Protein AF-A0A2V9BMD9-F1 (afdb_monomer)

Solvent-accessible surface area (backbone atoms only — not comparable to full-atom values): 26635 Å² total; per-residue (Å²): 134,87,80,87,86,88,85,90,86,91,88,85,82,89,88,90,83,92,83,92,83,92,85,92,88,91,88,79,91,89,87,87,85,85,83,89,83,88,84,89,82,92,77,93,73,84,85,72,82,78,73,80,74,73,80,68,42,47,44,43,76,80,37,67,40,61,65,44,78,46,46,39,62,43,63,53,74,39,46,52,41,70,48,57,44,80,69,73,48,36,41,31,20,55,74,82,44,76,43,85,89,36,47,52,63,51,48,68,53,66,66,35,42,67,88,47,39,70,41,32,37,34,38,40,36,33,34,97,53,38,66,40,69,50,60,72,16,42,31,43,36,41,76,63,84,47,70,51,40,69,71,58,83,72,58,75,66,47,43,39,74,36,82,44,78,50,71,54,46,69,47,53,59,40,80,64,54,42,39,48,77,79,37,75,53,72,54,53,53,45,48,72,41,36,78,68,33,36,37,36,40,39,27,76,50,62,46,73,37,60,28,25,39,33,43,30,29,62,84,68,54,72,28,72,51,76,44,48,42,41,26,40,66,74,53,53,40,68,68,58,82,69,59,72,69,46,35,28,76,41,82,42,77,50,76,56,47,68,45,71,60,43,80,64,62,42,34,46,79,72,44,75,49,70,50,50,53,45,46,74,39,50,79,26,40,36,37,41,36,28,74,52,59,50,73,28,56,27,26,38,29,44,32,28,6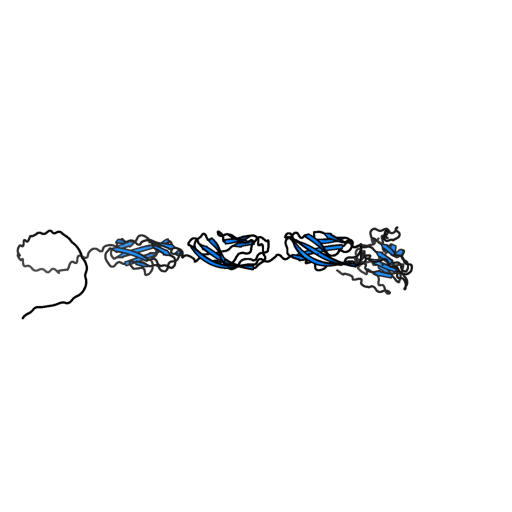7,80,71,52,67,29,74,48,74,40,48,39,41,24,40,69,44,63,73,89,76,45,32,92,90,32,52,65,37,22,29,26,84,84,38,34,78,84,46,88,16,33,90,93,38,18,16,36,43,70,46,57,53,36,74,70,55,49,51,3,17,27,36,39,29,40,58,43,75,48,68,68,86,83,56,91,91,63,77,49,55,64,27,59,28,73,45,37,27,39,101,91,20,41,22,37,40,34,25,33,40,78,52,36,16,28,40,44,43,83,64,34,68,71,28,32,42,36,36,74,73,44,54,40,64,47,80,43,49,58,32,78,46,38,48,72,74,35,59,55,56,87,72,92,78,67,89,81,87,76,86,83,83,83,80,131

Secondary structure (DSSP, 8-state):
-----------------------------------------------------PPPPPPEEEE----EEEETTS--EEE-EEESSSPPEEEEEETTEE-TT--SSEEEPSSP-GGGTTEEEEEEEEETTEEEEPPPEEEEEEPPPPPPEE-------EETTS-EEEE--EESS-SSPEEEEEEE-PPTTEEE-TTT-EEEE---S--EEEEEEEEE-TTS-EEEEEEEEEEEPPPEEE-------EETTS-EEEE--EEES-SSPEEEEEEE-PPTTEEE-TTSEEEE---S-EEEEEEEEEE-TT--EEEEEEEEEEEPP------TT--EEEE-TT--TTS--BTTB-BS-HHHHHHH--TT-EEEEPSEEE-----TTS-SEEEEE----BTTB-EEEEESSTTTEEEE-TT-TT-EEEEESSSSEEEES-EEES-SSEEE---SSS----------

Sequence (460 aa):
MCGNQIDLGNRSKGLFHAIWGMLRGSSLLLIVALFSAAVSGCAGLVAGTSTLNSAPVAPTITTQPVNQTVTAGQTATFTVVANGTTPMTYQWKKNGMAISGATSSSYTTPATTSSDNGSQFTVVVSNVAGNVTSSAATLTVNSSPQPLHITTNSLPGGQLLTPYSANLQATGGSLPYNWSVIGGQLPNGLGLSPANGTITGTPTSARTLTFTIQVKDSSGDTASASLSISITAATLAISTTGLPGGTVTVPYSAQLNATGGIAPYTWALATGALPAGLTLSSSGAISGTPTTAGTSSFTVQVTDASLLTAQQNLSISTAAGTACAPTGSGVCYYVSPTGSDSNSGTSTAPFLTIQHAANVVNPGDMVIVRDGTYNNAAVSGVGSKLIVMSRGGTAANHVVFIAEHKWGAKIDGLNNTSATGWAFAANYIDVRDFECEGFSDSCMDNYSGGSSSGGSSSGG

Foldseek 3Di:
DDDDDDDDDDDDDDDDDDDDDDDDDDDDDDDDDDDDDDDDDDDDDDPPPPDPPDDWFWKDWPDFWAADEEAQQDKDKTATDIDTDDDKWKWKDKVNHTDPPQTDRMDIDHRHDQVLAQIWMKMWIGDPVGIDIGDTHGYHYHYDFDAKAWPDPAWEAEEAQDKDKDATDIDTDADDKFKDWPFWDDAPQWDADGRTRMIIGHHHDFAKTKTKMWIAHPVGHIDIDIYIYGYHYKDKEWPPQEDEAAEAQDKDKDFTDMDIAADDKFKDWPDWDAAPQWDAHRRRMITGGHHDFAKTKTKMWIAHPVRDIYIDIYIYGYHYFDDFDFPDPAEEFEEECPADLPFPRDPVHHHNAPQSVLVPGEFRYEYEYEFDEDADPDDPPDAQEGHENLYFHDPRGTYEYEYSAAQRYEYALVLPARHEQYEYPDDRYYYDRHHYDNYDPYNYDDDPHDDDDDDDDDDD

Structure (mmCIF, N/CA/C/O backbone):
data_AF-A0A2V9BMD9-F1
#
_entry.id   AF-A0A2V9BMD9-F1
#
loop_
_atom_site.group_PDB
_atom_site.id
_atom_site.type_symbol
_atom_site.label_atom_id
_atom_site.label_alt_id
_atom_site.label_comp_id
_atom_site.label_asym_id
_atom_site.label_entity_id
_atom_site.label_seq_id
_atom_site.pdbx_PDB_ins_code
_atom_site.Cartn_x
_atom_site.Cartn_y
_atom_site.Cartn_z
_atom_site.occupancy
_atom_site.B_iso_or_equiv
_atom_site.auth_seq_id
_atom_site.auth_comp_id
_atom_site.auth_asym_id
_atom_site.auth_atom_id
_atom_site.pdbx_PDB_model_num
ATOM 1 N N . MET A 1 1 ? -88.803 -29.242 82.642 1.00 35.91 1 MET A N 1
ATOM 2 C CA . MET A 1 1 ? -88.981 -30.713 82.561 1.00 35.91 1 MET A CA 1
ATOM 3 C C . MET A 1 1 ? -87.674 -31.337 82.070 1.00 35.91 1 MET A C 1
ATOM 5 O O . MET A 1 1 ? -86.771 -30.583 81.727 1.00 35.91 1 MET A O 1
ATOM 9 N N . CYS A 1 2 ? -87.541 -32.664 82.114 1.00 28.12 2 CYS A N 1
ATOM 10 C CA . CYS A 1 2 ? -86.356 -33.425 81.674 1.00 28.12 2 CYS A CA 1
ATOM 11 C C . CYS A 1 2 ? -86.070 -33.255 80.159 1.00 28.12 2 CYS A C 1
ATOM 13 O O . CYS A 1 2 ? -86.975 -32.859 79.432 1.00 28.12 2 CYS A O 1
ATOM 15 N N . GLY A 1 3 ? -84.887 -33.572 79.611 1.00 30.89 3 GLY A N 1
ATOM 16 C CA . GLY A 1 3 ? -83.604 -33.947 80.236 1.00 30.89 3 GLY A CA 1
ATOM 17 C C . GLY A 1 3 ? -82.734 -34.879 79.357 1.00 30.89 3 GLY A C 1
ATOM 18 O O . GLY A 1 3 ? -83.286 -35.751 78.706 1.00 30.89 3 GLY A O 1
ATOM 19 N N . ASN A 1 4 ? -81.402 -34.720 79.434 1.00 31.20 4 ASN A N 1
ATOM 20 C CA . ASN A 1 4 ? -80.302 -35.668 79.117 1.00 31.20 4 ASN A CA 1
ATOM 21 C C . ASN A 1 4 ? -80.130 -36.370 77.732 1.00 31.20 4 ASN A C 1
ATOM 23 O O . ASN A 1 4 ? -81.074 -36.859 77.132 1.00 31.20 4 ASN A O 1
ATOM 27 N N . GLN A 1 5 ? -78.834 -36.587 77.405 1.00 32.75 5 GLN A N 1
ATOM 28 C CA . GLN A 1 5 ? -78.206 -37.575 76.478 1.00 32.75 5 GLN A CA 1
ATOM 29 C C . GLN A 1 5 ? -78.201 -37.236 74.955 1.00 32.75 5 GLN A C 1
ATOM 31 O O . GLN A 1 5 ? -79.202 -36.736 74.461 1.00 32.75 5 GLN A O 1
ATOM 36 N N . ILE A 1 6 ? -77.097 -37.289 74.165 1.00 32.12 6 ILE A N 1
ATOM 37 C CA . ILE A 1 6 ? -75.931 -38.221 73.940 1.00 32.12 6 ILE A CA 1
ATOM 38 C C . ILE A 1 6 ? -76.175 -39.122 72.687 1.00 32.12 6 ILE A C 1
ATOM 40 O O . ILE A 1 6 ? -77.294 -39.590 72.522 1.00 32.12 6 ILE A O 1
ATOM 44 N N . ASP A 1 7 ? -75.243 -39.371 71.737 1.00 33.75 7 ASP A N 1
ATOM 45 C CA . ASP A 1 7 ? -73.799 -39.030 71.656 1.00 33.75 7 ASP A CA 1
ATOM 46 C C . ASP A 1 7 ? -73.190 -38.793 70.235 1.00 33.75 7 ASP A C 1
ATOM 4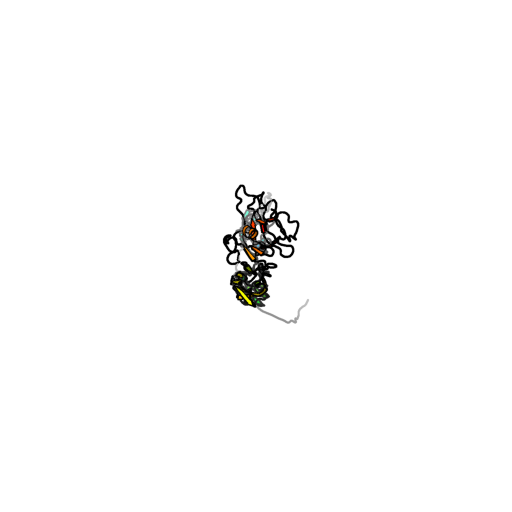8 O O . ASP A 1 7 ? -73.841 -38.913 69.200 1.00 33.75 7 ASP A O 1
ATOM 52 N N . LEU A 1 8 ? -71.883 -38.486 70.264 1.00 33.50 8 LEU A N 1
ATOM 53 C CA . LEU A 1 8 ? -70.823 -38.284 69.259 1.00 33.50 8 LEU A CA 1
ATOM 54 C C . LEU A 1 8 ? -70.537 -39.382 68.198 1.00 33.50 8 LEU A C 1
ATOM 56 O O . LEU A 1 8 ? -70.835 -40.560 68.363 1.00 33.50 8 LEU A O 1
ATOM 60 N N . GLY A 1 9 ? -69.738 -38.990 67.185 1.00 28.66 9 GLY A N 1
ATOM 61 C CA . GLY A 1 9 ? -68.957 -39.881 66.300 1.00 28.66 9 GLY A CA 1
ATOM 62 C C . GLY A 1 9 ? -68.361 -39.146 65.078 1.00 28.66 9 GLY A C 1
ATOM 63 O O . GLY A 1 9 ? -68.993 -39.138 64.033 1.00 28.66 9 GLY A O 1
ATOM 64 N N . ASN A 1 10 ? -67.263 -38.373 65.108 1.00 34.03 10 ASN A N 1
ATOM 65 C CA . ASN A 1 10 ? -65.897 -38.513 65.666 1.00 34.03 10 ASN A CA 1
ATOM 66 C C . ASN A 1 10 ? -64.911 -39.384 64.842 1.00 34.03 10 ASN A C 1
ATOM 68 O O . ASN A 1 10 ? -64.991 -40.611 64.888 1.00 34.03 10 ASN A O 1
ATOM 72 N N . ARG A 1 11 ? -63.932 -38.720 64.190 1.00 34.22 11 ARG A N 1
ATOM 73 C CA . ARG A 1 11 ? -62.490 -39.064 63.985 1.00 34.22 11 ARG A CA 1
ATOM 74 C C . ARG A 1 11 ? -61.885 -38.054 62.986 1.00 34.22 11 ARG A C 1
ATOM 76 O O . ARG A 1 11 ? -62.575 -37.692 62.045 1.00 34.22 11 ARG A O 1
ATOM 83 N N . SER A 1 12 ? -60.621 -37.612 63.018 1.00 29.84 12 SER A N 1
ATOM 84 C CA . SER A 1 12 ? -59.517 -37.538 64.014 1.00 29.84 12 SER A CA 1
ATOM 85 C C . SER A 1 12 ? -58.420 -36.630 63.384 1.00 29.84 12 SER A C 1
ATOM 87 O O . SER A 1 12 ? -58.455 -36.456 62.169 1.00 29.84 12 SER A O 1
ATOM 89 N N . LYS A 1 13 ? -57.406 -36.028 64.028 1.00 31.95 13 LYS A N 1
ATOM 90 C CA . LYS A 1 13 ? -56.722 -36.176 65.342 1.00 31.95 13 LYS A CA 1
ATOM 91 C C . LYS A 1 13 ? -56.754 -34.784 66.062 1.00 31.95 13 LYS A C 1
ATOM 93 O O . LYS A 1 13 ? -57.683 -34.043 65.773 1.00 31.95 13 LYS A O 1
ATOM 98 N N . GLY A 1 14 ? -55.937 -34.315 67.023 1.00 32.84 14 GLY A N 1
ATOM 99 C CA . GLY A 1 14 ? -54.637 -34.698 67.618 1.00 32.84 14 GLY A CA 1
ATOM 100 C C . GLY A 1 14 ? -53.437 -34.111 66.847 1.00 32.84 14 GLY A C 1
ATOM 101 O O . GLY A 1 14 ? -53.431 -34.225 65.627 1.00 32.84 14 GLY A O 1
ATOM 102 N N . LEU A 1 15 ? -52.397 -33.499 67.440 1.00 30.53 15 LEU A N 1
ATOM 103 C CA . LEU A 1 15 ? -51.916 -33.345 68.843 1.00 30.53 15 LEU A CA 1
ATOM 104 C C . LEU A 1 15 ? -51.131 -31.982 68.943 1.00 30.53 15 LEU A C 1
ATOM 106 O O . LEU A 1 15 ? -51.108 -31.271 67.945 1.00 30.53 15 LEU A O 1
ATOM 110 N N . PHE A 1 16 ? -50.484 -31.478 70.015 1.00 27.53 16 PHE A N 1
ATOM 111 C CA . PHE A 1 16 ? -49.955 -32.041 71.277 1.00 27.53 16 PHE A CA 1
ATOM 112 C C . PHE A 1 16 ? -50.137 -31.071 72.495 1.00 27.53 16 PHE A C 1
ATOM 114 O O . PHE A 1 16 ? -51.270 -30.748 72.833 1.00 27.53 16 PHE A O 1
ATOM 121 N N . HIS A 1 17 ? -49.052 -30.637 73.162 1.00 30.30 17 HIS A N 1
ATOM 122 C CA . HIS A 1 17 ? -48.954 -29.901 74.451 1.00 30.30 17 HIS A CA 1
ATOM 123 C C . HIS A 1 17 ? -47.701 -28.973 74.437 1.00 30.30 17 HIS A C 1
ATOM 125 O O . HIS A 1 17 ? -46.859 -29.179 73.566 1.00 30.30 17 HIS A O 1
ATOM 131 N N . ALA A 1 18 ? -47.449 -27.936 75.264 1.00 30.17 18 ALA A N 1
ATOM 132 C CA . ALA A 1 18 ? -47.978 -27.397 76.544 1.00 30.17 18 ALA A CA 1
ATOM 133 C C . ALA A 1 18 ? -47.357 -27.919 77.881 1.00 30.17 18 ALA A C 1
ATOM 135 O O . ALA A 1 18 ? -47.424 -29.111 78.149 1.00 30.17 18 ALA A O 1
ATOM 136 N N . ILE A 1 19 ? -46.810 -27.007 78.723 1.00 31.16 19 ILE A N 1
ATOM 137 C CA . ILE A 1 19 ? -46.420 -27.106 80.173 1.00 31.16 19 ILE A CA 1
ATOM 138 C C . ILE A 1 19 ? -45.900 -25.698 80.617 1.00 31.16 19 ILE A C 1
ATOM 140 O O . ILE A 1 19 ? -45.164 -25.094 79.846 1.00 31.16 19 ILE A O 1
ATOM 144 N N . TRP A 1 20 ? -46.454 -24.976 81.619 1.00 28.81 20 TRP A N 1
ATOM 145 C CA . TRP A 1 20 ? -46.353 -25.044 83.113 1.00 28.81 20 TRP A CA 1
ATOM 146 C C . TRP A 1 20 ? -45.016 -24.530 83.724 1.00 28.81 20 TRP A C 1
ATOM 148 O O . TRP A 1 20 ? -43.968 -24.907 83.223 1.00 28.81 20 TRP A O 1
ATOM 158 N N . GLY A 1 21 ? -44.947 -23.727 84.814 1.00 31.62 21 GLY A N 1
ATOM 159 C CA . GLY A 1 21 ? -45.959 -23.033 85.659 1.00 31.62 21 GLY A CA 1
ATOM 160 C C . GLY A 1 21 ? -45.370 -22.440 86.985 1.00 31.62 21 GLY A C 1
ATOM 161 O O . GLY A 1 21 ? -44.156 -22.461 87.143 1.00 31.62 21 GLY A O 1
ATOM 162 N N . MET A 1 22 ? -46.224 -22.008 87.951 1.00 30.75 22 MET A N 1
ATOM 163 C CA . MET A 1 22 ? -45.929 -21.612 89.378 1.00 30.75 22 MET A CA 1
ATOM 164 C C . MET A 1 22 ? -45.268 -20.221 89.669 1.00 30.75 22 MET A C 1
ATOM 166 O O . MET A 1 22 ? -44.556 -19.718 88.816 1.00 30.75 22 MET A O 1
ATOM 170 N N . LEU A 1 23 ? -45.449 -19.500 90.812 1.00 29.50 23 LEU A N 1
ATOM 171 C CA . LEU A 1 23 ? -46.200 -19.689 92.091 1.00 29.50 23 LEU A CA 1
ATOM 172 C C . LEU A 1 23 ? -46.584 -18.334 92.805 1.00 29.50 23 LEU A C 1
ATOM 174 O O . LEU A 1 23 ? -45.725 -17.495 93.034 1.00 29.50 23 LEU A O 1
ATOM 178 N N . ARG A 1 24 ? -47.874 -18.195 93.182 1.00 36.19 24 ARG A N 1
ATOM 179 C CA . ARG A 1 24 ? -48.570 -17.636 94.398 1.00 36.19 24 ARG A CA 1
ATOM 180 C C . ARG A 1 24 ? -48.009 -16.538 95.354 1.00 36.19 24 ARG A C 1
ATOM 182 O O . ARG A 1 24 ? -46.878 -16.610 95.810 1.00 36.19 24 ARG A O 1
ATOM 189 N N . GLY A 1 25 ? -48.947 -15.733 95.902 1.00 29.03 25 GLY A N 1
ATOM 190 C CA . GLY A 1 25 ? -48.888 -15.052 97.224 1.00 29.03 25 GLY A CA 1
ATOM 191 C C . GLY A 1 25 ? -50.110 -14.136 97.509 1.00 29.03 25 GLY A C 1
ATOM 192 O O . GLY A 1 25 ? -50.532 -13.432 96.597 1.00 29.03 25 GLY A O 1
ATOM 193 N N . SER A 1 26 ? -50.691 -14.129 98.729 1.00 34.25 26 SER A N 1
ATOM 194 C CA . SER A 1 26 ? -51.937 -13.377 99.062 1.00 34.25 26 SER A CA 1
ATOM 195 C C . SER A 1 26 ? -52.045 -12.942 100.540 1.00 34.25 26 SER A C 1
ATOM 197 O O . SER A 1 26 ? -51.723 -13.759 101.400 1.00 34.25 26 SER A O 1
ATOM 199 N N . SER A 1 27 ? -52.565 -11.728 100.830 1.00 32.81 27 SER A N 1
ATOM 200 C CA . SER A 1 27 ? -53.207 -11.223 102.091 1.00 32.81 27 SER A CA 1
ATOM 201 C C . SER A 1 27 ? -53.191 -9.673 102.138 1.00 32.81 27 SER A C 1
ATOM 203 O O . SER A 1 27 ? -52.394 -9.088 101.413 1.00 32.81 27 SER A O 1
ATOM 205 N N . LEU A 1 28 ? -53.913 -8.928 102.996 1.00 30.12 28 LEU A N 1
ATOM 206 C CA . LEU A 1 28 ? -55.294 -9.001 103.531 1.00 30.12 28 LEU A CA 1
ATOM 207 C C . LEU A 1 28 ? -55.589 -7.664 104.284 1.00 30.12 28 LEU A C 1
ATOM 209 O O . LEU A 1 28 ? -54.673 -7.124 104.887 1.00 30.12 28 LEU A O 1
ATOM 213 N N . LEU A 1 29 ? -56.851 -7.199 104.310 1.00 28.22 29 LEU A N 1
ATOM 214 C CA . LEU A 1 29 ? -57.468 -6.264 105.291 1.00 28.22 29 LEU A CA 1
ATOM 215 C C . LEU A 1 29 ? -56.826 -4.878 105.592 1.00 28.22 29 LEU A C 1
ATOM 217 O O . LEU A 1 29 ? -55.759 -4.793 106.183 1.00 28.22 29 LEU A O 1
ATOM 221 N N . LEU A 1 30 ? -57.613 -3.799 105.434 1.00 26.59 30 LEU A N 1
ATOM 222 C CA . LEU A 1 30 ? -58.232 -3.092 106.578 1.00 26.59 30 LEU A CA 1
ATOM 223 C C . LEU A 1 30 ? -59.375 -2.164 106.108 1.00 26.59 30 LEU A C 1
ATOM 225 O O . LEU A 1 30 ? -59.291 -1.564 105.041 1.00 26.59 30 LEU A O 1
ATOM 229 N N . ILE A 1 31 ? -60.427 -2.022 106.921 1.00 36.31 31 ILE A N 1
ATOM 230 C CA . ILE A 1 31 ? -61.473 -0.994 106.784 1.00 36.31 31 ILE A CA 1
ATOM 231 C C . ILE A 1 31 ? -61.597 -0.276 108.129 1.00 36.31 31 ILE A C 1
ATOM 233 O O . ILE A 1 31 ? -61.726 -0.937 109.157 1.00 36.31 31 ILE A O 1
ATOM 237 N N . VAL A 1 32 ? -61.645 1.057 108.114 1.00 30.86 32 VAL A N 1
ATOM 238 C CA . VAL A 1 32 ? -62.232 1.857 109.199 1.00 30.86 32 VAL A CA 1
ATOM 239 C C . VAL A 1 32 ? -63.110 2.929 108.562 1.00 30.86 32 VAL A C 1
ATOM 241 O O . VAL A 1 32 ? -62.627 3.751 107.788 1.00 30.86 32 VAL A O 1
ATOM 244 N N . ALA A 1 33 ? -64.401 2.907 108.881 1.00 33.56 33 ALA A N 1
ATOM 245 C CA . ALA A 1 3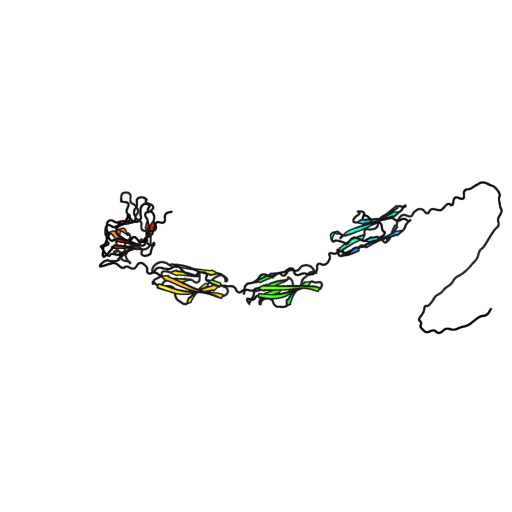3 ? -65.337 3.979 108.564 1.00 33.56 33 ALA A CA 1
ATOM 246 C C . ALA A 1 33 ? -65.622 4.790 109.833 1.00 33.56 33 ALA A C 1
ATOM 248 O O . ALA A 1 33 ? -65.627 4.230 110.929 1.00 33.56 33 ALA A O 1
ATOM 249 N N . LEU A 1 34 ? -65.920 6.081 109.688 1.00 31.45 34 LEU A N 1
ATOM 250 C CA . LEU A 1 34 ? -66.565 6.874 110.736 1.00 31.45 34 LEU A CA 1
ATOM 251 C C . LEU A 1 34 ? -67.524 7.902 110.121 1.00 31.45 34 LEU A C 1
ATOM 253 O O . LEU A 1 34 ? -67.520 8.124 108.912 1.00 31.45 34 LEU A O 1
ATOM 257 N N . PHE A 1 35 ? -68.433 8.409 110.951 1.00 28.36 35 PHE A N 1
ATOM 258 C CA . PHE A 1 35 ? -69.779 8.789 110.517 1.00 28.36 35 PHE A CA 1
ATOM 259 C C . PHE A 1 35 ? -69.986 10.288 110.263 1.00 28.36 35 PHE A C 1
ATOM 261 O O . PHE A 1 35 ? -69.250 11.143 110.751 1.00 28.36 35 PHE A O 1
ATOM 268 N N . SER A 1 36 ? -71.048 10.583 109.515 1.00 36.19 36 SER A N 1
ATOM 269 C CA . SER A 1 36 ? -71.500 11.923 109.140 1.00 36.19 36 SER A CA 1
ATOM 270 C C . SER A 1 36 ? -71.927 12.797 110.326 1.00 36.19 36 SER A C 1
ATOM 272 O O . SER A 1 36 ? -72.604 12.326 111.239 1.00 36.19 36 SER A O 1
ATOM 274 N N . ALA A 1 37 ? -71.703 14.106 110.207 1.00 29.95 37 ALA A N 1
ATOM 275 C CA . ALA A 1 37 ? -72.521 15.141 110.840 1.00 29.95 37 ALA A CA 1
ATOM 276 C C . ALA A 1 37 ? -72.660 16.324 109.866 1.00 29.95 37 ALA A C 1
ATOM 278 O O . ALA A 1 37 ? -71.698 16.680 109.187 1.00 29.95 37 ALA A O 1
ATOM 279 N N . ALA A 1 38 ? -73.857 16.902 109.754 1.00 34.84 38 ALA A N 1
ATOM 280 C CA . ALA A 1 38 ? -74.148 17.966 108.792 1.00 34.84 38 ALA A CA 1
ATOM 281 C C . ALA A 1 38 ? -74.078 19.359 109.433 1.00 34.84 38 ALA A C 1
ATOM 283 O O . ALA A 1 38 ? -74.480 19.538 110.581 1.00 34.84 38 ALA A O 1
ATOM 284 N N . VAL A 1 39 ? -73.670 20.360 108.649 1.00 32.62 39 VAL A N 1
ATOM 285 C CA . VAL A 1 39 ? -73.919 21.779 108.937 1.00 32.62 39 VAL A CA 1
ATOM 286 C C . VAL A 1 39 ? -74.676 22.369 107.751 1.00 32.62 39 VAL A C 1
ATOM 288 O O . VAL A 1 39 ? -74.258 22.221 106.606 1.00 32.62 39 VAL A O 1
ATOM 291 N N . SER A 1 40 ? -75.814 23.004 108.030 1.00 41.53 40 SER A N 1
ATOM 292 C CA . SER A 1 40 ? -76.643 23.684 107.032 1.00 41.53 40 SER A CA 1
ATOM 293 C C . SER A 1 40 ? -76.192 25.137 106.864 1.00 41.53 40 SER A C 1
ATOM 295 O O . SER A 1 40 ? -75.947 25.817 107.860 1.00 41.53 40 SER A O 1
ATOM 297 N N . GLY A 1 41 ? -76.107 25.626 105.625 1.00 33.59 41 GLY A N 1
ATOM 298 C CA . GLY A 1 41 ? -75.777 27.024 105.333 1.00 33.59 41 GLY A CA 1
ATOM 299 C C . GLY A 1 41 ? -75.561 27.277 103.841 1.00 33.59 41 GLY A C 1
ATOM 300 O O . GLY A 1 41 ? -74.669 26.695 103.231 1.00 33.59 41 GLY A O 1
ATOM 301 N N . CYS A 1 42 ? -76.383 28.138 103.239 1.00 33.28 42 CYS A N 1
ATOM 302 C CA . CYS A 1 42 ? -76.347 28.408 101.802 1.00 33.28 42 CYS A CA 1
ATOM 303 C C . CYS A 1 42 ? -75.288 29.452 101.414 1.00 33.28 42 CYS A C 1
ATOM 305 O O . CYS A 1 42 ? -75.359 30.592 101.865 1.00 33.28 42 CYS A O 1
ATOM 307 N N . ALA A 1 43 ? -74.429 29.114 100.454 1.00 36.59 43 ALA A N 1
ATOM 308 C CA . ALA A 1 43 ? -73.910 30.041 99.445 1.00 36.59 43 ALA A CA 1
ATOM 309 C C . ALA A 1 43 ? -73.497 29.234 98.202 1.00 36.59 43 ALA A C 1
ATOM 311 O O . ALA A 1 43 ? -73.020 28.106 98.323 1.00 36.59 43 ALA A O 1
ATOM 312 N N . GLY A 1 44 ? -73.725 29.771 97.003 1.00 49.56 44 GLY A N 1
ATOM 313 C CA . GLY A 1 44 ? -73.472 29.038 95.762 1.00 49.56 44 GLY A CA 1
ATOM 314 C C . GLY A 1 44 ? -71.989 28.976 95.397 1.00 49.56 44 GLY A C 1
ATOM 315 O O . GLY A 1 44 ? -71.305 29.997 95.416 1.00 49.56 44 GLY A O 1
ATOM 316 N N . LEU A 1 45 ? -71.523 27.802 94.966 1.00 38.97 45 LEU A N 1
ATOM 317 C CA . LEU A 1 45 ? -70.288 27.665 94.197 1.00 38.97 45 LEU A CA 1
ATOM 318 C C . LEU A 1 45 ? -70.603 26.931 92.892 1.00 38.97 45 LEU A C 1
ATOM 320 O O . LEU A 1 45 ? -71.211 25.860 92.908 1.00 38.97 45 LEU A O 1
ATOM 324 N N . VAL A 1 46 ? -70.195 27.499 91.758 1.00 44.91 46 VAL A N 1
ATOM 325 C CA . VAL A 1 46 ? -70.255 26.792 90.474 1.00 44.91 46 VAL A CA 1
ATOM 326 C C . VAL A 1 46 ? -69.245 25.652 90.534 1.00 44.91 46 VAL A C 1
ATOM 328 O O . VAL A 1 46 ? -68.049 25.896 90.692 1.00 44.91 46 VAL A O 1
ATOM 331 N N . ALA A 1 47 ? -69.716 24.412 90.392 1.00 44.12 47 ALA A N 1
ATOM 332 C CA . ALA A 1 47 ? -68.867 23.229 90.291 1.00 44.12 47 ALA A CA 1
ATOM 333 C C . ALA A 1 47 ? -68.172 23.184 88.917 1.00 44.12 47 ALA A C 1
ATOM 335 O O . ALA A 1 47 ? -68.489 22.362 88.060 1.00 44.12 47 ALA A O 1
ATOM 336 N N . GLY A 1 48 ? -67.239 24.111 88.695 1.00 47.44 48 GLY A N 1
ATOM 337 C CA . GLY A 1 48 ? -66.368 24.100 87.530 1.00 47.44 48 GLY A CA 1
ATOM 338 C C . GLY A 1 48 ? -65.520 22.835 87.551 1.00 47.44 48 GLY A C 1
ATOM 339 O O . GLY A 1 48 ? -64.699 22.652 88.448 1.00 47.44 48 GLY A O 1
ATOM 340 N N . THR A 1 49 ? -65.720 21.956 86.570 1.00 46.47 49 THR A N 1
ATOM 341 C CA . THR A 1 49 ? -64.914 20.746 86.399 1.00 46.47 49 THR A CA 1
ATOM 342 C C . THR A 1 49 ? -63.491 21.144 86.028 1.00 46.47 49 THR A C 1
ATOM 344 O O . THR A 1 49 ? -63.190 21.385 84.858 1.00 46.47 49 THR A O 1
ATOM 347 N N . SER A 1 50 ? -62.615 21.229 87.027 1.00 42.16 50 SER A N 1
ATOM 348 C CA . SER A 1 50 ? -61.192 21.521 86.875 1.00 42.16 50 SER A CA 1
ATOM 349 C C . SER A 1 50 ? -60.464 20.337 86.239 1.00 42.16 50 SER A C 1
ATOM 351 O O . SER A 1 50 ? -59.734 19.587 86.885 1.00 42.16 50 SER A O 1
ATOM 353 N N . THR A 1 51 ? -60.653 20.174 84.929 1.00 45.81 51 THR A N 1
ATOM 354 C CA . THR A 1 51 ? -59.815 19.308 84.103 1.00 45.81 51 THR A CA 1
ATOM 355 C C . THR A 1 51 ? -58.370 19.772 84.241 1.00 45.81 51 THR A C 1
ATOM 357 O O . THR A 1 51 ? -58.007 20.834 83.726 1.00 45.81 51 THR A O 1
ATOM 360 N N . LEU A 1 52 ? -57.547 18.982 84.934 1.00 45.09 52 LEU A N 1
ATOM 361 C CA . LEU A 1 52 ? -56.096 19.146 84.963 1.00 45.09 52 LEU A CA 1
ATOM 362 C C . LEU A 1 52 ? -55.552 18.875 83.558 1.00 45.09 52 LEU A C 1
ATOM 364 O O . LEU A 1 52 ? -55.162 17.757 83.227 1.00 45.09 52 LEU A O 1
ATOM 368 N N . ASN A 1 53 ? -55.582 19.907 82.717 1.00 56.03 53 ASN A N 1
ATOM 369 C CA . ASN A 1 53 ? -55.045 19.866 81.370 1.00 56.03 53 ASN A CA 1
ATOM 370 C C . ASN A 1 53 ? -53.525 19.714 81.483 1.00 56.03 53 ASN A C 1
ATOM 372 O O . ASN A 1 53 ? -52.837 20.649 81.900 1.00 56.03 53 ASN A O 1
ATOM 376 N N . SER A 1 54 ? -53.013 18.517 81.200 1.00 73.81 54 SER A N 1
ATOM 377 C CA . SER A 1 54 ? -51.593 18.215 81.350 1.00 73.81 54 SER A CA 1
ATOM 378 C C . SER A 1 54 ? -50.762 19.127 80.449 1.00 73.81 54 SER A C 1
ATOM 380 O O . SER A 1 54 ? -51.104 19.362 79.288 1.00 73.81 54 SER A O 1
ATOM 382 N N . ALA A 1 55 ? -49.672 19.671 80.998 1.00 84.19 55 ALA A N 1
ATOM 383 C CA . ALA A 1 55 ? -48.793 20.567 80.259 1.00 84.19 55 ALA A CA 1
ATOM 384 C C . ALA A 1 55 ? -48.281 19.861 78.984 1.00 84.19 55 ALA A C 1
ATOM 386 O O . ALA A 1 55 ? -47.744 18.754 79.097 1.00 84.19 55 ALA A O 1
ATOM 387 N N . PRO A 1 56 ? -48.447 20.453 77.785 1.00 88.56 56 PRO A N 1
ATOM 388 C CA . PRO A 1 56 ? -48.032 19.810 76.547 1.00 88.56 56 PRO A CA 1
ATOM 389 C C . PRO A 1 56 ? -46.537 19.463 76.528 1.00 88.56 56 PRO A C 1
ATOM 391 O O . PRO A 1 56 ? -45.683 20.288 76.849 1.00 88.56 56 PRO A O 1
ATOM 394 N N . VAL A 1 57 ? -46.224 18.229 76.134 1.00 93.62 57 VAL A N 1
ATOM 395 C CA . VAL A 1 57 ? -44.867 17.672 76.125 1.00 93.62 57 VAL A CA 1
ATOM 396 C C . VAL A 1 57 ? -44.244 17.859 74.743 1.00 93.62 57 VAL A C 1
ATOM 398 O O . VAL A 1 57 ? -44.806 17.408 73.739 1.00 93.62 57 VAL A O 1
ATOM 401 N N . ALA A 1 58 ? -43.079 18.508 74.700 1.00 93.00 58 ALA A N 1
ATOM 402 C CA . ALA A 1 58 ? -42.298 18.749 73.487 1.00 93.00 58 ALA A CA 1
ATOM 403 C C . ALA A 1 58 ? -41.884 17.440 72.779 1.00 93.00 58 ALA A C 1
ATOM 405 O O . ALA A 1 58 ? -41.737 16.404 73.436 1.00 93.00 58 ALA A O 1
ATOM 406 N N . PRO A 1 59 ? -41.698 17.458 71.446 1.00 96.44 59 PRO A N 1
ATOM 407 C CA . PRO A 1 59 ? -41.366 16.259 70.693 1.00 96.44 59 PRO A CA 1
ATOM 408 C C . PRO A 1 59 ? -39.952 15.765 71.020 1.00 96.44 59 PRO A C 1
ATOM 410 O O . PRO A 1 59 ? -38.995 16.534 71.074 1.00 96.44 59 PRO A O 1
ATOM 413 N N . THR A 1 60 ? -39.817 14.453 71.191 1.00 96.44 60 THR A N 1
ATOM 414 C CA . THR A 1 60 ? -38.549 13.758 71.447 1.00 96.44 60 THR A CA 1
ATOM 415 C C . THR A 1 60 ? -38.399 12.613 70.453 1.00 96.44 60 THR A C 1
ATOM 417 O O . THR A 1 60 ? -39.303 11.792 70.321 1.00 96.44 60 THR A O 1
ATOM 420 N N . ILE A 1 61 ? -37.286 12.555 69.716 1.00 97.62 61 ILE A N 1
ATOM 421 C CA . ILE A 1 61 ? -37.052 11.495 68.724 1.00 97.62 61 ILE A CA 1
ATOM 422 C C . ILE A 1 61 ? -36.509 10.252 69.435 1.00 97.62 61 ILE A C 1
ATOM 424 O O . ILE A 1 61 ? -35.424 10.278 70.011 1.00 97.62 61 ILE A O 1
ATOM 428 N N . THR A 1 62 ? -37.278 9.167 69.377 1.00 96.62 62 THR A N 1
ATOM 429 C CA . THR A 1 62 ? -36.983 7.861 69.985 1.00 96.62 62 THR A CA 1
ATOM 430 C C . THR A 1 62 ? -36.405 6.863 68.980 1.00 96.62 62 THR A C 1
ATOM 432 O O . THR A 1 62 ? -35.812 5.861 69.372 1.00 96.62 62 THR A O 1
ATOM 435 N N . THR A 1 63 ? -36.512 7.132 67.676 1.00 97.44 63 THR A N 1
ATOM 436 C CA . THR A 1 63 ? -35.765 6.418 66.629 1.00 97.44 63 THR A CA 1
ATOM 437 C C . THR A 1 63 ? -35.387 7.395 65.524 1.00 97.44 63 THR A C 1
ATOM 439 O O . THR A 1 63 ? -36.259 7.996 64.897 1.00 97.44 63 THR A O 1
ATOM 442 N N . GLN A 1 64 ? -34.081 7.565 65.316 1.00 98.19 64 GLN A N 1
ATOM 443 C CA . GLN A 1 64 ? -33.507 8.424 64.278 1.00 98.19 64 GLN A CA 1
ATOM 444 C C . GLN A 1 64 ? -33.600 7.762 62.889 1.00 98.19 64 GLN A C 1
ATOM 446 O O . GLN A 1 64 ? -33.585 6.530 62.811 1.00 98.19 64 GLN A O 1
ATOM 451 N N . PRO A 1 65 ? -33.624 8.543 61.792 1.00 97.81 65 PRO A N 1
ATOM 452 C CA . PRO A 1 65 ? -33.457 7.995 60.453 1.00 97.81 65 PRO A CA 1
ATOM 453 C C . PRO A 1 65 ? -32.060 7.386 60.283 1.00 97.81 65 PRO A C 1
ATOM 455 O O . PRO A 1 65 ? -31.069 7.904 60.799 1.00 97.81 65 PRO A O 1
ATOM 458 N N . VAL A 1 66 ? -31.986 6.288 59.530 1.00 98.12 66 VAL A N 1
ATOM 459 C CA . VAL A 1 66 ? -30.755 5.523 59.281 1.00 98.12 66 VAL A CA 1
ATOM 460 C C . VAL A 1 66 ? -30.305 5.720 57.835 1.00 98.12 66 VAL A C 1
ATOM 462 O O . VAL A 1 66 ? -31.142 5.760 56.930 1.00 98.12 66 VAL A O 1
ATOM 465 N N . ASN A 1 67 ? -28.988 5.818 57.619 1.00 97.88 67 ASN A N 1
ATOM 466 C CA . ASN A 1 67 ? -28.368 5.896 56.291 1.00 97.88 67 ASN A CA 1
ATOM 467 C C . ASN A 1 67 ? -28.917 4.816 55.344 1.00 97.88 67 ASN A C 1
ATOM 469 O O . ASN A 1 67 ? -29.106 3.671 55.751 1.00 97.88 67 ASN A O 1
ATOM 473 N N . GLN A 1 68 ? -29.127 5.175 54.078 1.00 97.88 68 GLN A N 1
ATOM 474 C CA . GLN A 1 68 ? -29.642 4.272 53.046 1.00 97.88 68 GLN A CA 1
ATOM 475 C C . GLN A 1 68 ? -28.625 4.136 51.914 1.00 97.88 68 GLN A C 1
ATOM 477 O O . GLN A 1 68 ? -28.057 5.136 51.479 1.00 97.88 68 GLN A O 1
ATOM 482 N N . THR A 1 69 ? -28.441 2.919 51.404 1.00 96.69 69 THR A N 1
ATOM 483 C CA . THR A 1 69 ? -27.623 2.647 50.214 1.00 96.69 69 THR A CA 1
ATOM 484 C C . THR A 1 69 ? -28.497 1.993 49.156 1.00 96.69 69 THR A C 1
ATOM 486 O O . THR A 1 69 ? -29.094 0.950 49.411 1.00 96.69 69 THR A O 1
ATOM 489 N N . VAL A 1 70 ? -28.567 2.597 47.973 1.00 95.12 70 VAL A N 1
ATOM 490 C CA . VAL A 1 70 ? -29.368 2.116 46.837 1.00 95.12 70 VAL A CA 1
ATOM 491 C C . VAL A 1 70 ? -28.571 2.199 45.536 1.00 95.12 70 VAL A C 1
ATOM 493 O O . VAL A 1 70 ? -27.544 2.868 45.471 1.00 95.12 70 VAL A O 1
ATOM 496 N N . THR A 1 71 ? -29.045 1.534 44.486 1.00 92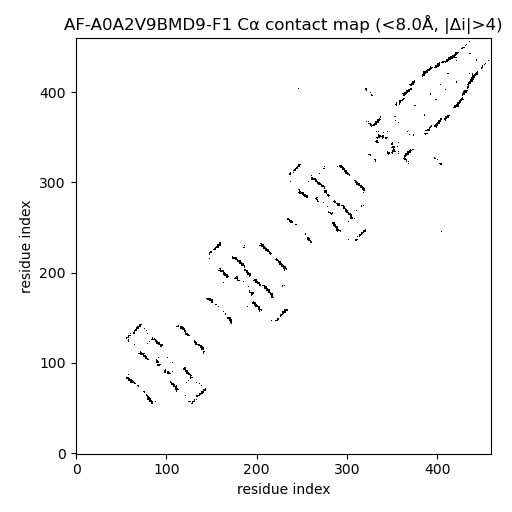.38 71 THR A N 1
ATOM 497 C CA . THR A 1 71 ? -28.537 1.718 43.117 1.00 92.38 71 THR A CA 1
ATOM 498 C C . THR A 1 71 ? -29.395 2.755 42.394 1.00 92.38 71 THR A C 1
ATOM 500 O O . THR A 1 71 ? -30.611 2.777 42.586 1.00 92.38 71 THR A O 1
ATOM 503 N N . ALA A 1 72 ? -28.786 3.595 41.553 1.00 91.12 72 ALA A N 1
ATOM 504 C CA . ALA A 1 72 ? -29.506 4.573 40.736 1.00 91.12 72 ALA A CA 1
ATOM 505 C 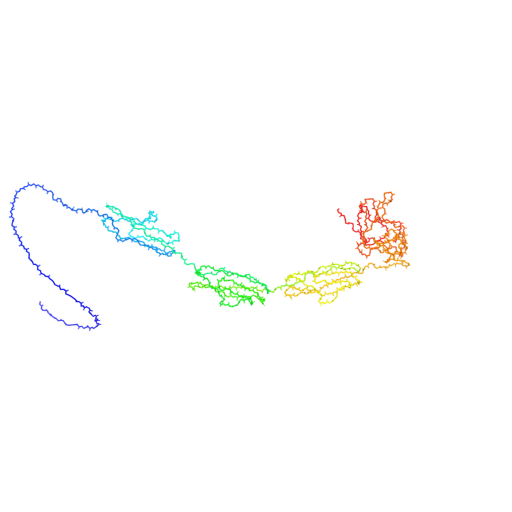C . ALA A 1 72 ? -30.672 3.921 39.960 1.00 91.12 72 ALA A C 1
ATOM 507 O O . ALA A 1 72 ? -30.529 2.836 39.399 1.00 91.12 72 ALA A O 1
ATOM 508 N N . GLY A 1 73 ? -31.827 4.587 39.956 1.00 88.31 73 GLY A N 1
ATOM 509 C CA . GLY A 1 73 ? -33.124 4.064 39.518 1.00 88.31 73 GLY A CA 1
ATOM 510 C C . GLY A 1 73 ? -34.021 3.600 40.675 1.00 88.31 73 GLY A C 1
ATOM 511 O O . GLY A 1 73 ? -35.238 3.740 40.587 1.00 88.31 73 GLY A O 1
ATOM 512 N N . GLN A 1 74 ? -33.451 3.132 41.791 1.00 93.94 74 GLN A N 1
ATOM 513 C CA . GLN A 1 74 ? -34.215 2.678 42.961 1.00 93.94 74 GLN A CA 1
ATOM 514 C C . GLN A 1 74 ? -34.598 3.838 43.892 1.00 93.94 74 GLN A C 1
ATOM 516 O O . GLN A 1 74 ? -33.964 4.895 43.892 1.00 93.94 74 GLN A O 1
ATOM 521 N N . THR A 1 75 ? -35.617 3.633 44.727 1.00 96.25 75 THR A N 1
ATOM 522 C CA . THR A 1 75 ? -36.040 4.571 45.782 1.00 96.25 75 THR A CA 1
ATOM 523 C C . THR A 1 75 ? -35.440 4.198 47.140 1.00 96.25 75 THR A C 1
ATOM 525 O O . THR A 1 75 ? -35.337 3.013 47.456 1.00 96.25 75 THR A O 1
ATOM 528 N N . ALA A 1 76 ? -35.131 5.185 47.982 1.00 97.25 76 ALA A N 1
ATOM 529 C CA . ALA A 1 76 ? -34.738 4.990 49.380 1.00 97.25 76 ALA A CA 1
ATOM 530 C C . ALA A 1 76 ? -35.837 5.488 50.331 1.00 97.25 76 ALA A C 1
ATOM 532 O O . ALA A 1 76 ? -36.488 6.489 50.036 1.00 97.25 76 ALA A O 1
ATOM 533 N N . THR A 1 77 ? -36.022 4.839 51.485 1.00 97.88 77 THR A N 1
ATOM 534 C CA . THR A 1 77 ? -37.015 5.252 52.493 1.00 97.88 77 THR A CA 1
ATOM 535 C C . THR A 1 77 ? -36.341 5.586 53.816 1.00 97.88 77 THR A C 1
ATOM 537 O O . THR A 1 77 ? -35.601 4.777 54.368 1.00 97.88 77 THR A O 1
ATOM 540 N N . PHE A 1 78 ? -36.651 6.765 54.345 1.00 98.06 78 PHE A N 1
ATOM 541 C CA . PHE A 1 78 ? -36.246 7.235 55.663 1.00 98.06 78 PHE A CA 1
ATOM 542 C C . PHE A 1 78 ? -37.469 7.279 56.584 1.00 98.06 78 PHE A C 1
ATOM 544 O O . PHE A 1 78 ? -38.577 7.600 56.151 1.00 98.06 78 PHE A O 1
ATOM 551 N N . THR A 1 79 ? -37.276 6.952 57.858 1.00 97.88 79 THR A N 1
ATOM 552 C CA . THR A 1 79 ? -38.333 6.918 58.878 1.00 97.88 79 THR A CA 1
ATOM 553 C C . THR A 1 79 ? -37.857 7.590 60.162 1.00 97.88 79 THR A C 1
ATOM 555 O O . THR A 1 79 ? -36.660 7.655 60.433 1.00 97.88 79 THR A O 1
ATOM 558 N N . VAL A 1 80 ? -38.793 8.109 60.954 1.00 98.12 80 VAL A N 1
ATOM 559 C CA . VAL A 1 80 ? -38.537 8.644 62.295 1.00 98.12 80 VAL A CA 1
ATOM 560 C C . VAL A 1 80 ? -39.635 8.178 63.248 1.00 98.12 80 VAL A C 1
ATOM 562 O O . VAL A 1 80 ? -40.805 8.106 62.871 1.00 98.12 80 VAL A O 1
ATOM 565 N N . VAL A 1 81 ? -39.274 7.897 64.500 1.00 97.38 81 VAL A N 1
ATOM 566 C CA . VAL A 1 81 ? -40.242 7.699 65.592 1.00 97.38 81 VAL A CA 1
ATOM 567 C C . VAL A 1 81 ? -40.017 8.793 66.626 1.00 97.38 81 VAL A C 1
ATOM 569 O O . VAL A 1 81 ? -38.875 9.073 66.999 1.00 97.38 81 VAL A O 1
ATOM 572 N N . ALA A 1 82 ? -41.098 9.446 67.054 1.00 95.50 82 ALA A N 1
ATOM 573 C CA . ALA A 1 82 ? -41.047 10.551 68.000 1.00 95.50 82 ALA A CA 1
ATOM 574 C C . ALA A 1 82 ? -42.246 10.542 68.956 1.00 95.50 82 ALA A C 1
ATOM 576 O O . ALA A 1 82 ? -43.375 10.271 68.547 1.00 95.50 82 ALA A O 1
ATOM 577 N N . ASN A 1 83 ? -41.989 10.888 70.217 1.00 94.44 83 ASN A N 1
ATOM 578 C CA . ASN A 1 83 ? -42.952 10.894 71.314 1.00 94.44 83 ASN A CA 1
ATOM 579 C C . ASN A 1 83 ? -43.212 12.336 71.789 1.00 94.44 83 ASN A C 1
ATOM 581 O O . ASN A 1 83 ? -42.307 13.169 71.765 1.00 94.44 83 ASN A O 1
ATOM 585 N N . GLY A 1 84 ? -44.428 12.626 72.257 1.00 92.50 84 GLY A N 1
ATOM 586 C CA . GLY A 1 84 ? -44.839 13.931 72.796 1.00 92.50 84 GLY A CA 1
ATOM 587 C C . GLY A 1 84 ? -46.348 14.150 72.640 1.00 92.50 84 GLY A C 1
ATOM 588 O O . GLY A 1 84 ? -47.064 13.247 72.210 1.00 92.50 84 GLY A O 1
ATOM 589 N N . THR A 1 85 ? -46.845 15.342 72.974 1.00 94.12 85 THR A N 1
ATOM 590 C CA . THR A 1 85 ? -48.276 15.674 72.832 1.00 94.12 85 THR A CA 1
ATOM 591 C C . THR A 1 85 ? -48.693 15.764 71.359 1.00 94.12 85 THR A C 1
ATOM 593 O O . THR A 1 85 ? -47.997 16.361 70.542 1.00 94.12 85 THR A O 1
ATOM 596 N N . THR A 1 86 ? -49.843 15.185 71.016 1.00 91.06 86 THR A N 1
ATOM 597 C CA . THR A 1 86 ? -50.445 15.242 69.673 1.00 91.06 86 THR A CA 1
ATOM 598 C C . THR A 1 86 ? -51.270 16.523 69.459 1.00 91.06 86 THR A C 1
ATOM 600 O O . THR A 1 86 ? -51.812 17.045 70.433 1.00 91.06 86 THR A O 1
ATOM 603 N N . PRO A 1 87 ? -51.460 16.998 68.211 1.00 93.25 87 PRO A N 1
ATOM 604 C CA . PRO A 1 87 ? -50.942 16.441 66.959 1.00 93.25 87 PRO A CA 1
ATOM 605 C C . PRO A 1 87 ? -49.447 16.723 66.755 1.00 93.25 87 PRO A C 1
ATOM 607 O O . PRO A 1 87 ? -48.948 17.783 67.124 1.00 93.25 87 PRO A O 1
ATOM 610 N N . MET A 1 88 ? -48.756 15.767 66.131 1.00 94.06 88 MET A N 1
ATOM 611 C CA . MET A 1 88 ? -47.399 15.947 65.611 1.00 94.06 88 MET A CA 1
ATOM 612 C C . MET A 1 88 ? -47.465 16.379 64.148 1.00 94.06 88 MET A C 1
ATOM 614 O O . MET A 1 88 ? -48.239 15.814 63.374 1.00 94.06 88 MET A O 1
ATOM 618 N N . THR A 1 89 ? -46.615 17.321 63.754 1.00 96.94 89 THR A N 1
ATOM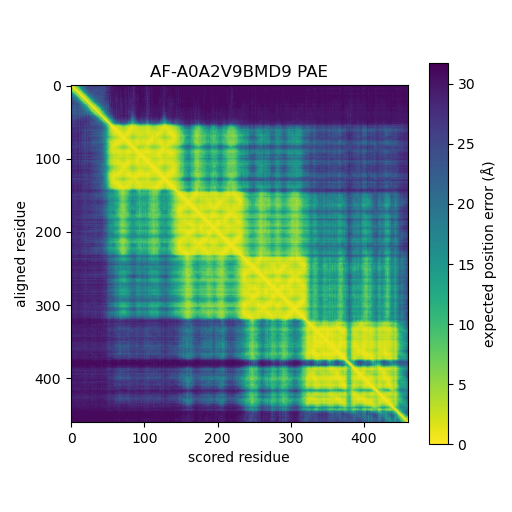 619 C CA . THR A 1 89 ? -46.317 17.619 62.351 1.00 96.94 89 THR A CA 1
ATOM 620 C C . THR A 1 89 ? -44.864 17.275 62.048 1.00 96.94 89 THR A C 1
ATOM 622 O O . THR A 1 89 ? -43.985 17.412 62.901 1.00 96.94 89 THR A O 1
ATOM 625 N N . TYR A 1 90 ? -44.609 16.813 60.827 1.00 98.25 90 TYR A N 1
ATOM 626 C CA . TYR A 1 90 ? -43.271 16.496 60.334 1.00 98.25 90 TYR A CA 1
ATOM 627 C C . TYR A 1 90 ? -42.951 17.411 59.151 1.00 98.25 90 TYR A C 1
ATOM 629 O O . TYR A 1 90 ? -43.850 17.826 58.420 1.00 98.25 90 TYR A O 1
ATOM 637 N N . GLN A 1 91 ? -41.673 17.704 58.939 1.00 98.25 91 GLN A N 1
ATOM 638 C CA . GLN A 1 91 ? -41.179 18.317 57.709 1.00 98.25 91 GLN A CA 1
ATOM 639 C C . GLN A 1 91 ? -39.792 17.759 57.398 1.00 98.25 91 GLN A C 1
ATOM 641 O O . GLN A 1 91 ? -38.806 18.118 58.051 1.00 98.25 91 GLN A O 1
ATOM 646 N N . TRP A 1 92 ? -39.708 16.891 56.390 1.00 98.50 92 TRP A N 1
ATOM 647 C CA . TRP A 1 92 ? -38.426 16.383 55.901 1.00 98.50 92 TRP A CA 1
ATOM 648 C C . TRP A 1 92 ? -37.656 17.457 55.133 1.00 98.50 92 TRP A C 1
ATOM 650 O O . TRP A 1 92 ? -38.234 18.350 54.504 1.00 98.50 92 TRP A O 1
ATOM 660 N N . LYS A 1 93 ? -36.331 17.364 55.187 1.00 98.19 93 LYS A N 1
ATOM 661 C CA . LYS A 1 93 ? -35.373 18.264 54.554 1.00 98.19 93 LYS A CA 1
ATOM 662 C C . LYS A 1 93 ? -34.306 17.453 53.824 1.00 98.19 93 LYS A C 1
ATOM 664 O O . LYS A 1 93 ? -33.796 16.487 54.383 1.00 98.19 93 LYS A O 1
ATOM 669 N N . LYS A 1 94 ? -33.930 17.880 52.616 1.00 97.75 94 LYS A N 1
ATOM 670 C CA . LYS A 1 94 ? -32.767 17.382 51.864 1.00 97.75 94 LYS A CA 1
ATOM 671 C C . LYS A 1 94 ? -31.700 18.472 51.871 1.00 97.75 94 LYS A C 1
ATOM 673 O O . LYS A 1 94 ? -31.975 19.593 51.451 1.00 97.75 94 LYS A O 1
ATOM 678 N N . ASN A 1 95 ? -30.504 18.166 52.367 1.00 96.75 95 ASN A N 1
ATOM 679 C CA . ASN A 1 95 ? -29.386 19.113 52.491 1.00 96.75 95 ASN A CA 1
ATOM 680 C C . ASN A 1 95 ? -29.804 20.437 53.180 1.00 96.75 95 ASN A C 1
ATOM 682 O O . ASN A 1 95 ? -29.431 21.526 52.756 1.00 96.75 95 ASN A O 1
ATOM 686 N N . GLY A 1 96 ? -30.650 20.343 54.215 1.00 93.38 96 GLY A N 1
ATOM 687 C CA . GLY A 1 96 ? -31.191 21.481 54.973 1.00 93.38 96 GLY A CA 1
ATOM 688 C C . GLY A 1 96 ? -32.431 22.168 54.374 1.00 93.38 96 GLY A C 1
ATOM 689 O O . GLY A 1 96 ? -33.190 22.786 55.123 1.00 93.38 96 GLY A O 1
ATOM 690 N N . MET A 1 97 ? -32.696 22.019 53.072 1.00 97.38 97 MET A N 1
ATOM 691 C CA . MET A 1 97 ? -33.864 22.601 52.392 1.00 97.38 97 MET A CA 1
ATOM 692 C C . MET A 1 97 ? -35.111 21.728 52.571 1.00 97.38 97 MET A C 1
ATOM 694 O O . MET A 1 97 ? -35.030 20.506 52.460 1.00 97.38 97 MET A O 1
ATOM 698 N N . ALA A 1 98 ? -36.271 22.337 52.836 1.00 96.81 98 ALA A N 1
ATOM 699 C CA . ALA A 1 98 ? -37.528 21.613 53.050 1.00 96.81 98 ALA A CA 1
ATOM 700 C C . ALA A 1 98 ? -38.031 20.919 51.771 1.00 96.81 98 ALA A C 1
ATOM 702 O O . ALA A 1 98 ? -38.058 21.516 50.697 1.00 96.81 98 ALA A O 1
ATOM 703 N N . ILE A 1 99 ? -38.462 19.664 51.903 1.00 97.19 99 ILE A N 1
ATOM 704 C CA . ILE A 1 99 ? -39.050 18.881 50.813 1.00 97.19 99 ILE A CA 1
ATOM 705 C C . ILE A 1 99 ? -40.566 19.117 50.817 1.00 97.19 99 ILE A C 1
ATOM 707 O O . ILE A 1 99 ? -41.250 18.767 51.782 1.00 97.19 99 ILE A O 1
ATOM 711 N N . SER A 1 100 ? -41.099 19.721 49.753 1.00 95.69 100 SER A N 1
ATOM 712 C CA . SER A 1 100 ? -42.533 20.030 49.656 1.00 95.69 100 SER A CA 1
ATOM 713 C C . SER A 1 100 ? -43.394 18.766 49.789 1.00 95.69 100 SER A C 1
ATOM 715 O O . SER A 1 100 ? -43.076 17.730 49.210 1.00 95.69 100 SER A O 1
ATOM 717 N N . GLY A 1 101 ? -44.466 18.840 50.583 1.00 93.38 101 GLY A N 1
ATOM 718 C CA . GLY A 1 101 ? -45.394 17.727 50.833 1.00 93.38 101 GLY A CA 1
ATOM 719 C C . GLY A 1 101 ? -44.867 16.587 51.719 1.00 93.38 101 GLY A C 1
ATOM 720 O O . GLY A 1 101 ? -45.647 15.723 52.110 1.00 93.38 101 GLY A O 1
ATOM 721 N N . ALA A 1 102 ? -43.582 16.570 52.088 1.00 96.81 102 ALA A N 1
ATOM 722 C CA . ALA A 1 102 ? -42.993 15.506 52.905 1.00 96.81 102 ALA A CA 1
ATOM 723 C C . ALA A 1 102 ? -43.265 15.718 54.409 1.00 96.81 102 ALA A C 1
ATOM 725 O O . ALA A 1 102 ? -42.370 16.084 55.177 1.00 96.81 102 ALA A O 1
ATOM 726 N N . THR A 1 103 ? -44.519 15.500 54.817 1.00 97.38 103 THR A N 1
ATOM 727 C CA . THR A 1 103 ? -45.044 15.831 56.158 1.00 97.38 103 THR A CA 1
ATOM 728 C C . THR A 1 103 ? -45.457 14.624 57.014 1.00 97.38 103 THR A C 1
ATOM 730 O O . THR A 1 103 ? -46.097 14.783 58.053 1.00 97.38 103 THR A O 1
ATOM 733 N N . SER A 1 104 ? -45.064 13.414 56.606 1.00 97.62 104 SER A N 1
ATOM 734 C CA . SER A 1 104 ? -45.299 12.155 57.335 1.00 97.62 104 SER A CA 1
ATOM 735 C C . SER A 1 104 ? -44.081 11.718 58.166 1.00 97.62 104 SER A C 1
ATOM 737 O O . SER A 1 104 ? -42.963 12.184 57.946 1.00 97.62 104 SER A O 1
ATOM 739 N N . SER A 1 105 ? -44.270 10.766 59.087 1.00 96.75 105 SER A N 1
ATOM 740 C CA . SER A 1 105 ? -43.187 10.120 59.859 1.00 96.75 105 SER A CA 1
ATOM 741 C C . SER A 1 105 ? -42.238 9.257 59.011 1.00 96.75 105 SER A C 1
ATOM 743 O O . SER A 1 105 ? -41.196 8.812 59.494 1.00 96.75 105 SER A O 1
ATOM 745 N N . SER A 1 106 ? -42.562 9.047 57.736 1.00 97.31 106 SER A N 1
ATOM 746 C CA . SER A 1 106 ? -41.687 8.474 56.718 1.00 97.31 106 SER A CA 1
ATOM 747 C C . SER A 1 106 ? -41.588 9.388 55.495 1.00 97.31 106 SER A C 1
ATOM 749 O O . SER A 1 106 ? -42.499 10.164 55.197 1.00 97.31 106 SER A O 1
ATOM 751 N N . TYR A 1 107 ? -40.475 9.275 54.777 1.00 97.88 107 TYR A N 1
ATOM 752 C CA . TYR A 1 107 ? -40.273 9.870 53.462 1.00 97.88 107 TYR A CA 1
ATOM 753 C C . TYR A 1 107 ? -39.550 8.875 52.555 1.00 97.88 107 TYR A C 1
ATOM 755 O O . TYR A 1 107 ? -38.466 8.393 52.887 1.00 97.88 107 TYR A O 1
ATOM 763 N N . THR A 1 108 ? -40.142 8.596 51.397 1.00 97.62 108 THR A N 1
ATOM 764 C CA . THR A 1 108 ? -39.527 7.805 50.328 1.00 97.62 108 THR A CA 1
ATOM 765 C C . THR A 1 108 ? -39.093 8.745 49.211 1.00 97.62 108 THR A C 1
ATOM 767 O O . THR A 1 108 ? -39.862 9.607 48.785 1.00 97.62 108 THR A O 1
ATOM 770 N N . THR A 1 109 ? -37.855 8.606 48.741 1.00 97.19 109 THR A N 1
ATOM 771 C CA . THR A 1 109 ? -37.344 9.404 47.623 1.00 97.19 109 THR A CA 1
ATOM 772 C C . THR A 1 109 ? -38.069 9.046 46.320 1.00 97.19 109 THR A C 1
ATOM 774 O O . THR A 1 109 ? -38.503 7.905 46.151 1.00 97.19 109 THR A O 1
ATOM 777 N N . PRO A 1 110 ? -38.090 9.953 45.329 1.00 95.94 110 PRO A N 1
ATOM 778 C CA . PRO A 1 110 ? -38.195 9.562 43.925 1.00 95.94 110 PRO A CA 1
ATOM 779 C C . PRO A 1 110 ? -37.104 8.548 43.526 1.00 95.94 110 PRO A C 1
ATOM 781 O O . PRO A 1 110 ? -36.169 8.287 44.294 1.00 95.94 110 PRO A O 1
ATOM 784 N N . ALA A 1 111 ? -37.200 7.999 42.313 1.00 95.44 111 ALA A N 1
ATOM 785 C CA . ALA A 1 111 ? -36.136 7.182 41.725 1.00 95.44 111 ALA A CA 1
ATOM 786 C C . ALA A 1 111 ? -34.800 7.950 41.752 1.00 95.44 111 ALA A C 1
ATOM 788 O O . ALA A 1 111 ? -34.711 9.066 41.239 1.00 95.44 111 ALA A O 1
ATOM 789 N N . THR A 1 112 ? -33.786 7.379 42.405 1.00 94.88 112 THR A N 1
ATOM 790 C CA . THR A 1 112 ? -32.526 8.078 42.704 1.00 94.88 112 THR A CA 1
ATOM 791 C C . THR A 1 112 ? -31.596 8.153 41.497 1.00 94.88 112 THR A C 1
ATOM 793 O O . THR A 1 112 ? -31.588 7.281 40.629 1.00 94.88 112 THR A O 1
ATOM 796 N N . THR A 1 113 ? -30.769 9.191 41.453 1.00 92.12 113 THR A N 1
ATOM 797 C CA . THR A 1 113 ? -29.750 9.431 40.424 1.00 92.12 113 THR A CA 1
ATOM 798 C C . THR A 1 113 ? -28.359 9.490 41.053 1.00 92.12 113 THR A C 1
ATOM 800 O O . THR A 1 113 ? -28.220 9.672 42.262 1.00 92.12 113 THR A O 1
ATOM 803 N N . SER A 1 114 ? -27.293 9.393 40.255 1.00 87.75 114 SER A N 1
ATOM 804 C CA . SER A 1 114 ? -25.920 9.540 40.766 1.00 87.75 114 SER A CA 1
ATOM 805 C C . SER A 1 114 ? -25.652 10.912 41.408 1.00 87.75 114 SER A C 1
ATOM 807 O O . SER A 1 114 ? -24.825 11.001 42.312 1.00 87.75 114 SER A O 1
ATOM 809 N N . SER A 1 115 ? -26.387 11.963 41.021 1.00 91.31 115 SER A N 1
ATOM 810 C CA . SER A 1 115 ? -26.346 13.286 41.668 1.00 91.31 115 SER A CA 1
ATOM 811 C C . SER A 1 115 ? -27.046 13.360 43.032 1.00 91.31 115 SER A C 1
ATOM 813 O O . SER A 1 115 ? -26.895 14.356 43.734 1.00 91.31 115 SER A O 1
ATOM 815 N N . ASP A 1 116 ? -27.795 12.330 43.438 1.00 93.88 116 ASP A N 1
ATOM 816 C CA . ASP A 1 116 ? -28.355 12.237 44.791 1.00 93.88 116 ASP A CA 1
ATOM 817 C C . ASP A 1 116 ? -27.352 11.674 45.813 1.00 93.88 116 ASP A C 1
ATOM 819 O O . ASP A 1 116 ? -27.581 11.800 47.019 1.00 93.88 116 ASP A O 1
ATOM 823 N N . ASN A 1 117 ? -26.240 11.086 45.359 1.00 94.75 117 ASN A N 1
ATOM 824 C CA . ASN A 1 117 ? -25.225 10.478 46.214 1.00 94.75 117 ASN A CA 1
ATOM 825 C C . ASN A 1 117 ? -24.618 11.490 47.207 1.00 94.75 117 ASN A C 1
ATOM 827 O O . ASN A 1 117 ? -24.196 12.579 46.825 1.00 94.75 117 ASN A O 1
ATOM 831 N N . GLY A 1 118 ? -24.567 11.125 48.488 1.00 95.12 118 GLY A N 1
ATOM 832 C CA . GLY A 1 118 ? -24.124 11.999 49.578 1.00 95.12 118 GLY A CA 1
ATOM 833 C C . GLY A 1 118 ? -25.194 12.965 50.103 1.00 95.12 118 GLY A C 1
ATOM 834 O O . GLY A 1 118 ? -24.912 13.720 51.034 1.00 95.12 118 GLY A O 1
ATOM 835 N N . SER A 1 119 ? -26.421 12.947 49.563 1.00 97.38 119 SER A N 1
ATOM 836 C CA . SER A 1 119 ? -27.522 13.769 50.086 1.00 97.38 119 SER A CA 1
ATOM 837 C C . SER A 1 119 ? -27.864 13.389 51.524 1.00 97.38 119 SER A C 1
ATOM 839 O O . SER A 1 119 ? -28.050 12.214 51.836 1.00 97.38 119 SER A O 1
ATOM 841 N N . GLN A 1 120 ? -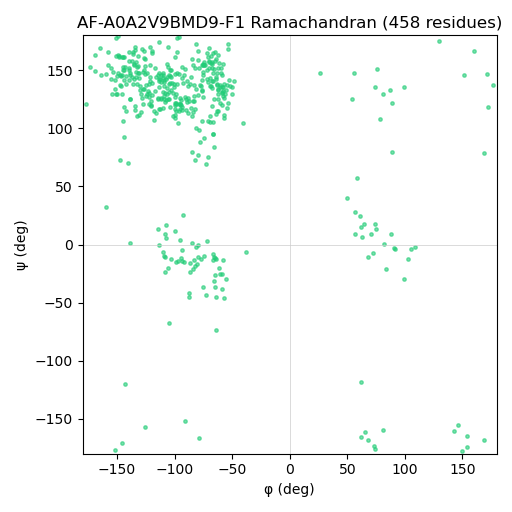28.009 14.387 52.389 1.00 97.81 120 GLN A N 1
ATOM 842 C CA . GLN A 1 120 ? -28.386 14.210 53.788 1.00 97.81 120 GLN A CA 1
ATOM 843 C C . GLN A 1 120 ? -29.862 14.538 54.000 1.00 97.81 120 GLN A C 1
ATOM 845 O O . GLN A 1 120 ? -30.338 15.607 53.605 1.00 97.81 120 GLN A O 1
ATOM 850 N N . PHE A 1 121 ? -30.566 13.633 54.672 1.00 98.19 121 PHE A N 1
ATOM 851 C CA . PHE A 1 121 ? -31.968 13.764 55.031 1.00 98.19 121 PHE A CA 1
ATOM 852 C C . PHE A 1 121 ? -32.113 13.985 56.536 1.00 98.19 121 PHE A C 1
ATOM 854 O O . PHE A 1 121 ? -31.616 13.202 57.345 1.00 98.19 121 PHE A O 1
ATOM 861 N N . THR A 1 122 ? -32.804 15.059 56.910 1.00 98.38 122 THR A N 1
ATOM 862 C CA . THR A 1 122 ? -33.237 15.332 58.288 1.00 98.38 122 THR A CA 1
ATOM 863 C C . THR A 1 122 ? -34.739 15.565 58.319 1.00 98.38 122 THR A C 1
ATOM 865 O O . THR A 1 122 ? -35.348 15.894 57.303 1.00 98.38 122 THR A O 1
ATOM 868 N N . VAL A 1 123 ? -35.354 15.421 59.488 1.00 98.44 123 VAL A N 1
ATOM 869 C CA . VAL A 1 123 ? -36.764 15.753 59.705 1.00 98.44 123 VAL A CA 1
ATOM 870 C C . VAL A 1 123 ? -36.907 16.635 60.932 1.00 98.44 123 VAL A C 1
ATOM 872 O O . VAL A 1 123 ? -36.326 16.360 61.981 1.00 98.44 123 VAL A O 1
ATOM 875 N N . VAL A 1 124 ? -37.674 17.714 60.784 1.00 98.25 124 VAL A N 1
ATOM 876 C CA . VAL A 1 124 ? -38.154 18.513 61.913 1.00 98.25 124 VAL A CA 1
ATOM 877 C C . VAL A 1 124 ? -39.489 17.924 62.350 1.00 98.25 124 VAL A C 1
ATOM 879 O O . VAL A 1 124 ? -40.390 17.788 61.522 1.00 98.25 124 VAL A O 1
ATOM 882 N N . VAL A 1 125 ? -39.611 17.572 63.627 1.00 97.94 125 VAL A N 1
ATOM 883 C CA . VAL A 1 125 ? -40.860 17.131 64.257 1.00 97.94 125 VAL A CA 1
ATOM 884 C C . VAL A 1 125 ? -41.320 18.233 65.202 1.00 97.94 125 VAL A C 1
ATOM 886 O O . VAL A 1 125 ? -40.534 18.681 66.036 1.00 97.94 125 VAL A O 1
ATOM 889 N N . SER A 1 126 ? -42.572 18.668 65.080 1.00 97.12 126 SER A N 1
ATOM 890 C CA . SER A 1 126 ? -43.124 19.812 65.813 1.00 97.12 126 SER A CA 1
ATOM 891 C C . SER A 1 126 ? -44.491 19.495 66.417 1.00 97.12 126 SER A C 1
ATOM 893 O O . SER A 1 126 ? -45.284 18.759 65.835 1.00 97.12 126 SER A O 1
ATOM 895 N N . ASN A 1 127 ? -44.795 20.103 67.562 1.00 95.50 127 ASN A N 1
ATOM 896 C CA . ASN A 1 127 ? -46.137 20.155 68.142 1.00 95.50 127 ASN A CA 1
ATOM 897 C C . ASN A 1 127 ? -46.355 21.500 68.866 1.00 95.50 127 ASN A C 1
ATOM 899 O O . ASN A 1 127 ? -45.534 22.412 68.774 1.00 95.50 127 ASN A O 1
ATOM 903 N N . VAL A 1 128 ? -47.456 21.627 69.611 1.00 94.31 128 VAL A N 1
ATOM 904 C CA . VAL A 1 128 ? -47.815 22.851 70.358 1.00 94.31 128 VAL A CA 1
ATOM 905 C C . VAL A 1 128 ? -46.836 23.246 71.479 1.00 94.31 128 VAL A C 1
ATOM 907 O O . VAL A 1 128 ? -46.932 24.357 71.988 1.00 94.31 128 VAL A O 1
ATOM 910 N N . ALA A 1 129 ? -45.912 22.365 71.875 1.00 93.44 129 ALA A N 1
ATOM 911 C CA . ALA A 1 129 ? -44.927 22.601 72.934 1.00 93.44 129 ALA A CA 1
ATOM 912 C C . ALA A 1 129 ? -43.513 22.913 72.413 1.00 93.44 129 ALA A C 1
ATOM 914 O O . ALA A 1 129 ? -42.657 23.333 73.189 1.00 93.44 129 ALA A O 1
ATOM 915 N N . GLY A 1 130 ? -43.236 22.697 71.123 1.00 95.12 130 GLY A N 1
ATOM 916 C CA . GLY A 1 130 ? -41.923 22.961 70.537 1.00 95.12 130 GLY A CA 1
ATOM 917 C C . GLY A 1 130 ? -41.614 22.106 69.312 1.00 95.12 130 GLY A C 1
ATOM 918 O O . GLY A 1 130 ? -42.496 21.491 68.714 1.00 95.12 130 GLY A O 1
ATOM 919 N N . ASN A 1 131 ? -40.335 22.071 68.938 1.00 96.31 131 ASN A N 1
ATOM 920 C CA . ASN A 1 131 ? -39.831 21.276 67.822 1.00 96.31 131 ASN A CA 1
ATOM 921 C C . ASN A 1 131 ? -38.478 20.628 68.146 1.00 96.31 131 ASN A C 1
ATOM 923 O O . ASN A 1 131 ? -37.740 21.104 69.008 1.00 96.31 131 ASN A O 1
ATOM 927 N N . VAL A 1 132 ? -38.160 19.554 67.429 1.00 97.81 132 VAL A N 1
ATOM 928 C CA . VAL A 1 132 ? -36.875 18.846 67.469 1.00 97.81 132 VAL A CA 1
ATOM 929 C C . VAL A 1 132 ? -36.470 18.467 66.045 1.00 97.81 132 VAL A C 1
ATOM 931 O O . VAL A 1 132 ? -37.324 18.175 65.211 1.00 97.81 132 VAL A O 1
ATOM 934 N N . THR A 1 133 ? -35.171 18.471 65.745 1.00 97.88 133 THR A N 1
ATOM 935 C CA . THR A 1 133 ? -34.640 18.009 64.450 1.00 97.88 133 THR A CA 1
ATOM 936 C C . THR A 1 133 ? -33.892 16.691 64.637 1.00 97.88 133 THR A C 1
ATOM 938 O O . THR A 1 133 ? -33.191 16.515 65.633 1.00 97.88 133 THR A O 1
ATOM 941 N N . SER A 1 134 ? -34.050 15.761 63.696 1.00 98.31 134 SER A N 1
ATOM 942 C CA . SER A 1 134 ? -33.331 14.484 63.692 1.00 98.31 134 SER A CA 1
ATOM 943 C C . SER A 1 134 ? -31.824 14.651 63.472 1.00 98.31 134 SER A C 1
ATOM 945 O O . SER A 1 134 ? -31.363 15.665 62.941 1.00 98.31 134 SER A O 1
ATOM 947 N N . SER A 1 135 ? -31.054 13.603 63.768 1.00 97.56 135 SER A N 1
ATOM 948 C CA . SER A 1 135 ? -29.742 13.437 63.138 1.00 97.56 135 SER A CA 1
ATOM 949 C C . SER A 1 135 ? -29.895 13.308 61.617 1.00 97.56 135 SER A C 1
ATOM 951 O O . SER A 1 135 ? -30.958 12.923 61.117 1.00 97.56 135 SER A O 1
ATOM 953 N N . ALA A 1 136 ? -28.839 13.639 60.876 1.00 97.56 136 ALA A N 1
ATOM 954 C CA . ALA A 1 136 ? -28.806 13.460 59.431 1.00 97.56 136 ALA A CA 1
ATOM 955 C C . ALA A 1 136 ? -28.597 11.985 59.065 1.00 97.56 136 ALA A C 1
ATOM 957 O O . ALA A 1 136 ? -27.691 11.340 59.590 1.00 97.56 136 ALA A O 1
ATOM 958 N N . ALA A 1 137 ? -29.411 11.484 58.139 1.00 98.06 137 ALA A N 1
ATOM 959 C CA . ALA A 1 137 ? -29.206 10.206 57.471 1.00 98.06 137 ALA A CA 1
ATOM 960 C C . ALA A 1 137 ? -28.699 10.448 56.045 1.00 98.06 137 ALA A C 1
ATOM 962 O O . ALA A 1 137 ? -29.326 11.173 55.271 1.00 98.06 137 ALA A O 1
ATOM 963 N N . THR A 1 138 ? -27.569 9.848 55.689 1.00 97.94 138 THR A N 1
ATOM 964 C CA . THR A 1 138 ? -26.961 9.988 54.360 1.00 97.94 138 THR A CA 1
ATOM 965 C C . THR A 1 138 ? -27.535 8.963 53.385 1.00 97.94 138 THR A C 1
ATOM 967 O O . THR A 1 138 ? -27.700 7.789 53.720 1.00 97.94 138 THR A O 1
ATOM 970 N N . LEU A 1 139 ? -27.806 9.411 52.161 1.00 97.38 139 LEU A N 1
ATOM 971 C CA . LEU A 1 139 ? -28.134 8.578 51.011 1.00 97.38 139 LEU A CA 1
ATOM 972 C C . LEU A 1 139 ? -26.874 8.298 50.184 1.00 97.38 139 LEU A C 1
ATOM 974 O O . LEU A 1 139 ? -26.307 9.213 49.587 1.00 97.38 139 LEU A O 1
ATOM 978 N N . THR A 1 140 ? -26.477 7.035 50.097 1.00 96.75 140 THR A N 1
ATOM 979 C CA . THR A 1 140 ? -25.464 6.557 49.150 1.00 96.75 140 THR A CA 1
ATOM 980 C C . THR A 1 140 ? -26.167 6.021 47.905 1.00 96.75 140 THR A C 1
ATOM 982 O O . THR A 1 140 ? -27.039 5.157 48.016 1.00 96.75 140 THR A O 1
ATOM 985 N N . VAL A 1 141 ? -25.791 6.508 46.720 1.00 94.69 141 VAL A N 1
ATOM 986 C CA . VAL A 1 141 ? -26.333 6.025 45.439 1.00 94.69 141 VAL A CA 1
ATOM 987 C C . VAL A 1 141 ? -25.213 5.435 44.595 1.00 94.69 141 VAL A C 1
ATOM 989 O O . VAL A 1 141 ? -24.385 6.155 44.037 1.00 94.69 141 VAL A O 1
ATOM 992 N N . ASN A 1 142 ? -25.212 4.111 44.488 1.00 90.31 142 ASN A N 1
ATOM 993 C CA . ASN A 1 142 ? -24.314 3.364 43.620 1.00 90.31 142 ASN A CA 1
ATOM 994 C C . ASN A 1 142 ? -24.720 3.555 42.151 1.00 90.31 142 ASN A C 1
ATOM 996 O O . ASN A 1 142 ? -25.908 3.577 41.813 1.00 90.31 142 ASN A O 1
ATOM 1000 N N . SER A 1 143 ? -23.737 3.641 41.256 1.00 81.56 143 SER A N 1
ATOM 1001 C CA . SER A 1 143 ? -23.969 3.577 39.811 1.00 81.56 143 SER A CA 1
ATOM 1002 C C . SER A 1 143 ? -24.601 2.239 39.425 1.00 81.56 143 SER A C 1
ATOM 1004 O O . SER A 1 143 ? -24.153 1.192 39.893 1.00 81.56 143 SER A O 1
ATOM 1006 N N . SER A 1 144 ? -25.598 2.259 38.537 1.00 78.75 144 SER A N 1
ATOM 1007 C CA . SER A 1 144 ? -26.098 1.022 37.928 1.00 78.75 144 SER A CA 1
ATOM 1008 C C . SER A 1 144 ? -24.991 0.356 37.095 1.00 78.75 144 SER A C 1
ATOM 1010 O O . SER A 1 144 ? -24.282 1.080 36.387 1.00 78.75 144 SER A O 1
ATOM 1012 N N . PRO A 1 145 ? -24.819 -0.979 37.147 1.00 79.06 145 PRO A N 1
ATOM 1013 C CA . PRO A 1 145 ? -23.893 -1.679 36.265 1.00 79.06 145 PRO A CA 1
ATOM 1014 C C . PRO A 1 145 ? -24.249 -1.429 34.794 1.00 79.06 145 PRO A C 1
ATOM 1016 O O . PRO A 1 145 ? -25.390 -1.642 34.379 1.00 79.06 145 PRO A O 1
ATOM 1019 N N . GLN A 1 146 ? -23.276 -1.001 33.987 1.00 86.25 146 GLN A N 1
ATOM 1020 C CA . GLN A 1 146 ? -23.421 -1.084 32.534 1.00 86.25 146 GLN A CA 1
ATOM 1021 C C . GLN A 1 146 ? -23.196 -2.539 32.100 1.00 86.25 146 GLN A C 1
ATOM 1023 O O . GLN A 1 146 ? -22.203 -3.129 32.531 1.00 86.25 146 GLN A O 1
ATOM 1028 N N . PRO A 1 147 ? -24.055 -3.122 31.244 1.00 91.69 147 PRO A N 1
ATOM 1029 C CA . PRO A 1 147 ? -23.837 -4.467 30.725 1.00 91.69 147 PRO A CA 1
ATOM 1030 C C . PRO A 1 147 ? -22.572 -4.510 29.862 1.00 91.69 147 PRO A C 1
ATOM 1032 O O . PRO A 1 147 ? -22.289 -3.568 29.119 1.00 91.69 147 PRO A O 1
ATOM 1035 N N . LEU A 1 148 ? -21.825 -5.611 29.947 1.00 96.19 148 LEU A N 1
ATOM 1036 C CA . LEU A 1 148 ? -20.637 -5.834 29.128 1.00 96.19 148 LEU A CA 1
ATOM 1037 C C . LEU A 1 148 ? -21.009 -5.881 27.635 1.00 96.19 148 LEU A C 1
ATOM 1039 O O . LEU A 1 148 ? -21.917 -6.607 27.229 1.00 96.19 148 LEU A O 1
ATOM 1043 N N . HIS A 1 149 ? -20.301 -5.114 26.810 1.00 96.19 149 HIS A N 1
ATOM 1044 C CA . HIS A 1 149 ? -20.588 -4.955 25.385 1.00 96.19 149 HIS A CA 1
ATOM 1045 C C . HIS A 1 149 ? -19.297 -4.733 24.585 1.00 96.19 149 HIS A C 1
ATOM 1047 O O . HIS A 1 149 ? -18.441 -3.960 25.004 1.00 96.19 149 HIS A O 1
ATOM 1053 N N . ILE A 1 150 ? -19.155 -5.386 23.426 1.00 97.88 150 ILE A N 1
ATOM 1054 C CA . ILE A 1 150 ? -18.016 -5.203 22.508 1.00 97.88 150 ILE A CA 1
ATOM 1055 C C . ILE A 1 150 ? -18.347 -4.069 21.537 1.00 97.88 150 ILE A C 1
ATOM 1057 O O . ILE A 1 150 ? -19.328 -4.163 20.808 1.00 97.88 150 ILE A O 1
ATOM 1061 N N . THR A 1 151 ? -17.513 -3.030 21.490 1.00 97.69 151 THR A N 1
ATOM 1062 C CA . THR A 1 151 ? -17.703 -1.854 20.619 1.00 97.69 151 THR A CA 1
ATOM 1063 C C . THR A 1 151 ? -16.959 -1.952 19.282 1.00 97.69 151 THR A C 1
ATOM 1065 O O . THR A 1 151 ? -17.205 -1.154 18.375 1.00 97.69 151 THR A O 1
ATOM 1068 N N . THR A 1 152 ? -16.059 -2.928 19.119 1.00 97.81 152 THR A N 1
ATOM 1069 C CA . THR A 1 152 ? -15.388 -3.203 17.839 1.00 97.81 152 THR A CA 1
ATOM 1070 C C . THR A 1 152 ? -16.375 -3.778 16.824 1.00 97.81 152 THR A C 1
ATOM 1072 O O . THR A 1 152 ? -16.725 -4.952 16.894 1.00 97.81 152 THR A O 1
ATOM 1075 N N . ASN A 1 153 ? -16.780 -2.963 15.847 1.00 95.81 153 ASN A N 1
ATOM 1076 C CA . ASN A 1 153 ? -17.674 -3.372 14.753 1.00 95.81 153 ASN A CA 1
ATOM 1077 C C . ASN A 1 153 ? -16.934 -3.988 13.548 1.00 95.81 153 ASN A C 1
ATOM 1079 O O . ASN A 1 153 ? -17.522 -4.727 12.763 1.00 95.81 153 ASN A O 1
ATOM 1083 N N . SER A 1 154 ? -15.652 -3.663 13.368 1.00 96.00 154 SER A N 1
ATOM 1084 C CA . SER A 1 154 ? -14.820 -4.128 12.254 1.00 96.00 154 SER A CA 1
ATOM 1085 C C . SER A 1 154 ? -13.334 -4.054 12.613 1.00 96.00 154 SER A C 1
ATOM 1087 O O . SER A 1 154 ? -12.950 -3.416 13.594 1.00 96.00 154 SER A O 1
ATOM 1089 N N . LEU A 1 155 ? -12.494 -4.722 11.820 1.00 97.69 155 LEU A N 1
ATOM 1090 C CA . LEU A 1 155 ? -11.036 -4.702 11.939 1.00 97.69 155 LEU A CA 1
ATOM 1091 C C . LEU A 1 155 ? -10.412 -4.315 10.590 1.00 97.69 155 LEU A C 1
ATOM 1093 O O . LEU A 1 155 ? -10.997 -4.618 9.545 1.00 97.69 155 LEU A O 1
ATOM 1097 N N . PRO A 1 156 ? -9.234 -3.664 10.576 1.00 97.31 156 PRO A N 1
ATOM 1098 C CA . PRO A 1 156 ? -8.524 -3.381 9.337 1.00 97.31 156 PRO A CA 1
ATOM 1099 C C . PRO A 1 156 ? -8.058 -4.678 8.662 1.00 97.31 156 PRO A C 1
ATOM 1101 O O . PRO A 1 156 ? -7.763 -5.677 9.326 1.00 97.31 156 PRO A O 1
ATOM 1104 N N . GLY A 1 157 ? -7.957 -4.651 7.332 1.00 95.50 157 GLY A N 1
ATOM 1105 C CA . GLY A 1 157 ? -7.263 -5.690 6.569 1.00 95.50 157 GLY A CA 1
ATOM 1106 C C . GLY A 1 157 ? -5.744 -5.642 6.772 1.00 95.50 157 GLY A C 1
ATOM 1107 O O . GLY A 1 157 ? -5.209 -4.687 7.330 1.00 95.50 157 GLY A O 1
ATOM 1108 N N . GLY A 1 158 ? -5.049 -6.675 6.301 1.00 94.19 158 GLY A N 1
ATOM 1109 C CA . GLY A 1 158 ? -3.592 -6.783 6.356 1.00 94.19 158 GLY A CA 1
ATOM 1110 C C . GLY A 1 158 ? -2.981 -7.254 5.036 1.00 94.19 158 GLY A C 1
ATOM 1111 O O . GLY A 1 158 ? -3.679 -7.703 4.121 1.00 94.19 158 GLY A O 1
ATOM 1112 N N . GLN A 1 159 ? -1.656 -7.167 4.956 1.00 92.44 159 GLN A N 1
ATOM 1113 C CA . GLN A 1 159 ? -0.861 -7.726 3.864 1.00 92.44 159 GLN A CA 1
ATOM 1114 C C . GLN A 1 159 ? -0.140 -8.997 4.325 1.00 92.44 159 GLN A C 1
ATOM 1116 O O . GLN A 1 159 ? 0.270 -9.118 5.481 1.00 92.44 159 GLN A O 1
ATOM 1121 N N . LEU A 1 160 ? 0.011 -9.948 3.408 1.00 91.44 160 LEU A N 1
ATOM 1122 C CA . LEU A 1 160 ? 0.835 -11.142 3.576 1.00 91.44 160 LEU A CA 1
ATOM 1123 C C . LEU A 1 160 ? 2.272 -10.743 3.963 1.00 91.44 160 LEU A C 1
ATOM 1125 O O . LEU A 1 160 ? 2.818 -9.786 3.419 1.00 91.44 160 LEU A O 1
ATOM 1129 N N . LEU A 1 161 ? 2.862 -11.458 4.927 1.00 88.31 161 LEU A N 1
ATOM 1130 C CA . LEU A 1 161 ? 4.209 -11.237 5.478 1.00 88.31 161 LEU A CA 1
ATOM 1131 C C . LEU A 1 161 ? 4.487 -9.833 6.062 1.00 88.31 161 LEU A C 1
ATOM 1133 O O . LEU A 1 161 ? 5.613 -9.549 6.462 1.00 88.31 161 LEU A O 1
ATOM 1137 N N . THR A 1 162 ? 3.470 -8.979 6.200 1.00 89.50 162 THR A N 1
ATOM 1138 C CA . THR A 1 162 ? 3.593 -7.639 6.799 1.00 89.50 162 THR A CA 1
ATOM 1139 C C . THR A 1 162 ? 3.100 -7.652 8.252 1.00 89.50 162 THR A C 1
ATOM 1141 O O . THR A 1 162 ? 2.035 -8.218 8.506 1.00 89.50 162 THR A O 1
ATOM 1144 N N . PRO A 1 163 ? 3.804 -7.030 9.218 1.00 95.56 163 PRO A N 1
ATOM 1145 C CA . PRO A 1 163 ? 3.332 -6.941 10.599 1.00 95.56 163 PRO A CA 1
ATOM 1146 C C . PRO A 1 163 ? 1.938 -6.309 10.715 1.00 95.56 163 PRO A C 1
ATOM 1148 O O . PRO A 1 163 ? 1.661 -5.257 10.140 1.00 95.56 163 PRO A O 1
ATOM 1151 N N . TYR A 1 164 ? 1.070 -6.946 11.496 1.00 97.00 164 TYR A N 1
ATOM 1152 C CA . TYR A 1 164 ? -0.304 -6.532 11.762 1.00 97.00 164 TYR A CA 1
ATOM 1153 C C . TYR A 1 164 ? -0.491 -6.204 13.246 1.00 97.00 164 TYR A C 1
ATOM 1155 O O . TYR A 1 164 ? 0.061 -6.880 14.120 1.00 97.00 164 TYR A O 1
ATOM 1163 N N . SER A 1 165 ? -1.311 -5.193 13.532 1.00 98.00 165 SER A N 1
ATOM 1164 C CA . SER A 1 165 ? -1.763 -4.856 14.881 1.00 98.00 165 SER A CA 1
ATOM 1165 C C . SER A 1 165 ? -3.147 -4.212 14.825 1.00 98.00 165 SER A C 1
ATOM 1167 O O . SER A 1 165 ? -3.356 -3.267 14.063 1.00 98.00 165 SER A O 1
ATOM 1169 N N . ALA A 1 166 ? -4.087 -4.702 15.632 1.00 98.12 166 ALA A N 1
ATOM 1170 C CA . ALA A 1 166 ? -5.397 -4.087 15.832 1.00 98.12 166 ALA A CA 1
ATOM 1171 C C . ALA A 1 166 ? -5.913 -4.353 17.255 1.00 98.12 166 ALA A C 1
ATOM 1173 O O . ALA A 1 166 ? -5.657 -5.416 17.817 1.00 98.12 166 ALA A O 1
ATOM 1174 N N . ASN A 1 167 ? -6.666 -3.415 17.833 1.00 97.50 167 ASN A N 1
ATOM 1175 C CA . ASN A 1 167 ? -7.212 -3.541 19.186 1.00 97.50 167 ASN A CA 1
ATOM 1176 C C . ASN A 1 167 ? -8.718 -3.807 19.186 1.00 97.50 167 ASN A C 1
ATOM 1178 O O . ASN A 1 167 ? -9.495 -3.064 18.587 1.00 97.50 167 ASN A O 1
ATOM 1182 N N . LEU A 1 168 ? -9.119 -4.831 19.937 1.00 98.12 168 LEU A N 1
ATOM 1183 C CA . LEU A 1 168 ? -10.499 -5.027 20.361 1.00 98.12 168 LEU A CA 1
ATOM 1184 C C . LEU A 1 168 ? -10.853 -4.049 21.491 1.00 98.12 168 LEU A C 1
ATOM 1186 O O . LEU A 1 168 ? -9.999 -3.677 22.298 1.00 98.12 168 LEU A O 1
ATOM 1190 N N . GLN A 1 169 ? -12.115 -3.631 21.545 1.00 97.25 169 GLN A N 1
ATOM 1191 C CA . GLN A 1 169 ? -12.643 -2.677 22.518 1.00 97.25 169 GLN A CA 1
ATOM 1192 C C . GLN A 1 169 ? -13.986 -3.155 23.075 1.00 97.25 169 GLN A C 1
ATOM 1194 O O . GLN A 1 169 ? -14.811 -3.730 22.359 1.00 97.25 169 GLN A O 1
ATOM 1199 N N . ALA A 1 170 ? -14.192 -2.914 24.368 1.00 97.25 170 ALA A N 1
ATOM 1200 C CA . ALA A 1 170 ? -15.421 -3.213 25.088 1.00 97.25 170 ALA A CA 1
ATOM 1201 C C . ALA A 1 170 ? -15.714 -2.128 26.133 1.00 97.25 170 ALA A C 1
ATOM 1203 O O . ALA A 1 170 ? -14.826 -1.369 26.526 1.00 97.25 170 ALA A O 1
ATOM 1204 N N . THR A 1 171 ? -16.969 -2.075 26.566 1.00 94.94 171 THR A N 1
ATOM 1205 C CA . THR A 1 171 ? -17.512 -1.151 27.569 1.00 94.94 171 THR A CA 1
ATOM 1206 C C . THR A 1 171 ? -18.441 -1.899 28.524 1.00 94.94 171 THR A C 1
ATOM 1208 O O . THR A 1 171 ? -19.001 -2.929 28.149 1.00 94.94 171 THR A O 1
ATOM 1211 N N . GLY A 1 172 ? -18.653 -1.362 29.727 1.00 93.06 172 GLY A N 1
ATOM 1212 C CA . GLY A 1 172 ? -19.457 -2.011 30.767 1.00 93.06 172 GLY A CA 1
ATOM 1213 C C . GLY A 1 172 ? -18.752 -3.194 31.438 1.00 93.06 172 GLY A C 1
ATOM 1214 O O . GLY A 1 172 ? -17.578 -3.459 31.174 1.00 93.06 172 GLY A O 1
ATOM 1215 N N . GLY A 1 173 ? -19.458 -3.884 32.331 1.00 91.44 173 GLY A N 1
ATOM 1216 C CA . GLY A 1 173 ? -18.882 -4.918 33.190 1.00 91.44 173 GLY A CA 1
ATOM 1217 C C . GLY A 1 173 ? -17.790 -4.400 34.140 1.00 91.44 173 GLY A C 1
ATOM 1218 O O . GLY A 1 173 ? -17.612 -3.196 34.347 1.00 91.44 173 GLY A O 1
ATOM 1219 N N . SER A 1 174 ? -17.050 -5.344 34.706 1.00 90.75 174 SER A N 1
ATOM 1220 C CA . SER A 1 174 ? -16.041 -5.177 35.749 1.00 90.75 174 SER A CA 1
ATOM 1221 C C . SER A 1 174 ? -14.635 -5.472 35.216 1.00 90.75 174 SER A C 1
ATOM 1223 O O . SER A 1 174 ? -14.363 -6.545 34.681 1.00 90.75 174 SER A O 1
ATOM 1225 N N . LEU A 1 175 ? -13.691 -4.544 35.384 1.00 91.19 175 LEU A N 1
ATOM 1226 C CA . LEU A 1 175 ? -12.292 -4.769 34.992 1.00 91.19 175 LEU A CA 1
ATOM 1227 C C . LEU A 1 175 ? -11.567 -5.736 35.959 1.00 91.19 175 LEU A C 1
ATOM 1229 O O . LEU A 1 175 ? -11.931 -5.800 37.136 1.00 91.19 175 LEU A O 1
ATOM 1233 N N . PRO A 1 176 ? -10.511 -6.451 35.516 1.00 95.50 176 PRO A N 1
ATOM 1234 C CA . PRO A 1 176 ? -9.986 -6.514 34.148 1.00 95.50 176 PRO A CA 1
ATOM 1235 C C . PRO A 1 176 ? -10.839 -7.372 33.201 1.00 95.50 176 PRO A C 1
ATOM 1237 O O . PRO A 1 176 ? -11.514 -8.307 33.622 1.00 95.50 176 PRO A O 1
ATOM 1240 N N . TYR A 1 177 ? -10.742 -7.083 31.903 1.00 97.31 177 TYR A N 1
ATOM 1241 C CA . TYR A 1 177 ? -11.291 -7.933 30.846 1.00 97.31 177 TYR A CA 1
ATOM 1242 C C . TYR A 1 177 ? -10.346 -9.092 30.493 1.00 97.31 177 TYR A C 1
ATOM 1244 O O . TYR A 1 177 ? -9.124 -8.966 30.575 1.00 97.31 177 TYR A O 1
ATOM 1252 N N . ASN A 1 178 ? -10.918 -10.197 30.017 1.00 98.19 178 ASN A N 1
ATOM 1253 C CA . ASN A 1 178 ? -10.210 -11.328 29.433 1.00 98.19 178 ASN A CA 1
ATOM 1254 C C . ASN A 1 178 ? -10.788 -11.658 28.047 1.00 98.19 178 ASN A C 1
ATOM 1256 O O . ASN A 1 178 ? -11.979 -11.938 27.910 1.00 98.19 178 ASN A O 1
ATOM 1260 N N . TRP A 1 179 ? -9.948 -11.606 27.016 1.00 98.56 179 TRP A N 1
ATOM 1261 C CA . TRP A 1 179 ? -10.328 -11.795 25.616 1.00 98.56 179 TRP A CA 1
ATOM 1262 C C . TRP A 1 179 ? -9.951 -13.188 25.107 1.00 98.56 179 TRP A C 1
ATOM 1264 O O . TRP A 1 179 ? -8.855 -13.682 25.364 1.00 98.56 179 TRP A O 1
ATOM 1274 N N . SER A 1 180 ? -10.833 -13.807 24.326 1.00 98.12 180 SER A N 1
ATOM 1275 C CA . SER A 1 180 ? -10.601 -15.116 23.706 1.00 98.12 180 SER A CA 1
ATOM 1276 C C . SER A 1 180 ? -11.253 -15.220 22.324 1.00 98.12 180 SER A C 1
ATOM 1278 O O . SER A 1 180 ? -12.148 -14.446 21.982 1.00 98.12 180 SER A O 1
ATOM 1280 N N . VAL A 1 181 ? -10.804 -16.187 21.520 1.00 98.25 181 VAL A N 1
ATOM 1281 C CA . VAL A 1 181 ? -11.494 -16.615 20.294 1.00 98.25 181 VAL A CA 1
ATOM 1282 C C . VAL A 1 181 ? -12.278 -17.880 20.635 1.00 98.25 181 VAL A C 1
ATOM 1284 O O . VAL A 1 181 ? -11.688 -18.860 21.083 1.00 98.25 181 VAL A O 1
ATOM 1287 N N . ILE A 1 182 ? -13.596 -17.845 20.442 1.00 97.94 182 ILE A N 1
ATOM 1288 C CA . ILE A 1 182 ? -14.526 -18.935 20.794 1.00 97.94 182 ILE A CA 1
ATOM 1289 C C . ILE A 1 182 ? -15.122 -19.649 19.572 1.00 97.94 182 ILE A C 1
ATOM 1291 O O . ILE A 1 182 ? -15.809 -20.655 19.721 1.00 97.94 182 ILE A O 1
ATOM 1295 N N . GLY A 1 183 ? -14.864 -19.149 18.361 1.00 97.25 183 GLY A N 1
ATOM 1296 C CA . GLY A 1 183 ? -15.304 -19.767 17.111 1.00 97.25 183 GLY A CA 1
ATOM 1297 C C . GLY A 1 183 ? -14.479 -19.291 15.918 1.00 97.25 183 GLY A C 1
ATOM 1298 O O . GLY A 1 183 ? -14.032 -18.145 15.884 1.00 97.25 183 GLY A O 1
ATOM 1299 N N . GLY A 1 184 ? -14.270 -20.164 14.931 1.00 95.62 184 GLY A N 1
ATOM 1300 C CA . GLY A 1 184 ? -13.346 -19.897 13.824 1.00 95.62 184 GLY A CA 1
ATOM 1301 C C . GLY A 1 184 ? -11.886 -19.798 14.285 1.00 95.62 184 GLY A C 1
ATOM 1302 O O . GLY A 1 184 ? -11.524 -20.281 15.357 1.00 95.62 184 GLY A O 1
ATOM 1303 N N . GLN A 1 185 ? -11.036 -19.186 13.459 1.00 95.50 185 GLN A N 1
ATOM 1304 C CA . GLN A 1 185 ? -9.614 -18.968 13.746 1.00 95.50 185 GLN A CA 1
ATOM 1305 C C . GLN A 1 185 ? -9.162 -17.606 13.202 1.00 95.50 185 GLN A C 1
ATOM 1307 O O . GLN A 1 185 ? -9.713 -17.102 12.220 1.00 95.50 185 GLN A O 1
ATOM 1312 N N . LEU A 1 186 ? -8.135 -17.024 13.828 1.00 96.94 186 LEU A N 1
ATOM 1313 C CA . LEU A 1 186 ? -7.401 -15.890 13.262 1.00 96.94 186 LEU A CA 1
ATOM 1314 C C . LEU A 1 186 ? -6.601 -16.339 12.021 1.00 96.94 186 LEU A C 1
ATOM 1316 O O . LEU A 1 186 ? -6.248 -17.517 11.924 1.00 96.94 186 LEU A O 1
ATOM 1320 N N . PRO A 1 187 ? -6.265 -15.427 11.088 1.00 97.19 187 PRO A N 1
ATOM 1321 C CA . PRO A 1 187 ? -5.299 -15.706 10.025 1.00 97.19 187 PRO A CA 1
ATOM 1322 C C . PRO A 1 187 ? -3.979 -16.268 10.568 1.00 97.19 187 PRO A C 1
ATOM 1324 O O . PRO A 1 187 ? -3.446 -15.760 11.555 1.00 97.19 187 PRO A O 1
ATOM 1327 N N . ASN A 1 188 ? -3.440 -17.297 9.905 1.00 95.75 188 ASN A N 1
ATOM 1328 C CA . ASN A 1 188 ? -2.182 -17.944 10.290 1.00 95.75 188 ASN A CA 1
ATOM 1329 C C . ASN A 1 188 ? -1.068 -16.907 10.498 1.00 95.75 188 ASN A C 1
ATOM 1331 O O . ASN A 1 188 ? -0.843 -16.064 9.631 1.00 95.75 188 ASN A O 1
ATOM 1335 N N . GLY A 1 189 ? -0.375 -16.981 11.637 1.00 96.06 189 GLY A N 1
ATOM 1336 C CA . GLY A 1 189 ? 0.657 -16.015 12.028 1.00 96.06 189 GLY A CA 1
ATOM 1337 C C . GLY A 1 189 ? 0.156 -14.816 12.847 1.00 96.06 189 GLY A C 1
ATOM 1338 O O . GLY A 1 189 ? 0.983 -14.023 13.292 1.00 96.06 189 GLY A O 1
ATOM 1339 N N . LEU A 1 190 ? -1.157 -14.696 13.093 1.00 98.00 190 LEU A N 1
ATOM 1340 C CA . LEU A 1 190 ? -1.741 -13.746 14.050 1.00 98.00 190 LEU A CA 1
ATOM 1341 C C . LEU A 1 190 ? -2.178 -14.437 15.351 1.00 98.00 190 LEU A C 1
ATOM 1343 O O . LEU A 1 190 ? -2.690 -15.556 15.335 1.00 98.00 190 LEU A O 1
ATOM 1347 N N . GLY A 1 191 ? -2.030 -13.735 16.474 1.00 97.75 191 GLY A N 1
ATOM 1348 C CA . GLY A 1 191 ? -2.486 -14.151 17.800 1.00 97.75 191 GLY A CA 1
ATOM 1349 C C . GLY A 1 191 ? -3.246 -13.036 18.521 1.00 97.75 191 GLY A C 1
ATOM 1350 O O . GLY A 1 191 ? -3.013 -11.855 18.279 1.00 97.75 191 GLY A O 1
ATOM 1351 N N . LEU A 1 192 ? -4.160 -13.416 19.416 1.00 98.38 192 LEU A N 1
ATOM 1352 C CA . LEU A 1 192 ? -4.889 -12.508 20.306 1.00 98.38 192 LEU A CA 1
ATOM 1353 C C . LEU A 1 192 ? -4.232 -12.510 21.689 1.00 98.38 192 LEU A C 1
ATOM 1355 O O . LEU A 1 192 ? -4.044 -13.572 22.278 1.00 98.38 192 LEU A O 1
ATOM 1359 N N . SER A 1 193 ? -3.941 -11.327 22.226 1.00 98.19 193 SER A N 1
ATOM 1360 C CA . SER A 1 193 ? -3.498 -11.131 23.608 1.00 98.19 193 SER A CA 1
ATOM 1361 C C . SER A 1 193 ? -4.707 -11.051 24.562 1.00 98.19 193 SER A C 1
ATOM 1363 O O . SER A 1 193 ? -5.465 -10.074 24.498 1.00 98.19 193 SER A O 1
ATOM 1365 N N . PRO A 1 194 ? -4.905 -12.021 25.482 1.00 97.75 194 PRO A N 1
ATOM 1366 C CA . PRO A 1 194 ? -6.109 -12.070 26.316 1.00 97.75 194 PRO A CA 1
ATOM 1367 C C . PRO A 1 194 ? -6.272 -10.897 27.287 1.00 97.75 194 PRO A C 1
ATOM 1369 O O . PRO A 1 194 ? -7.392 -10.580 27.668 1.00 97.75 194 PRO A O 1
ATOM 1372 N N . ALA A 1 195 ? -5.181 -10.249 27.705 1.00 95.50 195 ALA A N 1
ATOM 1373 C CA . ALA A 1 195 ? -5.214 -9.226 28.756 1.00 95.50 195 ALA A CA 1
ATOM 1374 C C . ALA A 1 195 ? -5.593 -7.816 28.263 1.00 95.50 195 ALA A C 1
ATOM 1376 O O . ALA A 1 195 ? -5.999 -6.977 29.062 1.00 95.50 195 ALA A O 1
ATOM 1377 N N . ASN A 1 196 ? -5.434 -7.527 26.966 1.00 94.81 196 ASN A N 1
ATOM 1378 C CA . ASN A 1 196 ? -5.635 -6.184 26.400 1.00 94.81 196 ASN A CA 1
ATOM 1379 C C . ASN A 1 196 ? -6.361 -6.169 25.042 1.00 94.81 196 ASN A C 1
ATOM 1381 O O . ASN A 1 196 ? -6.548 -5.099 24.465 1.00 94.81 196 ASN A O 1
ATOM 1385 N N . GLY A 1 197 ? -6.767 -7.331 24.522 1.00 97.06 197 GLY A N 1
ATOM 1386 C CA . GLY A 1 197 ? -7.552 -7.422 23.293 1.00 97.06 197 GLY A CA 1
ATOM 1387 C C . GLY A 1 197 ? -6.780 -7.079 22.017 1.00 97.06 197 GLY A C 1
ATOM 1388 O O . GLY A 1 197 ? -7.400 -6.948 20.965 1.00 97.06 197 GLY A O 1
ATOM 1389 N N . THR A 1 198 ? -5.454 -6.913 22.062 1.00 98.12 198 THR A N 1
ATOM 1390 C CA . THR A 1 198 ? -4.673 -6.665 20.843 1.00 98.12 198 THR A CA 1
ATOM 1391 C C . THR A 1 198 ? -4.513 -7.961 20.046 1.00 98.12 198 THR A C 1
ATOM 1393 O O . THR A 1 198 ? -4.044 -8.967 20.580 1.00 98.12 198 THR A O 1
ATOM 1396 N N . ILE A 1 199 ? -4.866 -7.928 18.762 1.00 98.56 199 ILE A N 1
ATOM 1397 C CA . ILE A 1 199 ? -4.523 -8.949 17.770 1.00 98.56 199 ILE A CA 1
ATOM 1398 C C . ILE A 1 199 ? -3.240 -8.490 17.074 1.00 98.56 199 ILE A C 1
ATOM 1400 O O . ILE A 1 199 ? -3.238 -7.432 16.445 1.00 98.56 199 ILE A O 1
ATOM 1404 N N . THR A 1 200 ? -2.160 -9.265 17.174 1.00 98.38 200 THR A N 1
ATOM 1405 C CA . THR A 1 200 ? -0.855 -8.940 16.573 1.00 98.38 200 THR A CA 1
ATOM 1406 C C . THR A 1 200 ? -0.219 -10.141 15.882 1.00 98.38 200 THR A C 1
ATOM 1408 O O . THR A 1 200 ? -0.614 -11.286 16.102 1.00 98.38 200 THR A O 1
ATOM 1411 N N . GLY A 1 201 ? 0.780 -9.883 15.038 1.00 97.56 201 GLY A N 1
ATOM 1412 C CA . GLY A 1 201 ? 1.621 -10.911 14.425 1.00 97.56 201 GLY A CA 1
ATOM 1413 C C . GLY A 1 201 ? 1.988 -10.574 12.985 1.00 97.56 201 GLY A C 1
ATOM 1414 O O . GLY A 1 201 ? 1.868 -9.425 12.566 1.00 97.56 201 GLY A O 1
ATOM 1415 N N . THR A 1 202 ? 2.395 -11.583 12.219 1.00 95.31 202 THR A N 1
ATOM 1416 C CA . THR A 1 202 ? 2.757 -11.445 10.802 1.00 95.31 202 THR A CA 1
ATOM 1417 C C . THR A 1 202 ? 2.026 -12.528 10.006 1.00 95.31 202 THR A C 1
ATOM 1419 O O . THR A 1 202 ? 2.349 -13.705 10.177 1.00 95.31 202 THR A O 1
ATOM 1422 N N . PRO A 1 203 ? 1.040 -12.186 9.154 1.00 95.19 203 PRO A N 1
ATOM 1423 C CA . PRO A 1 203 ? 0.255 -13.174 8.425 1.00 95.19 203 PRO A CA 1
ATOM 1424 C C . PRO A 1 203 ? 1.103 -14.022 7.474 1.00 95.19 203 PRO A C 1
ATOM 1426 O O . PRO A 1 203 ? 1.865 -13.483 6.673 1.00 95.19 203 PRO A O 1
ATOM 1429 N N . THR A 1 204 ? 0.912 -15.341 7.489 1.00 93.00 204 THR A N 1
ATOM 1430 C CA . THR A 1 204 ? 1.629 -16.297 6.622 1.00 93.00 204 THR A CA 1
ATOM 1431 C C . THR A 1 204 ? 0.760 -16.881 5.502 1.00 93.00 204 THR A C 1
ATOM 1433 O O . THR A 1 204 ? 1.191 -17.773 4.773 1.00 93.00 204 THR A O 1
ATOM 1436 N N . SER A 1 205 ? -0.482 -16.413 5.334 1.00 90.19 205 SER A N 1
ATOM 1437 C CA . SER A 1 205 ? -1.376 -16.843 4.247 1.00 90.19 205 SER A CA 1
ATOM 1438 C C . SER A 1 205 ? -2.367 -15.739 3.867 1.00 90.19 205 SER A C 1
ATOM 1440 O O . SER A 1 205 ? -2.997 -15.144 4.739 1.00 90.19 205 SER A O 1
ATOM 1442 N N . ALA A 1 206 ? -2.535 -15.477 2.567 1.00 91.62 206 ALA A N 1
ATOM 1443 C CA . ALA A 1 206 ? -3.491 -14.491 2.061 1.00 91.62 206 ALA A CA 1
ATOM 1444 C C . ALA A 1 206 ? -4.911 -15.081 1.998 1.00 91.62 206 ALA A C 1
ATOM 1446 O O . ALA A 1 206 ? -5.251 -15.825 1.077 1.00 91.62 206 ALA A O 1
ATOM 1447 N N . ARG A 1 207 ? -5.744 -14.768 2.997 1.00 91.81 207 ARG A N 1
ATOM 1448 C CA . ARG A 1 207 ? -7.161 -15.149 3.056 1.00 91.81 207 ARG A CA 1
ATOM 1449 C C . ARG A 1 207 ? -7.961 -14.185 3.943 1.00 91.81 207 ARG A C 1
ATOM 1451 O O . ARG A 1 207 ? -7.443 -13.633 4.911 1.00 91.81 207 ARG A O 1
ATOM 1458 N N . THR A 1 208 ? -9.254 -14.044 3.653 1.00 95.69 208 THR A N 1
ATOM 1459 C CA . THR A 1 208 ? -10.248 -13.460 4.566 1.00 95.69 208 THR A CA 1
ATOM 1460 C C . THR A 1 208 ? -10.802 -14.526 5.507 1.00 95.69 208 THR A C 1
ATOM 1462 O O . THR A 1 208 ? -11.444 -15.469 5.043 1.00 95.69 208 THR A O 1
ATOM 1465 N N . LEU A 1 209 ? -10.588 -14.389 6.816 1.00 96.81 209 LEU A N 1
ATOM 1466 C CA . LEU A 1 209 ? -11.187 -15.278 7.818 1.00 96.81 209 LEU A CA 1
ATOM 1467 C C . LEU A 1 209 ? -12.181 -14.530 8.702 1.00 96.81 209 LEU A C 1
ATOM 1469 O O . LEU A 1 209 ? -11.946 -13.387 9.093 1.00 96.81 209 LEU A O 1
ATOM 1473 N N . THR A 1 210 ? -13.280 -15.212 9.015 1.00 97.81 210 THR A N 1
ATOM 1474 C CA . THR A 1 210 ? -14.310 -14.812 9.978 1.00 97.81 210 THR A CA 1
ATOM 1475 C C . THR A 1 210 ? -14.136 -15.614 11.263 1.00 97.81 210 THR A C 1
ATOM 1477 O O . THR A 1 210 ? -14.014 -16.839 11.208 1.00 97.81 210 THR A O 1
ATOM 1480 N N . PHE A 1 211 ? -14.162 -14.946 12.411 1.00 97.75 211 PHE A N 1
ATOM 1481 C CA . PHE A 1 211 ? -13.988 -15.566 13.723 1.00 97.75 211 PHE A CA 1
ATOM 1482 C C . PHE A 1 211 ? -14.858 -14.871 14.772 1.00 97.75 211 PHE A C 1
ATOM 1484 O O . PHE A 1 211 ? -15.183 -13.689 14.658 1.00 97.75 211 PHE A O 1
ATOM 1491 N N . THR A 1 212 ? -15.233 -15.613 15.806 1.00 98.25 212 THR A N 1
ATOM 1492 C CA . THR A 1 212 ? -16.042 -15.122 16.919 1.00 98.25 212 THR A CA 1
ATOM 1493 C C . THR A 1 212 ? -15.151 -14.908 18.130 1.00 98.25 212 THR A C 1
ATOM 1495 O O . THR A 1 212 ? -14.547 -15.848 18.649 1.00 98.25 212 THR A O 1
ATOM 1498 N N . ILE A 1 213 ? -15.079 -13.662 18.582 1.00 98.31 213 ILE A N 1
ATOM 1499 C CA . ILE A 1 213 ? -14.411 -13.278 19.823 1.00 98.31 213 ILE A CA 1
ATOM 1500 C C . ILE A 1 213 ? -15.392 -13.308 20.992 1.00 98.31 213 ILE A C 1
ATOM 1502 O O . ILE A 1 213 ? -16.582 -13.035 20.824 1.00 98.31 213 ILE A O 1
ATOM 1506 N N . GLN A 1 214 ? -14.866 -13.569 22.184 1.00 98.31 214 GLN A N 1
ATOM 1507 C CA . GLN A 1 214 ? -15.530 -13.318 23.455 1.00 98.31 214 GLN A CA 1
ATOM 1508 C C . GLN A 1 214 ? -14.665 -12.388 24.303 1.00 98.31 214 GLN A C 1
ATOM 1510 O O . GLN A 1 214 ? -13.450 -12.571 24.393 1.00 98.31 214 GLN A O 1
ATOM 1515 N N . VAL A 1 215 ? -15.314 -11.433 24.965 1.00 98.56 215 VAL A N 1
ATOM 1516 C CA . VAL A 1 215 ? -14.769 -10.764 26.146 1.00 98.56 215 VAL A CA 1
ATOM 1517 C C . VAL A 1 215 ? -15.512 -11.281 27.371 1.00 98.56 215 VAL A C 1
ATOM 1519 O O . VAL A 1 215 ? -16.739 -11.400 27.351 1.00 98.56 215 VAL A O 1
ATOM 1522 N N . LYS A 1 216 ? -14.758 -11.607 28.416 1.00 97.94 216 LYS A N 1
ATOM 1523 C CA . LYS A 1 216 ? -15.244 -11.900 29.761 1.00 97.94 216 LYS A CA 1
ATOM 1524 C C . LYS A 1 216 ? -14.764 -10.809 30.713 1.00 97.94 216 LYS A C 1
ATOM 1526 O O . LYS A 1 216 ? -13.643 -10.329 30.559 1.00 97.94 216 LYS A O 1
ATOM 1531 N N . ASP A 1 217 ? -15.590 -10.418 31.670 1.00 96.31 217 ASP A N 1
ATOM 1532 C CA . ASP A 1 217 ? -15.219 -9.469 32.722 1.00 96.31 217 ASP A CA 1
ATOM 1533 C C . ASP A 1 217 ? -14.767 -10.183 34.017 1.00 96.31 217 ASP A C 1
ATOM 1535 O O . ASP A 1 217 ? -14.762 -11.415 34.099 1.00 96.31 217 ASP A O 1
ATOM 1539 N N . SER A 1 218 ? -14.368 -9.423 35.039 1.00 95.38 218 SER A N 1
ATOM 1540 C CA . SER A 1 218 ? -13.913 -9.985 36.319 1.00 95.38 218 SER A CA 1
ATOM 1541 C C . SER A 1 218 ? -15.038 -10.489 37.235 1.00 95.38 218 SER A C 1
ATOM 1543 O O . SER A 1 218 ? -14.760 -11.213 38.192 1.00 95.38 218 SER A O 1
ATOM 1545 N N . SER A 1 219 ? -16.300 -10.161 36.938 1.00 93.00 219 SER A N 1
ATOM 1546 C CA . SER A 1 219 ? -17.493 -10.712 37.596 1.00 93.00 219 SER A CA 1
ATOM 1547 C C . SER A 1 219 ? -17.977 -12.020 36.950 1.00 93.00 219 SER A C 1
ATOM 1549 O O . SER A 1 219 ? -18.712 -12.779 37.580 1.00 93.00 219 SER A O 1
ATOM 1551 N N . GLY A 1 220 ? -17.517 -12.323 35.733 1.00 93.62 220 GLY A N 1
ATOM 1552 C CA . GLY A 1 220 ? -17.840 -13.520 34.962 1.00 93.62 220 GLY A CA 1
ATOM 1553 C C . GLY A 1 220 ? -18.808 -13.289 33.798 1.00 93.62 220 GLY A C 1
ATOM 1554 O O . GLY A 1 220 ? -19.038 -14.240 33.043 1.00 93.62 220 GLY A O 1
ATOM 1555 N N . ASP A 1 221 ? -19.323 -12.067 33.624 1.00 95.88 221 ASP A N 1
ATOM 1556 C CA . ASP A 1 221 ? -20.187 -11.683 32.505 1.00 95.88 221 ASP A CA 1
ATOM 1557 C C . ASP A 1 221 ? -19.442 -11.820 31.173 1.00 95.88 221 ASP A C 1
ATOM 1559 O O . ASP A 1 221 ? -18.216 -11.695 31.104 1.00 95.88 221 ASP A O 1
ATOM 1563 N N . THR A 1 222 ? -20.179 -12.081 30.090 1.00 97.75 222 THR A N 1
ATOM 1564 C CA . THR A 1 222 ? -19.594 -12.279 28.755 1.00 97.75 222 THR A CA 1
ATOM 1565 C C . THR A 1 222 ? -20.361 -11.559 27.658 1.00 97.75 222 THR A C 1
ATOM 1567 O O . THR A 1 222 ? -21.583 -11.660 27.585 1.00 97.75 222 THR A O 1
ATOM 1570 N N . ALA A 1 223 ? -19.623 -10.951 26.732 1.00 98.25 223 ALA A N 1
ATOM 1571 C CA . ALA A 1 223 ? -20.130 -10.480 25.447 1.00 98.25 223 ALA A CA 1
ATOM 1572 C C . ALA A 1 223 ? -19.357 -11.161 24.311 1.00 98.25 223 ALA A C 1
ATOM 1574 O O . ALA A 1 223 ? -18.224 -11.612 24.492 1.00 98.25 223 ALA A O 1
ATOM 1575 N N . SER A 1 224 ? -19.959 -11.292 23.131 1.00 98.12 224 SER A N 1
ATOM 1576 C CA . SER A 1 224 ? -19.321 -11.962 21.990 1.00 98.12 224 SER A CA 1
ATOM 1577 C C . SER A 1 224 ? -19.729 -11.323 20.667 1.00 98.12 224 SER A C 1
ATOM 1579 O O . SER A 1 224 ? -20.856 -10.856 20.523 1.00 98.12 224 SER A O 1
ATOM 1581 N N . ALA A 1 225 ? -18.800 -11.288 19.713 1.00 98.00 225 ALA A N 1
ATOM 1582 C CA . ALA A 1 225 ? -18.977 -10.638 18.418 1.00 98.00 225 ALA A CA 1
ATOM 1583 C C . ALA A 1 225 ? -18.297 -11.451 17.311 1.00 98.00 225 ALA A C 1
ATOM 1585 O O . ALA A 1 225 ? -17.242 -12.047 17.528 1.00 98.00 225 ALA A O 1
ATOM 1586 N N . SER A 1 226 ? -18.894 -11.466 16.119 1.00 98.06 226 SER A N 1
ATOM 1587 C CA . SER A 1 226 ? -18.273 -12.050 14.926 1.00 98.06 226 SER A CA 1
ATOM 1588 C C . SER A 1 226 ? -17.566 -10.961 14.131 1.00 98.06 226 SER A C 1
ATOM 1590 O O . SER A 1 226 ? -18.194 -9.997 13.705 1.00 98.06 226 SER A O 1
ATOM 1592 N N . LEU A 1 227 ? -16.260 -11.126 13.939 1.00 98.19 227 LEU A N 1
ATOM 1593 C CA . LEU A 1 227 ? -15.390 -10.204 13.217 1.00 98.19 227 LEU A CA 1
ATOM 1594 C C . LEU A 1 227 ? -14.725 -10.914 12.038 1.00 98.19 227 LEU A C 1
ATOM 1596 O O . LEU A 1 227 ? -14.791 -12.137 11.895 1.00 98.19 227 LEU A O 1
ATOM 1600 N N . SER A 1 228 ? -14.072 -10.136 11.178 1.00 97.81 228 SER A N 1
ATOM 1601 C CA . SER A 1 228 ? -13.248 -10.675 10.102 1.00 97.81 228 SER A CA 1
ATOM 1602 C C . SER A 1 228 ? -11.969 -9.872 9.924 1.00 97.81 228 SER A C 1
ATOM 1604 O O . SER A 1 228 ? -11.943 -8.671 10.188 1.00 97.81 228 SER A O 1
ATOM 1606 N N . ILE A 1 229 ? -10.917 -10.546 9.463 1.00 98.19 229 ILE A N 1
ATOM 1607 C CA . ILE A 1 229 ? -9.682 -9.921 8.986 1.00 98.19 229 ILE A CA 1
ATOM 1608 C C . ILE A 1 229 ? -9.452 -10.426 7.563 1.00 98.19 229 ILE A C 1
ATOM 1610 O O . ILE A 1 229 ? -9.481 -11.634 7.315 1.00 98.19 229 ILE A O 1
ATOM 1614 N N . SER A 1 230 ? -9.221 -9.502 6.630 1.00 97.00 230 SER A N 1
ATOM 1615 C CA . SER A 1 230 ? -8.849 -9.824 5.252 1.00 97.00 230 SER A CA 1
ATOM 1616 C C . SER A 1 230 ? -7.352 -9.648 5.057 1.00 97.00 230 SER A C 1
ATOM 1618 O O . SER A 1 230 ? -6.866 -8.519 5.078 1.00 97.00 230 SER A O 1
ATOM 1620 N N . ILE A 1 231 ? -6.625 -10.751 4.875 1.00 96.31 231 ILE A N 1
ATOM 1621 C CA . ILE A 1 231 ? -5.220 -10.721 4.465 1.00 96.31 231 ILE A CA 1
ATOM 1622 C C . ILE A 1 231 ? -5.164 -10.880 2.950 1.00 96.31 231 ILE A C 1
ATOM 1624 O O . ILE A 1 231 ? -5.626 -11.885 2.411 1.00 96.31 231 ILE A O 1
ATOM 1628 N N . THR A 1 232 ? -4.581 -9.900 2.268 1.00 93.19 232 THR A N 1
ATOM 1629 C CA . THR A 1 232 ? -4.317 -9.967 0.821 1.00 93.19 232 THR A CA 1
ATOM 1630 C C . THR A 1 232 ? -2.829 -10.181 0.562 1.00 93.19 232 THR A C 1
ATOM 1632 O O . THR A 1 232 ? -2.002 -9.894 1.426 1.00 93.19 232 THR A O 1
ATOM 1635 N N . ALA A 1 233 ? -2.481 -10.759 -0.587 1.00 85.31 233 ALA A N 1
ATOM 1636 C CA . ALA A 1 233 ? -1.087 -10.862 -1.000 1.00 85.31 233 ALA A CA 1
ATOM 1637 C C . ALA A 1 233 ? -0.607 -9.500 -1.513 1.00 85.31 233 ALA A C 1
ATOM 1639 O O . ALA A 1 233 ? -1.352 -8.825 -2.227 1.00 85.31 233 ALA A O 1
ATOM 1640 N N . ALA A 1 234 ? 0.638 -9.139 -1.196 1.00 82.88 234 ALA A N 1
ATOM 1641 C CA . ALA A 1 234 ? 1.289 -8.019 -1.857 1.00 82.88 234 ALA A CA 1
ATOM 1642 C C . ALA A 1 234 ? 1.349 -8.298 -3.367 1.00 82.88 234 ALA A C 1
ATOM 1644 O O . ALA A 1 234 ? 1.659 -9.413 -3.792 1.00 82.88 234 ALA A O 1
ATOM 1645 N N . THR A 1 235 ? 1.033 -7.292 -4.175 1.00 89.69 235 THR A N 1
ATOM 1646 C CA . THR A 1 235 ? 1.215 -7.329 -5.627 1.00 89.69 235 THR A CA 1
ATOM 1647 C C . THR A 1 235 ? 2.494 -6.590 -5.990 1.00 89.69 235 THR A C 1
ATOM 1649 O O . THR A 1 235 ? 2.837 -5.607 -5.341 1.00 89.69 235 THR A O 1
ATOM 1652 N N . LEU A 1 236 ? 3.180 -7.044 -7.035 1.00 94.25 236 LEU A N 1
ATOM 1653 C CA . LEU A 1 236 ? 4.293 -6.349 -7.679 1.00 94.25 236 LEU A CA 1
ATOM 1654 C C . LEU A 1 236 ? 4.008 -6.339 -9.181 1.00 94.25 236 LEU A C 1
ATOM 1656 O O . LEU A 1 236 ? 3.567 -7.347 -9.733 1.00 94.25 236 LEU A O 1
ATOM 1660 N N . ALA A 1 237 ? 4.230 -5.206 -9.835 1.00 96.31 237 ALA A N 1
ATOM 1661 C CA . ALA A 1 237 ? 4.026 -5.041 -11.268 1.00 96.31 237 ALA A CA 1
ATOM 1662 C C . ALA A 1 237 ? 5.094 -4.117 -11.858 1.00 96.31 237 ALA A C 1
ATOM 1664 O O . ALA A 1 237 ? 5.575 -3.202 -11.193 1.00 96.31 237 ALA A O 1
ATOM 1665 N N . ILE A 1 238 ? 5.438 -4.328 -13.126 1.00 98.00 238 ILE A N 1
ATOM 1666 C CA . ILE A 1 238 ? 6.269 -3.400 -13.899 1.00 98.00 238 ILE A CA 1
ATOM 1667 C C . ILE A 1 238 ? 5.326 -2.377 -14.537 1.00 98.00 238 ILE A C 1
ATOM 1669 O O . ILE A 1 238 ? 4.384 -2.755 -15.228 1.00 98.00 238 ILE A O 1
ATOM 1673 N N . SER A 1 239 ? 5.552 -1.088 -14.280 1.00 97.31 239 SER A N 1
ATOM 1674 C CA . SER A 1 239 ? 4.719 0.003 -14.805 1.00 97.31 239 SER A CA 1
ATOM 1675 C C . SER A 1 239 ? 5.249 0.591 -16.115 1.00 97.31 239 SER A C 1
ATOM 1677 O O . SER A 1 239 ? 4.508 1.273 -16.821 1.00 97.31 239 SER A O 1
ATOM 1679 N N . THR A 1 240 ? 6.498 0.294 -16.485 1.00 97.19 240 THR A N 1
ATOM 1680 C CA . THR A 1 240 ? 7.023 0.561 -17.831 1.00 97.19 240 THR A CA 1
ATOM 1681 C C . THR A 1 240 ? 6.343 -0.363 -18.844 1.00 97.19 240 THR A C 1
ATOM 1683 O O . THR A 1 240 ? 6.589 -1.566 -18.849 1.00 97.19 240 THR A O 1
ATOM 1686 N N . THR A 1 241 ? 5.499 0.192 -19.717 1.00 95.44 241 THR A N 1
ATOM 1687 C CA . THR A 1 241 ? 4.775 -0.551 -20.771 1.00 95.44 241 THR A CA 1
ATOM 1688 C C . THR A 1 241 ? 5.452 -0.501 -22.144 1.00 95.44 241 THR A C 1
ATOM 1690 O O . THR A 1 241 ? 5.116 -1.290 -23.024 1.00 95.44 241 THR A O 1
ATOM 1693 N N . GLY A 1 242 ? 6.414 0.404 -22.331 1.00 93.50 242 GLY A N 1
ATOM 1694 C CA . GLY A 1 242 ? 7.182 0.591 -23.559 1.00 93.50 242 GLY A CA 1
ATOM 1695 C C . GLY A 1 242 ? 8.424 1.443 -23.298 1.00 93.50 242 GLY A C 1
ATOM 1696 O O . GLY A 1 242 ? 8.569 2.019 -22.219 1.00 93.50 242 GLY A O 1
ATOM 1697 N N . LEU A 1 243 ? 9.326 1.504 -24.276 1.00 96.00 243 LEU A N 1
ATOM 1698 C CA . LEU A 1 243 ? 10.596 2.228 -24.197 1.00 96.00 243 LEU A CA 1
ATOM 1699 C C . LEU A 1 243 ? 10.796 3.098 -25.451 1.00 96.00 243 LEU A C 1
ATOM 1701 O O . LEU A 1 243 ? 10.257 2.757 -26.507 1.00 96.00 243 LEU A O 1
ATOM 1705 N N . PRO A 1 244 ? 11.560 4.205 -25.367 1.00 93.44 244 PRO A N 1
ATOM 1706 C CA . PRO A 1 244 ? 11.952 4.974 -26.543 1.00 93.44 244 PRO A CA 1
ATOM 1707 C C . PRO A 1 244 ? 12.728 4.130 -27.563 1.00 93.44 244 PRO A C 1
ATOM 1709 O O . PRO A 1 244 ? 13.402 3.157 -27.218 1.00 93.44 244 PRO A O 1
ATOM 1712 N N . GLY A 1 245 ? 12.681 4.544 -28.830 1.00 89.75 245 GLY A N 1
ATOM 1713 C CA . GLY A 1 245 ? 13.646 4.072 -29.819 1.00 89.75 245 GLY A CA 1
ATOM 1714 C C . GLY A 1 245 ? 15.054 4.588 -29.506 1.00 89.75 245 GLY A C 1
ATOM 1715 O O . GLY A 1 245 ? 15.217 5.620 -28.856 1.00 89.75 245 GLY A O 1
ATOM 1716 N N . GLY A 1 246 ? 16.068 3.873 -29.983 1.00 89.12 246 GLY A N 1
ATOM 1717 C CA . GLY A 1 246 ? 17.452 4.348 -30.009 1.00 89.12 246 GLY A CA 1
ATOM 1718 C C . GLY A 1 246 ? 17.937 4.552 -31.442 1.00 89.12 246 GLY A C 1
ATOM 1719 O O . GLY A 1 246 ? 17.272 4.142 -32.393 1.00 89.12 246 GLY A O 1
ATOM 1720 N N . THR A 1 247 ? 19.139 5.098 -31.595 1.00 85.06 247 THR A N 1
ATOM 1721 C CA . THR A 1 247 ? 19.831 5.172 -32.888 1.00 85.06 247 THR A CA 1
ATOM 1722 C C . THR A 1 247 ? 21.257 4.665 -32.716 1.00 85.06 247 THR A C 1
ATOM 1724 O O . THR A 1 247 ? 21.866 4.859 -31.663 1.00 85.06 247 THR A O 1
ATOM 1727 N N . VAL A 1 248 ? 21.786 3.968 -33.721 1.00 84.38 248 VAL A N 1
ATOM 1728 C CA . VAL A 1 248 ? 23.176 3.492 -33.721 1.00 84.38 248 VAL A CA 1
ATOM 1729 C C . VAL A 1 248 ? 24.138 4.673 -33.546 1.00 84.38 248 VAL A C 1
ATOM 1731 O O . VAL A 1 248 ? 23.933 5.724 -34.136 1.00 84.38 248 VAL A O 1
ATOM 1734 N N . THR A 1 249 ? 25.173 4.499 -32.722 1.00 80.12 249 THR A N 1
ATOM 1735 C CA . THR A 1 249 ? 26.133 5.519 -32.236 1.00 80.12 249 THR A CA 1
ATOM 1736 C C . THR A 1 249 ? 25.612 6.601 -31.276 1.00 80.12 249 THR A C 1
ATOM 1738 O O . THR A 1 249 ? 26.435 7.228 -30.611 1.00 80.12 249 THR A O 1
ATOM 1741 N N . VAL A 1 250 ? 24.299 6.753 -31.061 1.00 78.88 250 VAL A N 1
ATOM 1742 C CA . VAL A 1 250 ? 23.757 7.709 -30.068 1.00 78.88 250 VAL A CA 1
ATOM 1743 C C . VAL A 1 250 ? 23.788 7.127 -28.645 1.00 78.88 250 VAL A C 1
ATOM 1745 O O . VAL A 1 250 ? 23.352 5.990 -28.447 1.00 78.88 250 VAL A O 1
ATOM 1748 N N . PRO A 1 251 ? 24.240 7.871 -27.616 1.00 88.44 251 PRO A N 1
ATOM 1749 C CA . PRO A 1 251 ? 24.059 7.479 -26.218 1.00 88.44 251 PRO A CA 1
ATOM 1750 C C . PRO A 1 251 ? 22.572 7.355 -25.845 1.00 88.44 251 PRO A C 1
ATOM 1752 O O . PRO A 1 251 ? 21.809 8.314 -25.932 1.00 88.44 251 PRO A O 1
ATOM 1755 N N . TYR A 1 252 ? 22.163 6.172 -25.396 1.00 92.56 252 TYR A N 1
ATOM 1756 C CA . TYR A 1 252 ? 20.801 5.860 -24.966 1.00 92.56 252 TYR A CA 1
ATOM 1757 C C . TYR A 1 252 ? 20.735 5.724 -23.441 1.00 92.56 252 TYR A C 1
ATOM 1759 O O . TYR A 1 252 ? 21.634 5.157 -22.812 1.00 92.56 252 TYR A O 1
ATOM 1767 N N . SER A 1 253 ? 19.635 6.191 -22.847 1.00 96.19 253 SER A N 1
ATOM 1768 C CA . SER A 1 253 ? 19.314 5.980 -21.435 1.00 96.19 253 SER A CA 1
ATOM 1769 C C . SER A 1 253 ? 17.799 5.943 -21.228 1.00 96.19 253 SER A C 1
ATOM 1771 O O . SER A 1 253 ? 17.090 6.845 -21.673 1.00 96.19 253 SER A O 1
ATOM 1773 N N . ALA A 1 254 ? 17.299 4.919 -20.539 1.00 96.94 254 ALA A N 1
ATOM 1774 C CA . ALA A 1 254 ? 15.910 4.819 -20.098 1.00 96.94 254 ALA A CA 1
ATOM 1775 C C . ALA A 1 254 ? 15.824 4.100 -18.745 1.00 96.94 254 ALA A C 1
ATOM 1777 O O . ALA A 1 254 ? 16.593 3.180 -18.477 1.00 96.94 254 ALA A O 1
ATOM 1778 N N . GLN A 1 255 ? 14.870 4.490 -17.901 1.00 98.00 255 GLN A N 1
ATOM 1779 C CA . GLN A 1 255 ? 14.655 3.888 -16.583 1.00 98.00 255 GLN A CA 1
ATOM 1780 C C . GLN A 1 255 ? 13.425 2.970 -16.596 1.00 98.00 255 GLN A C 1
ATOM 1782 O O . GLN A 1 255 ? 12.386 3.312 -17.160 1.00 98.00 255 GLN A O 1
ATOM 1787 N N . LEU A 1 256 ? 13.543 1.814 -15.945 1.00 98.38 256 LEU A N 1
ATOM 1788 C CA . LEU A 1 256 ? 12.434 0.909 -15.660 1.00 98.38 256 LEU A CA 1
ATOM 1789 C C . LEU A 1 256 ? 11.780 1.257 -14.317 1.00 98.38 256 LEU A C 1
ATOM 1791 O O . LEU A 1 256 ? 12.456 1.575 -13.333 1.00 98.38 256 LEU A O 1
ATOM 1795 N N . ASN A 1 257 ? 10.454 1.162 -14.265 1.00 97.12 257 ASN A N 1
ATOM 1796 C CA . ASN A 1 257 ? 9.642 1.484 -13.100 1.00 97.12 257 ASN A CA 1
ATOM 1797 C C . ASN A 1 257 ? 8.737 0.306 -12.719 1.00 97.12 257 ASN A C 1
ATOM 1799 O O . ASN A 1 257 ? 8.253 -0.437 -13.574 1.00 97.12 257 ASN A O 1
ATOM 1803 N N . ALA A 1 258 ? 8.503 0.155 -11.416 1.00 97.44 258 ALA A N 1
ATOM 1804 C CA . ALA A 1 258 ? 7.636 -0.865 -10.839 1.00 97.44 258 ALA A CA 1
ATOM 1805 C C . ALA A 1 258 ? 6.736 -0.263 -9.750 1.00 97.44 258 ALA A C 1
ATOM 1807 O O . ALA A 1 258 ? 7.067 0.765 -9.152 1.00 97.44 258 ALA A O 1
ATOM 1808 N N . THR A 1 259 ? 5.600 -0.908 -9.503 1.00 94.69 259 THR A N 1
ATOM 1809 C CA . THR A 1 259 ? 4.600 -0.527 -8.501 1.00 94.69 259 THR A CA 1
ATOM 1810 C C . THR A 1 259 ? 4.196 -1.730 -7.651 1.00 94.69 259 THR A C 1
ATOM 1812 O O . THR A 1 259 ? 4.177 -2.868 -8.124 1.00 94.69 259 THR A O 1
ATOM 1815 N N . GLY A 1 260 ? 3.866 -1.470 -6.384 1.00 91.44 260 GLY A N 1
ATOM 1816 C CA . GLY A 1 260 ? 3.678 -2.527 -5.389 1.00 91.44 260 GLY A CA 1
ATOM 1817 C C . GLY A 1 260 ? 5.000 -3.162 -4.936 1.00 91.44 260 GLY A C 1
ATOM 1818 O O . GLY A 1 260 ? 6.077 -2.686 -5.288 1.00 91.44 260 GLY A O 1
ATOM 1819 N N . GLY A 1 261 ? 4.911 -4.219 -4.132 1.00 88.94 261 GLY A N 1
ATOM 1820 C CA . GLY A 1 261 ? 6.048 -4.844 -3.458 1.00 88.94 261 GLY A CA 1
ATOM 1821 C C . GLY A 1 261 ? 6.694 -3.969 -2.376 1.00 88.94 261 GLY A C 1
ATOM 1822 O O . GLY A 1 261 ? 6.149 -2.948 -1.952 1.00 88.94 261 GLY A O 1
ATOM 1823 N N . ILE A 1 262 ? 7.867 -4.397 -1.913 1.00 85.69 262 ILE A N 1
ATOM 1824 C CA . ILE A 1 262 ? 8.670 -3.755 -0.866 1.00 85.69 262 ILE A CA 1
ATOM 1825 C C . ILE A 1 262 ? 10.045 -3.385 -1.434 1.00 85.69 262 ILE A C 1
ATOM 1827 O O . ILE A 1 262 ? 10.802 -4.247 -1.873 1.00 85.69 262 ILE A O 1
ATOM 1831 N N . ALA A 1 263 ? 10.389 -2.096 -1.412 1.00 88.12 263 ALA A N 1
ATOM 1832 C CA . ALA A 1 263 ? 11.696 -1.610 -1.856 1.00 88.12 263 ALA A CA 1
ATOM 1833 C C . ALA A 1 263 ? 12.844 -2.077 -0.921 1.00 88.12 263 ALA A C 1
ATOM 1835 O O . ALA A 1 263 ? 12.614 -2.236 0.280 1.00 88.12 263 ALA A O 1
ATOM 1836 N N . PRO A 1 264 ? 14.092 -2.232 -1.413 1.00 94.56 264 PRO A N 1
ATOM 1837 C CA . PRO A 1 264 ? 14.565 -1.937 -2.770 1.00 94.56 264 PRO A CA 1
ATOM 1838 C C . PRO A 1 264 ? 14.111 -2.955 -3.824 1.00 94.56 264 PRO A C 1
ATOM 1840 O O . PRO A 1 264 ? 13.874 -4.122 -3.528 1.00 94.56 264 PRO A O 1
ATOM 1843 N N . TYR A 1 265 ? 14.044 -2.503 -5.077 1.00 97.00 265 TYR A N 1
ATOM 1844 C CA . TYR A 1 265 ? 13.808 -3.364 -6.236 1.00 97.00 265 TYR A CA 1
ATOM 1845 C C . TYR A 1 265 ? 15.133 -3.708 -6.920 1.00 97.00 265 TYR A C 1
ATOM 1847 O O . TYR A 1 265 ? 15.974 -2.832 -7.117 1.00 97.00 265 TYR A O 1
ATOM 1855 N N . THR A 1 266 ? 15.289 -4.967 -7.320 1.00 98.00 266 THR A N 1
ATOM 1856 C CA . THR A 1 266 ? 16.420 -5.467 -8.109 1.00 98.00 266 THR A CA 1
ATOM 1857 C C . THR A 1 266 ? 15.926 -5.920 -9.478 1.00 98.00 266 THR A C 1
ATOM 1859 O O . THR A 1 266 ? 15.010 -6.738 -9.574 1.00 98.00 266 THR A O 1
ATOM 1862 N N . TRP A 1 267 ? 16.541 -5.397 -10.534 1.00 98.56 267 TRP A N 1
ATOM 1863 C CA . TRP A 1 267 ? 16.191 -5.677 -11.924 1.00 98.56 267 TRP A CA 1
ATOM 1864 C C . TRP A 1 267 ? 17.173 -6.645 -12.581 1.00 98.56 267 TRP A C 1
ATOM 1866 O O . TRP A 1 267 ? 18.376 -6.605 -12.323 1.00 98.56 267 TRP A O 1
ATOM 1876 N N . ALA A 1 268 ? 16.651 -7.502 -13.455 1.00 98.31 268 ALA A N 1
ATOM 1877 C CA . ALA A 1 268 ? 17.427 -8.438 -14.259 1.00 98.31 268 ALA A CA 1
ATOM 1878 C C . ALA A 1 268 ? 16.757 -8.690 -15.619 1.00 98.31 268 ALA A C 1
ATOM 1880 O O . ALA A 1 268 ? 15.561 -8.448 -15.799 1.00 98.31 268 ALA A O 1
ATOM 1881 N N . LEU A 1 269 ? 17.524 -9.218 -16.573 1.00 98.06 269 LEU A N 1
ATOM 1882 C CA . LEU A 1 269 ? 16.979 -9.761 -17.814 1.00 98.06 269 LEU A CA 1
ATOM 1883 C C . LEU A 1 269 ? 16.542 -11.212 -17.565 1.00 98.06 269 LEU A C 1
ATOM 1885 O O . LEU A 1 269 ? 17.351 -12.024 -17.125 1.00 98.06 269 LEU A O 1
ATOM 1889 N N . ALA A 1 270 ? 15.276 -11.533 -17.828 1.00 97.81 270 ALA A N 1
ATOM 1890 C CA . ALA A 1 270 ? 14.742 -12.887 -17.684 1.00 97.81 270 ALA A CA 1
ATOM 1891 C C . ALA A 1 270 ? 14.940 -13.712 -18.964 1.00 97.81 270 ALA A C 1
ATOM 1893 O O . ALA A 1 270 ? 15.367 -14.862 -18.901 1.00 97.81 270 ALA A O 1
ATOM 1894 N N . THR A 1 271 ? 14.639 -13.125 -20.128 1.00 97.62 271 THR A N 1
ATOM 1895 C CA . THR A 1 271 ? 14.810 -13.754 -21.449 1.00 97.62 271 THR A CA 1
ATOM 1896 C C . THR A 1 271 ? 15.083 -12.711 -22.538 1.00 97.62 271 THR A C 1
ATOM 1898 O O . THR A 1 271 ? 14.782 -11.526 -22.378 1.00 97.62 271 THR A O 1
ATOM 1901 N N . GLY A 1 272 ? 15.617 -13.162 -23.676 1.00 96.12 272 GLY A N 1
ATOM 1902 C CA . GLY A 1 272 ? 15.968 -12.303 -24.809 1.00 96.12 272 GLY A CA 1
ATOM 1903 C C . GLY A 1 272 ? 17.313 -11.598 -24.627 1.00 96.12 272 GLY A C 1
ATOM 1904 O O . GLY A 1 272 ? 18.158 -12.036 -23.848 1.00 96.12 272 GLY A O 1
ATOM 1905 N N . ALA A 1 273 ? 17.514 -10.515 -25.374 1.00 96.00 273 ALA A N 1
ATOM 1906 C CA . ALA A 1 273 ? 18.713 -9.685 -25.318 1.00 96.00 273 ALA A CA 1
ATOM 1907 C C . ALA A 1 273 ? 18.349 -8.212 -25.550 1.00 96.00 273 ALA A C 1
ATOM 1909 O O . ALA A 1 273 ? 17.404 -7.909 -26.279 1.00 96.00 273 ALA A O 1
ATOM 1910 N N . LEU A 1 274 ? 19.120 -7.301 -24.956 1.00 97.12 274 LEU A N 1
ATOM 1911 C CA . LEU A 1 274 ? 19.089 -5.883 -25.318 1.00 97.12 274 LEU A CA 1
ATOM 1912 C C . LEU A 1 274 ? 19.725 -5.673 -26.710 1.00 97.12 274 LEU A C 1
ATOM 1914 O O . LEU A 1 274 ? 20.497 -6.530 -27.156 1.00 97.12 274 LEU A O 1
ATOM 1918 N N . PRO A 1 275 ? 19.473 -4.534 -27.385 1.00 97.06 275 PRO A N 1
ATOM 1919 C CA . PRO A 1 275 ? 20.259 -4.124 -28.546 1.00 97.06 275 PRO A CA 1
ATOM 1920 C C . PRO A 1 275 ? 21.761 -4.113 -28.235 1.00 97.06 275 PRO A C 1
ATOM 1922 O O . PRO A 1 275 ? 22.176 -3.707 -27.147 1.00 97.06 275 PRO A O 1
ATOM 1925 N N . ALA A 1 276 ? 22.585 -4.539 -29.196 1.00 95.44 276 ALA A N 1
ATOM 1926 C CA . ALA A 1 276 ? 24.035 -4.597 -29.023 1.00 95.44 276 ALA A CA 1
ATOM 1927 C C . ALA A 1 276 ? 24.597 -3.217 -28.632 1.00 95.44 276 ALA A C 1
ATOM 1929 O O . ALA A 1 276 ? 24.277 -2.219 -29.275 1.00 95.44 276 ALA A O 1
ATOM 1930 N N . GLY A 1 277 ? 25.404 -3.169 -27.568 1.00 94.25 277 GLY A N 1
ATOM 1931 C CA . GLY A 1 277 ? 25.933 -1.926 -26.993 1.00 94.25 277 GLY A CA 1
ATOM 1932 C C . GLY A 1 277 ? 25.088 -1.302 -25.871 1.00 94.25 277 GLY A C 1
ATOM 1933 O O . GLY A 1 277 ? 25.538 -0.332 -25.262 1.00 94.25 277 GLY A O 1
ATOM 1934 N N . LEU A 1 278 ? 23.913 -1.863 -25.545 1.00 97.81 278 LEU A N 1
ATOM 1935 C CA . LEU A 1 278 ? 23.119 -1.496 -24.363 1.00 97.81 278 LEU A CA 1
ATOM 1936 C C . LEU A 1 278 ? 23.242 -2.529 -23.230 1.00 97.81 278 LEU A C 1
ATOM 1938 O O . LEU A 1 278 ? 23.410 -3.726 -23.462 1.00 97.81 278 LEU A O 1
ATOM 1942 N N . THR A 1 279 ? 23.116 -2.057 -21.990 1.00 98.00 279 THR A N 1
ATOM 1943 C CA . THR A 1 279 ? 23.182 -2.849 -20.750 1.00 98.00 279 THR A CA 1
ATOM 1944 C C . THR A 1 279 ? 22.028 -2.486 -19.811 1.00 98.00 279 THR A C 1
ATOM 1946 O O . THR A 1 279 ? 21.480 -1.394 -19.923 1.00 98.00 279 THR A O 1
ATOM 1949 N N . LEU A 1 280 ? 21.650 -3.390 -18.898 1.00 98.50 280 LEU A N 1
ATOM 1950 C CA . LEU A 1 280 ? 20.654 -3.159 -17.841 1.00 98.50 280 LEU A CA 1
ATOM 1951 C C . LEU A 1 280 ? 21.349 -3.219 -16.475 1.00 98.50 280 LEU A C 1
ATOM 1953 O O . LEU A 1 280 ? 21.994 -4.219 -16.157 1.00 98.50 280 LEU A O 1
ATOM 1957 N N . SER A 1 281 ? 21.198 -2.175 -15.661 1.00 98.38 281 SER A N 1
ATOM 1958 C CA . SER A 1 281 ? 21.651 -2.165 -14.269 1.00 98.38 281 SER A CA 1
ATOM 1959 C C . SER A 1 281 ? 20.676 -2.903 -13.344 1.00 98.38 281 SER A C 1
ATOM 1961 O O . SER A 1 281 ? 19.474 -2.983 -13.601 1.00 98.38 281 SER A O 1
ATOM 1963 N N . SER A 1 282 ? 21.170 -3.339 -12.183 1.00 97.19 282 SER A N 1
ATOM 1964 C CA . SER A 1 282 ? 20.326 -3.860 -11.098 1.00 97.19 282 SER A CA 1
ATOM 1965 C C . SER A 1 282 ? 19.332 -2.829 -10.544 1.00 97.19 282 SER A C 1
ATOM 1967 O O . SER A 1 282 ? 18.323 -3.218 -9.961 1.00 97.19 282 SER A O 1
ATOM 1969 N N . SER A 1 283 ? 19.569 -1.529 -10.759 1.00 97.00 283 SER A N 1
ATOM 1970 C CA . SER A 1 283 ? 18.645 -0.436 -10.420 1.00 97.00 283 SER A CA 1
ATOM 1971 C C . SER A 1 283 ? 17.583 -0.150 -11.495 1.00 97.00 283 SER A C 1
ATOM 1973 O O . SER A 1 283 ? 16.764 0.749 -11.310 1.00 97.00 283 SER A O 1
ATOM 1975 N N . GLY A 1 284 ? 17.566 -0.897 -12.604 1.00 97.69 284 GLY A N 1
ATOM 1976 C CA . GLY A 1 284 ? 16.562 -0.755 -13.662 1.00 97.69 284 GLY A CA 1
ATOM 1977 C C . GLY A 1 284 ? 16.897 0.278 -14.741 1.00 97.69 284 GLY A C 1
ATOM 1978 O O . GLY A 1 284 ? 16.037 0.576 -15.562 1.00 97.69 284 GLY A O 1
ATOM 1979 N N . ALA A 1 285 ? 18.112 0.826 -14.772 1.00 98.12 285 ALA A N 1
ATOM 1980 C CA . ALA A 1 285 ? 18.541 1.715 -15.847 1.00 98.12 285 ALA A CA 1
ATOM 1981 C C . ALA A 1 285 ? 19.032 0.887 -17.044 1.00 98.12 285 ALA A C 1
ATOM 1983 O O . ALA A 1 285 ? 19.943 0.071 -16.899 1.00 98.12 285 ALA A O 1
ATOM 1984 N N . ILE A 1 286 ? 18.448 1.105 -18.223 1.00 98.50 286 ILE A N 1
ATOM 1985 C CA . ILE A 1 286 ? 18.953 0.595 -19.500 1.00 98.50 286 ILE A CA 1
ATOM 1986 C C . ILE A 1 286 ? 19.774 1.705 -20.151 1.00 98.50 286 ILE A C 1
ATOM 1988 O O . ILE A 1 286 ? 19.214 2.739 -20.516 1.00 98.50 286 ILE A O 1
ATOM 1992 N N . SER A 1 287 ? 21.081 1.505 -20.318 1.00 98.00 287 SER A N 1
ATOM 1993 C CA . SER A 1 287 ? 21.970 2.517 -20.899 1.00 98.00 287 SER A CA 1
ATOM 1994 C C . SER A 1 287 ? 23.141 1.934 -21.692 1.00 98.00 287 SER A C 1
ATOM 1996 O O . SER A 1 287 ? 23.482 0.751 -21.576 1.00 98.00 287 SER A O 1
ATOM 1998 N N . GLY A 1 288 ? 23.734 2.776 -22.540 1.00 95.75 288 GLY A N 1
ATOM 1999 C CA . GLY A 1 288 ? 24.865 2.447 -23.406 1.00 95.75 288 GLY A CA 1
ATOM 2000 C C . GLY A 1 288 ? 24.796 3.206 -24.732 1.00 95.75 288 GLY A C 1
ATOM 2001 O O . GLY A 1 288 ? 24.143 4.243 -24.818 1.00 95.75 288 GLY A O 1
ATOM 2002 N N . THR A 1 289 ? 25.419 2.667 -25.776 1.00 89.81 289 THR A N 1
ATOM 2003 C CA . THR A 1 289 ? 25.390 3.231 -27.135 1.00 89.81 289 THR A CA 1
ATOM 2004 C C . THR A 1 289 ? 25.117 2.099 -28.124 1.00 89.81 289 THR A C 1
ATOM 2006 O O . THR A 1 289 ? 25.952 1.197 -28.218 1.00 89.81 289 THR A O 1
ATOM 2009 N N . PRO A 1 290 ? 23.990 2.088 -28.863 1.00 93.19 290 PRO A N 1
ATOM 2010 C CA . PRO A 1 290 ? 23.688 0.998 -29.779 1.00 93.19 290 PRO A CA 1
ATOM 2011 C C . PRO A 1 290 ? 24.710 0.885 -30.915 1.00 93.19 290 PRO A C 1
ATOM 2013 O O . PRO A 1 290 ? 25.086 1.886 -31.523 1.00 93.19 290 PRO A O 1
ATOM 2016 N N . THR A 1 291 ? 25.123 -0.338 -31.245 1.00 89.25 291 THR A N 1
ATOM 2017 C CA . THR A 1 291 ? 26.091 -0.623 -32.321 1.00 89.25 291 THR A CA 1
ATOM 2018 C C . THR A 1 291 ? 25.475 -1.296 -33.549 1.00 89.25 291 THR A C 1
ATOM 2020 O O . THR A 1 291 ? 26.125 -1.368 -34.589 1.00 89.25 291 THR A O 1
ATOM 2023 N N . THR A 1 292 ? 24.215 -1.737 -33.461 1.00 86.50 292 THR A N 1
ATOM 2024 C CA . THR A 1 292 ? 23.490 -2.410 -34.551 1.00 86.50 292 THR A CA 1
ATOM 2025 C C . THR A 1 292 ? 22.037 -1.934 -34.611 1.00 86.50 292 THR A C 1
ATOM 2027 O O . THR A 1 292 ? 21.401 -1.727 -33.574 1.00 86.50 292 THR A O 1
ATOM 2030 N N . ALA A 1 293 ? 21.509 -1.768 -35.825 1.00 87.62 293 ALA A N 1
ATOM 2031 C CA . ALA A 1 293 ? 20.115 -1.409 -36.078 1.00 87.62 293 ALA A CA 1
ATOM 2032 C C . ALA A 1 293 ? 19.203 -2.651 -36.104 1.00 87.62 293 ALA A C 1
ATOM 2034 O O . ALA A 1 293 ? 19.601 -3.706 -36.601 1.00 87.62 293 ALA A O 1
ATOM 2035 N N . GLY A 1 294 ? 17.977 -2.523 -35.600 1.00 89.38 294 GLY A N 1
ATOM 2036 C CA . GLY A 1 294 ? 16.974 -3.592 -35.552 1.00 89.38 294 GLY A CA 1
ATOM 2037 C C . GLY A 1 294 ? 16.026 -3.457 -34.359 1.00 89.38 294 GLY A C 1
ATOM 2038 O O . GLY A 1 294 ? 16.120 -2.514 -33.581 1.00 89.38 294 GLY A O 1
ATOM 2039 N N . THR A 1 295 ? 15.102 -4.404 -34.186 1.00 94.31 295 THR A N 1
ATOM 2040 C CA . THR A 1 295 ? 14.209 -4.439 -33.015 1.00 94.31 295 THR A CA 1
ATOM 2041 C C . THR A 1 295 ? 14.575 -5.610 -32.112 1.00 94.31 295 THR A C 1
ATOM 2043 O O . THR A 1 295 ? 14.446 -6.767 -32.508 1.00 94.31 295 THR A O 1
ATOM 2046 N N . SER A 1 296 ? 14.994 -5.318 -30.882 1.00 96.31 296 SER A N 1
ATOM 2047 C CA . SER A 1 296 ? 15.239 -6.328 -29.848 1.00 96.31 296 SER A CA 1
ATOM 2048 C C . SER A 1 296 ? 14.035 -6.404 -28.912 1.00 96.31 296 SER A C 1
ATOM 2050 O O . SER A 1 296 ? 13.696 -5.405 -28.281 1.00 96.31 296 SER A O 1
ATOM 2052 N N . SER A 1 297 ? 13.408 -7.580 -28.803 1.00 97.56 297 SER A N 1
ATOM 2053 C CA . SER A 1 297 ? 12.405 -7.883 -27.769 1.00 97.56 297 SER A CA 1
ATOM 2054 C C . SER A 1 297 ? 13.050 -8.692 -26.648 1.00 97.56 297 SER A C 1
ATOM 2056 O O . SER A 1 297 ? 13.830 -9.610 -26.909 1.00 97.56 297 SER A O 1
ATOM 2058 N N . PHE A 1 298 ? 12.721 -8.362 -25.404 1.00 98.06 298 PHE A N 1
ATOM 2059 C CA . PHE A 1 298 ? 13.305 -8.978 -24.218 1.00 98.06 298 PHE A CA 1
ATOM 2060 C C . PHE A 1 298 ? 12.346 -8.905 -23.027 1.00 98.06 298 PHE A C 1
ATOM 2062 O O . PHE A 1 298 ? 11.583 -7.951 -22.880 1.00 98.06 298 PHE A O 1
ATOM 2069 N N . THR A 1 299 ? 12.407 -9.899 -22.142 1.00 98.38 299 THR A N 1
ATOM 2070 C CA . THR A 1 299 ? 11.639 -9.890 -20.892 1.00 98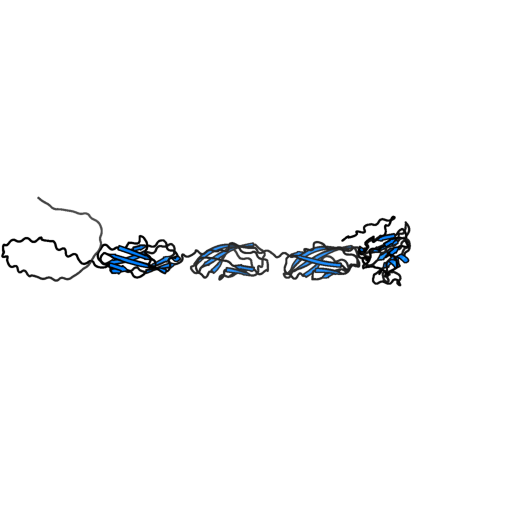.38 299 THR A CA 1
ATOM 2071 C C . THR A 1 299 ? 12.528 -9.424 -19.753 1.00 98.38 299 THR A C 1
ATOM 2073 O O . THR A 1 299 ? 13.556 -10.039 -19.469 1.00 98.38 299 THR A O 1
ATOM 2076 N N . VAL A 1 300 ? 12.119 -8.353 -19.079 1.00 98.56 300 VAL A N 1
ATOM 2077 C CA . VAL A 1 300 ? 12.724 -7.900 -17.821 1.00 98.56 300 VAL A CA 1
ATOM 2078 C C . VAL A 1 300 ? 11.994 -8.515 -16.635 1.00 98.56 300 VAL A C 1
ATOM 2080 O O . VAL A 1 300 ? 10.777 -8.697 -16.679 1.00 98.56 300 VAL A O 1
ATOM 2083 N N . GLN A 1 301 ? 12.736 -8.807 -15.569 1.00 98.44 301 GLN A N 1
ATOM 2084 C CA . GLN A 1 301 ? 12.199 -9.151 -14.258 1.00 98.44 301 GLN A CA 1
ATOM 2085 C C . GLN A 1 301 ? 12.556 -8.059 -13.253 1.00 98.44 301 GLN A C 1
ATOM 2087 O O . GLN A 1 301 ? 13.712 -7.641 -13.169 1.00 98.44 301 GLN A O 1
ATOM 2092 N N . VAL A 1 302 ? 11.576 -7.672 -12.442 1.00 98.56 302 VAL A N 1
ATOM 2093 C CA . VAL A 1 302 ? 11.793 -6.972 -11.176 1.00 98.56 302 VAL A CA 1
ATOM 2094 C C . VAL A 1 302 ? 11.587 -7.955 -10.026 1.00 98.56 302 VAL A C 1
ATOM 2096 O O . VAL A 1 302 ? 10.687 -8.795 -10.070 1.00 98.56 302 VAL A O 1
ATOM 2099 N N . THR A 1 303 ? 12.447 -7.869 -9.016 1.00 97.50 303 THR A N 1
ATOM 2100 C CA . THR A 1 303 ? 12.375 -8.641 -7.768 1.00 97.50 303 THR A CA 1
ATOM 2101 C C . THR A 1 303 ? 12.413 -7.666 -6.597 1.00 97.50 303 THR A C 1
ATOM 2103 O O . THR A 1 303 ? 13.235 -6.749 -6.607 1.00 97.50 303 THR A O 1
ATOM 2106 N N . ASP A 1 304 ? 11.537 -7.829 -5.612 1.00 94.81 304 ASP A N 1
ATOM 2107 C CA . ASP A 1 304 ? 11.459 -6.946 -4.443 1.00 94.81 304 ASP A CA 1
ATOM 2108 C C . ASP A 1 304 ? 12.188 -7.513 -3.206 1.00 94.81 304 ASP A C 1
ATOM 2110 O O . ASP A 1 304 ? 12.719 -8.628 -3.223 1.00 94.81 304 ASP A O 1
ATOM 2114 N N . ALA A 1 305 ? 12.211 -6.752 -2.109 1.00 89.19 305 ALA A N 1
ATOM 2115 C CA . ALA A 1 305 ? 12.861 -7.147 -0.858 1.00 89.19 305 ALA A CA 1
ATOM 2116 C C . ALA A 1 305 ? 12.195 -8.344 -0.141 1.00 89.19 305 ALA A C 1
ATOM 2118 O O . ALA A 1 305 ? 12.792 -8.915 0.771 1.00 89.19 305 ALA A O 1
ATOM 2119 N N . SER A 1 306 ? 10.981 -8.738 -0.544 1.00 86.06 306 SER A N 1
ATOM 2120 C CA . SER A 1 306 ? 10.272 -9.936 -0.070 1.00 86.06 306 SER A CA 1
ATOM 2121 C C . SER A 1 306 ? 10.464 -11.159 -0.981 1.00 86.06 306 SER A C 1
ATOM 2123 O O . SER A 1 306 ? 9.894 -12.216 -0.716 1.00 86.06 306 SER A O 1
ATOM 2125 N N . LEU A 1 307 ? 11.297 -11.030 -2.026 1.00 89.62 307 LEU A N 1
ATOM 2126 C CA . LEU A 1 307 ? 11.502 -12.000 -3.109 1.00 89.62 307 LEU A CA 1
ATOM 2127 C C . LEU A 1 307 ? 10.262 -12.229 -3.992 1.00 89.62 307 LEU A C 1
ATOM 2129 O O . LEU A 1 307 ? 10.209 -13.204 -4.745 1.00 89.62 307 LEU A O 1
ATOM 2133 N N . LEU A 1 308 ? 9.284 -11.319 -3.950 1.00 91.69 308 LEU A N 1
ATOM 2134 C CA . LEU A 1 308 ? 8.197 -11.285 -4.920 1.00 91.69 308 LEU A CA 1
ATOM 2135 C C . LEU A 1 308 ? 8.754 -10.824 -6.274 1.00 91.69 308 LEU A C 1
ATOM 2137 O O . LEU A 1 308 ? 9.602 -9.931 -6.340 1.00 91.69 308 LEU A O 1
ATOM 2141 N N . THR A 1 309 ? 8.286 -11.439 -7.360 1.00 96.12 309 THR A N 1
ATOM 2142 C CA . THR A 1 309 ? 8.773 -11.180 -8.720 1.00 96.12 309 THR A CA 1
ATOM 2143 C C . THR A 1 309 ? 7.643 -10.777 -9.659 1.00 96.12 309 THR A C 1
ATOM 2145 O O . THR A 1 309 ? 6.509 -11.240 -9.539 1.00 96.12 309 THR A O 1
ATOM 2148 N N . ALA A 1 310 ? 7.965 -9.921 -10.627 1.00 97.88 310 ALA A N 1
ATOM 2149 C CA . ALA A 1 310 ? 7.098 -9.601 -11.754 1.00 97.88 310 ALA A CA 1
ATOM 2150 C C . ALA A 1 310 ? 7.928 -9.511 -13.039 1.00 97.88 310 ALA A C 1
ATOM 2152 O O . ALA A 1 310 ? 9.092 -9.109 -13.004 1.00 97.88 310 ALA A O 1
ATOM 2153 N N . GLN A 1 311 ? 7.332 -9.889 -14.170 1.00 98.12 311 GLN A N 1
ATOM 2154 C CA . GLN A 1 311 ? 7.981 -9.884 -15.480 1.00 98.12 311 GLN A CA 1
ATOM 2155 C C . GLN A 1 311 ? 7.149 -9.123 -16.513 1.00 98.12 311 GLN A C 1
ATOM 2157 O O . GLN A 1 311 ? 5.922 -9.129 -16.450 1.00 98.12 311 GLN A O 1
ATOM 2162 N N . GLN A 1 312 ? 7.830 -8.492 -17.469 1.00 98.19 312 GLN A N 1
ATOM 2163 C CA . GLN A 1 312 ? 7.221 -7.746 -18.569 1.00 98.19 312 GLN A CA 1
ATOM 2164 C C . GLN A 1 312 ? 8.091 -7.891 -19.819 1.00 98.19 312 GLN A C 1
ATOM 2166 O O . GLN A 1 312 ? 9.300 -7.656 -19.763 1.00 98.19 312 GLN A O 1
ATOM 2171 N N . ASN A 1 313 ? 7.485 -8.255 -20.953 1.00 98.12 313 ASN A N 1
ATOM 2172 C CA . ASN A 1 313 ? 8.165 -8.174 -22.245 1.00 98.12 313 ASN A CA 1
ATOM 2173 C C . ASN A 1 313 ? 8.138 -6.725 -22.743 1.00 98.12 313 ASN A C 1
ATOM 2175 O O . ASN A 1 313 ? 7.078 -6.100 -22.808 1.00 98.12 313 ASN A O 1
ATOM 2179 N N . LEU A 1 314 ? 9.311 -6.220 -23.106 1.00 98.12 314 LEU A N 1
ATOM 2180 C CA . LEU A 1 314 ? 9.542 -4.903 -23.684 1.00 98.12 314 LEU A CA 1
ATOM 2181 C C . LEU A 1 314 ? 10.328 -5.057 -24.986 1.00 98.12 314 LEU A C 1
ATOM 2183 O O . LEU A 1 314 ? 10.889 -6.115 -25.281 1.00 98.12 314 LEU A O 1
ATOM 2187 N N . SER A 1 315 ? 10.387 -3.987 -25.767 1.00 97.25 315 SER A N 1
ATOM 2188 C CA . SER A 1 315 ? 11.263 -3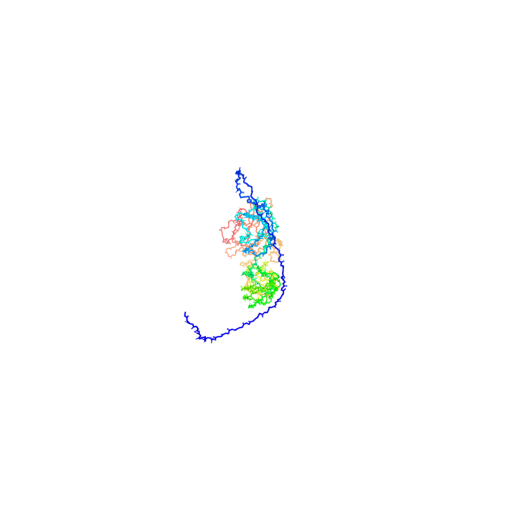.911 -26.926 1.00 97.25 315 SER A CA 1
ATOM 2189 C C . SER A 1 315 ? 11.903 -2.536 -27.045 1.00 97.25 315 SER A C 1
ATOM 2191 O O . SER A 1 315 ? 11.350 -1.532 -26.599 1.00 97.25 315 SER A O 1
ATOM 2193 N N . ILE A 1 316 ? 13.088 -2.508 -27.650 1.00 97.50 316 ILE A N 1
ATOM 2194 C CA . ILE A 1 316 ? 13.740 -1.288 -28.130 1.00 97.50 316 ILE A CA 1
ATOM 2195 C C . ILE A 1 316 ? 13.969 -1.488 -29.624 1.00 97.50 316 ILE A C 1
ATOM 2197 O O . ILE A 1 316 ? 14.505 -2.517 -30.045 1.00 97.50 316 ILE A O 1
ATOM 2201 N N . SER A 1 317 ? 13.565 -0.503 -30.422 1.00 94.06 317 SER A N 1
ATOM 2202 C CA . SER A 1 317 ? 13.919 -0.437 -31.837 1.00 94.06 317 SER A CA 1
ATOM 2203 C C . SER A 1 317 ? 15.075 0.539 -32.009 1.00 94.06 317 SER A C 1
ATOM 2205 O O . SER A 1 317 ? 14.944 1.711 -31.660 1.00 94.06 317 SER A O 1
ATOM 2207 N N . THR A 1 318 ? 16.203 0.063 -32.528 1.00 90.75 318 THR A N 1
ATOM 2208 C CA . THR A 1 318 ? 17.364 0.885 -32.865 1.00 90.75 318 THR A CA 1
ATOM 2209 C C . THR A 1 318 ? 17.356 1.196 -34.357 1.00 90.75 318 THR A C 1
ATOM 2211 O O . THR A 1 318 ? 17.470 0.304 -35.198 1.00 90.75 318 THR A O 1
ATOM 2214 N N . ALA A 1 319 ? 17.199 2.471 -34.703 1.00 84.62 319 ALA A N 1
ATOM 2215 C CA . ALA A 1 319 ? 17.397 2.943 -36.066 1.00 84.62 319 ALA A CA 1
ATOM 2216 C C . ALA A 1 319 ? 18.889 2.892 -36.431 1.00 84.62 319 ALA A C 1
ATOM 2218 O O . ALA A 1 319 ? 19.757 3.041 -35.568 1.00 84.62 319 ALA A O 1
ATOM 2219 N N . ALA A 1 320 ? 19.201 2.721 -37.715 1.00 78.12 320 ALA A N 1
ATOM 2220 C CA . ALA A 1 320 ? 20.535 3.055 -38.203 1.00 78.12 320 ALA A CA 1
ATOM 2221 C C . ALA A 1 320 ? 20.732 4.578 -38.111 1.00 78.12 320 ALA A C 1
ATOM 2223 O O . ALA A 1 320 ? 19.800 5.328 -38.402 1.00 78.12 320 ALA A O 1
ATOM 2224 N N . GLY A 1 321 ? 21.930 5.026 -37.725 1.00 67.62 321 GLY A N 1
ATOM 2225 C CA . GLY A 1 321 ? 22.344 6.413 -37.957 1.00 67.62 321 GLY A CA 1
ATOM 2226 C C . GLY A 1 321 ? 22.459 6.696 -39.459 1.00 67.62 321 GLY A C 1
ATOM 2227 O O . GLY A 1 321 ? 22.460 5.762 -40.269 1.00 67.62 321 GLY A O 1
ATOM 2228 N N . THR A 1 322 ? 22.544 7.970 -39.845 1.00 72.38 322 THR A N 1
ATOM 2229 C CA . THR A 1 322 ? 22.577 8.369 -41.259 1.00 72.38 322 THR A CA 1
ATOM 2230 C C . THR A 1 322 ? 23.742 7.706 -42.006 1.00 72.38 322 THR A C 1
ATOM 2232 O O . THR A 1 322 ? 24.913 8.010 -41.780 1.00 72.38 322 THR A O 1
ATOM 2235 N N . ALA A 1 323 ? 23.422 6.785 -42.917 1.00 71.31 323 ALA A N 1
ATOM 2236 C CA . ALA A 1 323 ? 24.416 6.047 -43.688 1.00 71.31 323 ALA A CA 1
ATOM 2237 C C . ALA A 1 323 ? 24.987 6.893 -44.838 1.00 71.31 323 ALA A C 1
ATOM 2239 O O . ALA A 1 323 ? 24.246 7.541 -45.576 1.00 71.31 323 ALA A O 1
ATOM 2240 N N . CYS A 1 324 ? 26.306 6.825 -45.028 1.00 80.31 324 CYS A N 1
ATOM 2241 C CA . CYS A 1 324 ? 26.994 7.384 -46.190 1.00 80.31 324 CYS A CA 1
ATOM 2242 C C . CYS A 1 324 ? 26.531 6.680 -47.481 1.00 80.31 324 CYS A C 1
ATOM 2244 O O . CYS A 1 324 ? 26.767 5.484 -47.657 1.00 80.31 324 CYS A O 1
ATOM 2246 N N . ALA A 1 325 ? 25.876 7.426 -48.372 1.00 85.81 325 ALA A N 1
ATOM 2247 C CA . ALA A 1 325 ? 25.334 6.951 -49.645 1.00 85.81 325 ALA A CA 1
ATOM 2248 C C . ALA A 1 325 ? 25.386 8.068 -50.718 1.00 85.81 325 ALA A C 1
ATOM 2250 O O . ALA A 1 325 ? 24.353 8.655 -51.051 1.00 85.81 325 ALA A O 1
ATOM 2251 N N . PRO A 1 326 ? 26.582 8.401 -51.244 1.00 88.62 326 PRO A N 1
ATOM 2252 C CA . PRO A 1 326 ? 26.741 9.404 -52.292 1.00 88.62 326 PRO A CA 1
ATOM 2253 C C . PRO A 1 326 ? 26.220 8.874 -53.639 1.00 88.62 326 PRO A C 1
ATOM 2255 O O . PRO A 1 326 ? 26.017 7.670 -53.816 1.00 88.62 326 PRO A O 1
ATOM 2258 N N . THR A 1 327 ? 26.008 9.768 -54.606 1.00 88.44 327 THR A N 1
ATOM 2259 C CA . THR A 1 327 ? 25.496 9.413 -55.944 1.00 88.44 327 THR A CA 1
ATOM 2260 C C . THR A 1 327 ? 26.561 9.563 -57.032 1.00 88.44 327 THR A C 1
ATOM 2262 O O . THR A 1 327 ? 27.463 10.397 -56.942 1.00 88.44 327 THR A O 1
ATOM 2265 N N . GLY A 1 328 ? 26.489 8.713 -58.060 1.00 88.94 328 GLY A N 1
ATOM 2266 C CA . GLY A 1 328 ? 27.445 8.711 -59.169 1.00 88.94 328 GLY A CA 1
ATOM 2267 C C . GLY A 1 328 ? 28.874 8.405 -58.709 1.00 88.94 328 GLY A C 1
ATOM 2268 O O . GLY A 1 328 ? 29.140 7.326 -58.186 1.00 88.94 328 GLY A O 1
ATOM 2269 N N . SER A 1 329 ? 29.782 9.360 -58.921 1.00 88.81 329 SER A N 1
ATOM 2270 C CA . SER A 1 329 ? 31.191 9.289 -58.496 1.00 88.81 329 SER A CA 1
ATOM 2271 C C . SER A 1 329 ? 31.477 10.072 -57.206 1.00 88.81 329 SER A C 1
ATOM 2273 O O . SER A 1 329 ? 32.642 10.333 -56.910 1.00 88.81 329 SER A O 1
ATOM 2275 N N . GLY A 1 330 ? 30.437 10.508 -56.487 1.00 90.69 330 GLY A N 1
ATOM 2276 C CA . GLY A 1 330 ? 30.576 11.328 -55.287 1.00 90.69 330 GLY A CA 1
ATOM 2277 C C . GLY A 1 330 ? 31.191 10.590 -54.094 1.00 90.69 330 GLY A C 1
ATOM 2278 O O . GLY A 1 330 ? 31.202 9.359 -54.023 1.00 90.69 330 GLY A O 1
ATOM 2279 N N . VAL A 1 331 ? 31.679 11.362 -53.127 1.00 94.19 331 VAL A N 1
ATOM 2280 C CA . VAL A 1 331 ? 32.295 10.883 -51.881 1.00 94.19 331 VAL A CA 1
ATOM 2281 C C . VAL A 1 331 ? 31.530 11.363 -50.645 1.00 94.19 331 VAL A C 1
ATOM 2283 O O . VAL A 1 331 ? 30.690 12.260 -50.720 1.00 94.19 331 VAL A O 1
ATOM 2286 N N . CYS A 1 332 ? 31.826 10.764 -49.488 1.00 93.94 332 CYS A N 1
ATOM 2287 C CA . CYS A 1 332 ? 31.293 11.222 -48.207 1.00 93.94 332 CYS A CA 1
ATOM 2288 C C . CYS A 1 332 ? 32.305 12.064 -47.436 1.00 93.94 332 CYS A C 1
ATOM 2290 O O . CYS A 1 332 ? 33.408 11.596 -47.142 1.00 93.94 332 CYS A O 1
ATOM 2292 N N . TYR A 1 333 ? 31.875 13.256 -47.034 1.00 96.62 333 TYR A N 1
ATOM 2293 C CA . TYR A 1 333 ? 32.570 14.100 -46.074 1.00 96.62 333 TYR A CA 1
ATOM 2294 C C . TYR A 1 333 ? 31.860 14.092 -44.718 1.00 96.62 333 TYR A C 1
ATOM 2296 O O . TYR A 1 333 ? 30.649 13.899 -44.628 1.00 96.62 333 TYR A O 1
ATOM 2304 N N . TYR A 1 334 ? 32.628 14.326 -43.662 1.00 94.56 334 TYR A N 1
ATOM 2305 C CA . TYR A 1 334 ? 32.169 14.385 -42.283 1.00 94.56 334 TYR A CA 1
ATOM 2306 C C . TYR A 1 334 ? 32.579 15.715 -41.654 1.00 94.56 334 TYR A C 1
ATOM 2308 O O . TYR A 1 334 ? 33.715 16.164 -41.827 1.00 94.56 334 TYR A O 1
ATOM 2316 N N . VAL A 1 335 ? 31.668 16.322 -40.898 1.00 94.88 335 VAL A N 1
ATOM 2317 C CA . VAL A 1 335 ? 31.896 17.557 -40.129 1.00 94.88 335 VAL A CA 1
ATOM 2318 C C . VAL A 1 335 ? 31.620 17.268 -38.654 1.00 94.88 335 VAL A C 1
ATOM 2320 O O . VAL A 1 335 ? 30.700 16.515 -38.351 1.00 94.88 335 VAL A O 1
ATOM 2323 N N . SER A 1 336 ? 32.424 17.815 -37.740 1.00 93.25 336 SER A N 1
ATOM 2324 C CA . SER A 1 336 ? 32.296 17.601 -36.290 1.00 93.25 336 SER A CA 1
ATOM 2325 C C . SER A 1 336 ? 32.731 18.852 -35.519 1.00 93.25 336 SER A C 1
ATOM 2327 O O . SER A 1 336 ? 33.729 19.453 -35.919 1.00 93.25 336 SER A O 1
ATOM 2329 N N . PRO A 1 337 ? 32.124 19.209 -34.365 1.00 90.81 337 PRO A N 1
ATOM 2330 C CA . PRO A 1 337 ? 32.540 20.383 -33.579 1.00 90.81 337 PRO A CA 1
ATOM 2331 C C . PRO A 1 337 ? 33.956 20.251 -32.983 1.00 90.81 337 PRO A C 1
ATOM 2333 O O . PRO A 1 337 ? 34.520 21.205 -32.458 1.00 90.81 337 PRO A O 1
ATOM 2336 N N . THR A 1 338 ? 34.525 19.045 -33.053 1.00 90.38 338 THR A N 1
ATOM 2337 C CA . THR A 1 338 ? 35.879 18.664 -32.625 1.00 90.38 338 THR A CA 1
ATOM 2338 C C . THR A 1 338 ? 36.829 18.371 -33.798 1.00 90.38 338 THR A C 1
ATOM 2340 O O . THR A 1 338 ? 37.915 17.830 -33.588 1.00 90.38 338 THR A O 1
ATOM 2343 N N . GLY A 1 339 ? 36.413 18.658 -35.037 1.00 92.06 339 GLY A N 1
ATOM 2344 C CA . GLY A 1 339 ? 37.200 18.425 -36.250 1.00 92.06 339 GLY A CA 1
ATOM 2345 C C . GLY A 1 339 ? 38.277 19.484 -36.512 1.00 92.06 339 GLY A C 1
ATOM 2346 O O . GLY A 1 339 ? 38.602 20.308 -35.660 1.00 92.06 339 GLY A O 1
ATOM 2347 N N . SER A 1 340 ? 38.826 19.477 -37.728 1.00 94.06 340 SER A N 1
ATOM 2348 C CA . SER A 1 340 ? 39.696 20.547 -38.234 1.00 94.06 340 SER A CA 1
ATOM 2349 C C . SER A 1 340 ? 39.506 20.723 -39.735 1.00 94.06 340 SER A C 1
ATOM 2351 O O . SER A 1 340 ? 39.526 19.751 -40.485 1.00 94.06 340 SER A O 1
ATOM 2353 N N . ASP A 1 341 ? 39.420 21.968 -40.194 1.00 94.38 341 ASP A N 1
ATOM 2354 C CA . ASP A 1 341 ? 39.352 22.327 -41.620 1.00 94.38 341 ASP A CA 1
ATOM 2355 C C . ASP A 1 341 ? 40.691 22.122 -42.366 1.00 94.38 341 ASP A C 1
ATOM 2357 O O . ASP A 1 341 ? 40.806 22.409 -43.554 1.00 94.38 341 ASP A O 1
ATOM 2361 N N . SER A 1 342 ? 41.712 21.598 -41.676 1.00 95.44 342 SER A N 1
ATOM 2362 C CA . SER A 1 342 ? 42.945 21.058 -42.265 1.00 95.44 342 SER A CA 1
ATOM 2363 C C . SER A 1 342 ? 42.905 19.542 -42.510 1.00 95.44 342 SER A C 1
ATOM 2365 O O . SER A 1 342 ? 43.887 18.984 -42.999 1.00 95.44 342 SER A O 1
ATOM 2367 N N . ASN A 1 343 ? 41.838 18.852 -42.097 1.00 96.25 343 ASN A N 1
ATOM 2368 C CA . ASN A 1 343 ? 41.698 17.407 -42.267 1.00 96.25 343 ASN A CA 1
ATOM 2369 C C . ASN A 1 343 ? 41.220 17.044 -43.685 1.00 96.25 343 ASN A C 1
ATOM 2371 O O . ASN A 1 343 ? 40.839 17.901 -44.476 1.00 96.25 343 ASN A O 1
ATOM 2375 N N . SER A 1 344 ? 41.194 15.748 -44.005 1.00 94.06 344 SER A N 1
ATOM 2376 C CA . SER A 1 344 ? 40.655 15.223 -45.270 1.00 94.06 344 SER A CA 1
ATOM 2377 C C . SER A 1 344 ? 39.125 15.078 -45.298 1.00 94.06 344 SER A C 1
ATOM 2379 O O . SER A 1 344 ? 38.577 14.663 -46.318 1.00 94.06 344 SER A O 1
ATOM 2381 N N . GLY A 1 345 ? 38.435 15.382 -44.195 1.00 92.19 345 GLY A N 1
ATOM 2382 C CA . GLY A 1 345 ? 36.979 15.293 -44.080 1.00 92.19 345 GLY A CA 1
ATOM 2383 C C . GLY A 1 345 ? 36.436 13.865 -43.975 1.00 92.19 345 GLY A C 1
ATOM 2384 O O . GLY A 1 345 ? 35.255 13.652 -44.223 1.00 92.19 345 GLY A O 1
ATOM 2385 N N . THR A 1 346 ? 37.252 12.866 -43.633 1.00 93.12 346 THR A N 1
ATOM 2386 C CA . THR A 1 346 ? 36.781 11.481 -43.442 1.00 93.12 346 THR A CA 1
ATOM 2387 C C . THR A 1 346 ? 36.124 11.294 -42.069 1.00 93.12 346 THR A C 1
ATOM 2389 O O . THR A 1 346 ? 36.312 12.098 -41.161 1.00 93.12 346 THR A O 1
ATOM 2392 N N . SER A 1 347 ? 35.402 10.187 -41.857 1.00 86.25 347 SER A N 1
ATOM 2393 C CA . SER A 1 347 ? 34.753 9.883 -40.563 1.00 86.25 347 SER A CA 1
ATOM 2394 C C . SER A 1 347 ? 35.717 9.880 -39.359 1.00 86.25 347 SER A C 1
ATOM 2396 O O . SER A 1 347 ? 35.319 10.225 -38.242 1.00 86.25 347 SER A O 1
ATOM 2398 N N . THR A 1 348 ? 36.990 9.532 -39.592 1.00 88.31 348 THR A N 1
ATOM 2399 C CA . THR A 1 348 ? 38.079 9.539 -38.598 1.00 88.31 348 THR A CA 1
ATOM 2400 C C . THR A 1 348 ? 38.878 10.845 -38.549 1.00 88.31 348 THR A C 1
ATOM 2402 O O . THR A 1 348 ? 39.599 11.066 -37.580 1.00 88.31 348 THR A O 1
ATOM 2405 N N . ALA A 1 349 ? 38.755 11.711 -39.557 1.00 93.69 349 ALA A N 1
ATOM 2406 C CA . ALA A 1 349 ? 39.398 13.021 -39.630 1.00 93.69 349 ALA A CA 1
ATOM 2407 C C . ALA A 1 349 ? 38.416 14.054 -40.232 1.00 93.69 349 ALA A C 1
ATOM 2409 O O . ALA A 1 349 ? 38.587 14.471 -41.380 1.00 93.69 349 ALA A O 1
ATOM 2410 N N . PRO A 1 350 ? 37.354 14.436 -39.495 1.00 95.69 350 PRO A N 1
ATOM 2411 C CA . PRO A 1 350 ? 36.299 15.307 -40.007 1.00 95.69 350 PRO A CA 1
ATOM 2412 C C . PRO A 1 350 ? 36.752 16.768 -40.116 1.00 95.69 350 PRO A C 1
ATOM 2414 O O . PRO A 1 350 ? 37.651 17.209 -39.389 1.00 95.69 350 PRO A O 1
ATOM 2417 N N . PHE A 1 351 ? 36.085 17.529 -40.982 1.00 96.25 351 PHE A N 1
ATOM 2418 C CA . PHE A 1 351 ? 36.164 18.992 -41.000 1.00 96.25 351 PHE A CA 1
ATOM 2419 C C . PHE A 1 351 ? 35.593 19.585 -39.702 1.00 96.25 351 PHE A C 1
ATOM 2421 O O . PHE A 1 351 ? 34.821 18.929 -38.998 1.00 96.25 351 PHE A O 1
ATOM 2428 N N . LEU A 1 352 ? 35.961 20.826 -39.386 1.00 93.06 352 LEU A N 1
ATOM 2429 C CA . LEU A 1 352 ? 35.401 21.577 -38.261 1.00 93.06 352 LEU A CA 1
ATOM 2430 C C . LEU A 1 352 ? 34.129 22.327 -38.673 1.00 93.06 352 LEU A C 1
ATOM 2432 O O . LEU A 1 352 ? 33.153 22.339 -37.926 1.00 93.06 352 LEU A O 1
ATOM 2436 N N . THR A 1 353 ? 34.126 22.945 -39.859 1.00 92.12 353 THR A N 1
ATOM 2437 C CA . THR A 1 353 ? 33.030 23.813 -40.305 1.00 92.12 353 THR A CA 1
ATOM 2438 C C . THR A 1 353 ? 32.248 23.241 -41.485 1.00 92.12 353 THR A C 1
ATOM 2440 O O . THR A 1 353 ? 32.790 22.683 -42.442 1.00 92.12 353 THR A O 1
ATOM 2443 N N . ILE A 1 354 ? 30.930 23.452 -41.453 1.00 92.50 354 ILE A N 1
ATOM 2444 C CA . ILE A 1 354 ? 30.026 23.088 -42.554 1.00 92.50 354 ILE A CA 1
ATOM 2445 C C . ILE A 1 354 ? 30.337 23.943 -43.800 1.00 92.50 354 ILE A C 1
ATOM 2447 O O . ILE A 1 354 ? 30.244 23.458 -44.926 1.00 92.50 354 ILE A O 1
ATOM 2451 N N . GLN A 1 355 ? 30.804 25.185 -43.610 1.00 91.81 355 GLN A N 1
ATOM 2452 C CA . GLN A 1 355 ? 31.252 26.056 -44.700 1.00 91.81 355 GLN A CA 1
ATOM 2453 C C . GLN A 1 355 ? 32.493 25.511 -45.428 1.00 91.81 355 GLN A C 1
ATOM 2455 O O . GLN A 1 355 ? 32.573 25.652 -46.650 1.00 91.81 355 GLN A O 1
ATOM 2460 N N . HIS A 1 356 ? 33.445 24.868 -44.738 1.00 92.25 356 HIS A N 1
ATOM 2461 C CA . HIS A 1 356 ? 34.565 24.215 -45.420 1.00 92.25 356 HIS A CA 1
ATOM 2462 C C . HIS A 1 356 ? 34.077 23.065 -46.303 1.00 92.25 356 HIS A C 1
ATOM 2464 O O . HIS A 1 356 ? 34.449 22.999 -47.474 1.00 92.25 356 HIS A O 1
ATOM 2470 N N . ALA A 1 357 ? 33.176 22.218 -45.792 1.00 94.38 357 ALA A N 1
ATOM 2471 C CA . ALA A 1 357 ? 32.558 21.163 -46.592 1.00 94.38 357 ALA A CA 1
ATOM 2472 C C . ALA A 1 357 ? 31.840 21.743 -47.833 1.00 94.38 357 ALA A C 1
ATOM 2474 O O . ALA A 1 357 ? 32.087 21.301 -48.955 1.00 94.38 357 ALA A O 1
ATOM 2475 N N . ALA A 1 358 ? 31.050 22.810 -47.664 1.00 93.12 358 ALA A N 1
ATOM 2476 C CA . ALA A 1 358 ? 30.386 23.535 -48.757 1.00 93.12 358 ALA A CA 1
ATOM 2477 C C . ALA A 1 358 ? 31.354 24.107 -49.817 1.00 93.12 358 ALA A C 1
ATOM 2479 O O . ALA A 1 358 ? 30.981 24.258 -50.982 1.00 93.12 358 ALA A O 1
ATOM 2480 N N . ASN A 1 359 ? 32.609 24.378 -49.447 1.00 93.31 359 ASN A N 1
ATOM 2481 C CA . ASN A 1 359 ? 33.641 24.870 -50.360 1.00 93.31 359 ASN A CA 1
ATOM 2482 C C . ASN A 1 359 ? 34.331 23.758 -51.177 1.00 93.31 359 ASN A C 1
ATOM 2484 O O . ASN A 1 359 ? 34.932 24.074 -52.208 1.00 93.31 359 ASN A O 1
ATOM 2488 N N . VAL A 1 360 ? 34.246 22.482 -50.773 1.00 94.44 360 VAL A N 1
ATOM 2489 C CA . VAL A 1 360 ? 34.953 21.358 -51.434 1.00 94.44 360 VAL A CA 1
ATOM 2490 C C . VAL A 1 360 ? 34.055 20.402 -52.232 1.00 94.44 360 VAL A C 1
ATOM 2492 O O . VAL A 1 360 ? 34.548 19.783 -53.175 1.00 94.44 360 VAL A O 1
ATOM 2495 N N . VAL A 1 361 ? 32.757 20.326 -51.916 1.00 96.25 361 VAL A N 1
ATOM 2496 C CA . VAL A 1 361 ? 31.780 19.377 -52.500 1.00 96.25 361 VAL A CA 1
ATOM 2497 C C . VAL A 1 361 ? 31.570 19.464 -54.020 1.00 96.25 361 VAL A C 1
ATOM 2499 O O . VAL A 1 361 ? 31.608 20.527 -54.644 1.00 96.25 361 VAL A O 1
ATOM 2502 N N . ASN A 1 362 ? 31.283 18.316 -54.623 1.00 96.12 362 ASN A N 1
ATOM 2503 C CA . ASN A 1 362 ? 31.088 18.071 -56.050 1.00 96.12 362 ASN A CA 1
ATOM 2504 C C . ASN A 1 362 ? 29.733 17.375 -56.284 1.00 96.12 362 ASN A C 1
ATOM 2506 O O . ASN A 1 362 ? 29.194 16.777 -55.353 1.00 96.12 362 ASN A O 1
ATOM 2510 N N . PRO A 1 363 ? 29.163 17.410 -57.504 1.00 96.50 363 PRO A N 1
ATOM 2511 C CA . PRO A 1 363 ? 27.891 16.750 -57.790 1.00 96.50 363 PRO A CA 1
ATOM 2512 C C . PRO A 1 363 ? 27.882 15.264 -57.416 1.00 96.50 363 PRO A C 1
ATOM 2514 O O . PRO A 1 363 ? 28.621 14.469 -57.994 1.00 96.50 363 PRO A O 1
ATOM 2517 N N . GLY A 1 364 ? 27.008 14.909 -56.474 1.00 93.56 364 GLY A N 1
ATOM 2518 C CA . GLY A 1 364 ? 26.870 13.564 -55.922 1.00 93.56 364 GLY A CA 1
ATOM 2519 C C . GLY A 1 364 ? 27.483 13.356 -54.537 1.00 93.56 364 GLY A C 1
ATOM 2520 O O . GLY A 1 364 ? 27.180 12.340 -53.911 1.00 93.56 364 GLY A O 1
ATOM 2521 N N . ASP A 1 365 ? 28.298 14.294 -54.044 1.00 97.19 365 ASP A N 1
ATOM 2522 C CA . ASP A 1 365 ? 28.896 14.221 -52.707 1.00 97.19 365 ASP A CA 1
ATOM 2523 C C . ASP A 1 365 ? 27.836 14.329 -51.596 1.00 97.19 365 ASP A C 1
ATOM 2525 O O . ASP A 1 365 ? 26.834 15.044 -51.710 1.00 97.19 365 ASP A O 1
ATOM 2529 N N . MET A 1 366 ? 28.101 13.645 -50.483 1.00 94.94 366 MET A N 1
ATOM 2530 C CA . MET A 1 366 ? 27.253 13.627 -49.293 1.00 94.94 366 MET A CA 1
ATOM 2531 C C . MET A 1 366 ? 28.046 14.091 -48.068 1.00 94.94 366 MET A C 1
ATOM 2533 O O . MET A 1 366 ? 29.149 13.616 -47.815 1.00 94.94 366 MET A O 1
ATOM 2537 N N . VAL A 1 367 ? 27.487 15.002 -47.279 1.00 95.81 367 VAL A N 1
ATOM 2538 C CA . VAL A 1 367 ? 28.109 15.554 -46.075 1.00 95.81 367 VAL A CA 1
ATOM 2539 C C . VAL A 1 367 ? 27.278 15.168 -44.861 1.00 95.81 367 VAL A C 1
ATOM 2541 O O . VAL A 1 367 ? 26.147 15.628 -44.704 1.00 95.81 367 VAL A O 1
ATOM 2544 N N . ILE A 1 368 ? 27.856 14.327 -44.004 1.00 93.62 368 ILE A N 1
ATOM 2545 C CA . ILE A 1 368 ? 27.276 13.931 -42.721 1.00 93.62 368 ILE A CA 1
ATOM 2546 C C . ILE A 1 368 ? 27.832 14.864 -41.645 1.00 93.62 368 ILE A C 1
ATOM 2548 O O . ILE A 1 368 ? 29.035 14.899 -41.381 1.00 93.62 368 ILE A O 1
ATOM 2552 N N . VAL A 1 369 ? 26.953 15.644 -41.027 1.00 92.81 369 VAL A N 1
ATOM 2553 C CA . VAL A 1 369 ? 27.313 16.582 -39.962 1.00 92.81 369 VAL A CA 1
ATOM 2554 C C . VAL A 1 369 ? 26.988 15.942 -38.617 1.00 92.81 369 VAL A C 1
ATOM 2556 O O . VAL A 1 369 ? 25.825 15.657 -38.339 1.00 92.81 369 VAL A O 1
ATOM 2559 N N . ARG A 1 370 ? 28.011 15.701 -37.791 1.00 90.69 370 ARG A N 1
ATOM 2560 C CA . ARG A 1 370 ? 27.862 15.109 -36.455 1.00 90.69 370 ARG A CA 1
ATOM 2561 C C . ARG A 1 370 ? 27.083 16.010 -35.511 1.00 90.69 370 ARG A C 1
ATOM 2563 O O . ARG A 1 370 ? 27.060 17.228 -35.692 1.00 90.69 370 ARG A O 1
ATOM 2570 N N . ASP A 1 371 ? 26.521 15.403 -34.476 1.00 87.62 371 ASP A N 1
ATOM 2571 C CA . ASP A 1 371 ? 25.750 16.110 -33.460 1.00 87.62 371 ASP A CA 1
ATOM 2572 C C . ASP A 1 371 ? 26.567 17.203 -32.747 1.00 87.62 371 ASP A C 1
ATOM 2574 O O . ASP A 1 371 ? 27.774 17.070 -32.517 1.00 87.62 371 ASP A O 1
ATOM 2578 N N . GLY A 1 372 ? 25.886 18.287 -32.375 1.00 87.44 372 GLY A N 1
ATOM 2579 C CA . GLY A 1 372 ? 26.458 19.455 -31.711 1.00 87.44 372 GLY A CA 1
ATOM 2580 C C . GLY A 1 372 ? 26.092 20.780 -32.384 1.00 87.44 372 GLY A C 1
ATOM 2581 O O . GLY A 1 372 ? 25.441 20.819 -33.429 1.00 87.44 372 GLY A O 1
ATOM 2582 N N . THR A 1 373 ? 26.507 21.879 -31.752 1.00 88.31 373 THR A N 1
ATOM 2583 C CA . THR A 1 373 ? 26.194 23.245 -32.193 1.00 88.31 373 THR A CA 1
ATOM 2584 C C . THR A 1 373 ? 27.258 23.785 -33.142 1.00 88.31 373 THR A C 1
ATOM 2586 O O . THR A 1 373 ? 28.438 23.841 -32.795 1.00 88.31 373 THR A O 1
ATOM 2589 N N . TYR A 1 374 ? 26.821 24.262 -34.304 1.00 86.69 374 TYR A N 1
ATOM 2590 C CA . TYR A 1 374 ? 27.638 24.943 -35.300 1.00 86.69 374 TYR A CA 1
ATOM 2591 C C . TYR A 1 374 ? 27.195 26.399 -35.406 1.00 86.69 374 TYR A C 1
ATOM 2593 O O . TYR A 1 374 ? 26.074 26.700 -35.819 1.00 86.69 374 TYR A O 1
ATOM 2601 N N . ASN A 1 375 ? 28.102 27.303 -35.053 1.00 82.44 375 ASN A N 1
ATOM 2602 C CA . ASN A 1 375 ? 27.958 28.738 -35.250 1.00 82.44 375 ASN A CA 1
ATOM 2603 C C . ASN A 1 375 ? 29.201 29.296 -35.960 1.00 82.44 375 ASN A C 1
ATOM 2605 O O . ASN A 1 375 ? 30.221 28.621 -36.107 1.00 82.44 375 ASN A O 1
ATOM 2609 N N . ASN A 1 376 ? 29.097 30.537 -36.423 1.00 66.19 376 ASN A N 1
ATOM 2610 C CA . ASN A 1 376 ? 30.213 31.313 -36.941 1.00 66.19 376 ASN A CA 1
ATOM 2611 C C . ASN A 1 376 ? 30.177 32.666 -36.226 1.00 66.19 376 ASN A C 1
ATOM 2613 O O . ASN A 1 376 ? 29.207 33.413 -36.367 1.00 66.19 376 ASN A O 1
ATOM 2617 N N . ALA A 1 377 ? 31.185 32.955 -35.403 1.00 56.28 377 ALA A N 1
ATOM 2618 C CA . ALA A 1 377 ? 31.209 34.168 -34.592 1.00 56.28 377 ALA A CA 1
ATOM 2619 C C . ALA A 1 377 ? 31.273 35.405 -35.504 1.00 56.28 377 ALA A C 1
ATOM 2621 O O . ALA A 1 377 ? 32.269 35.631 -36.190 1.00 56.28 377 ALA A O 1
ATOM 2622 N N . ALA A 1 378 ? 30.196 36.195 -35.526 1.00 46.00 378 ALA A N 1
ATOM 2623 C CA . ALA A 1 378 ? 30.011 37.274 -36.492 1.00 46.00 378 ALA A CA 1
ATOM 2624 C C . ALA A 1 378 ? 31.027 38.417 -36.299 1.00 46.00 378 ALA A C 1
ATOM 2626 O O . ALA A 1 378 ? 30.816 39.345 -35.517 1.00 46.00 378 ALA A O 1
ATOM 2627 N N . VAL A 1 379 ? 32.129 38.367 -37.052 1.00 39.66 379 VAL A N 1
ATOM 2628 C CA . VAL A 1 379 ? 33.095 39.466 -37.156 1.00 39.66 379 VAL A CA 1
ATOM 2629 C C . VAL A 1 379 ? 32.421 40.652 -37.846 1.00 39.66 379 VAL A C 1
ATOM 2631 O O . VAL A 1 379 ? 31.897 40.531 -38.955 1.00 39.66 379 VAL A O 1
ATOM 2634 N N . SER A 1 380 ? 32.448 41.820 -37.205 1.00 41.69 380 SER A N 1
ATOM 2635 C CA . SER A 1 380 ? 31.835 43.037 -37.739 1.00 41.69 380 SER A CA 1
ATOM 2636 C C . SER A 1 380 ? 32.425 43.412 -39.105 1.00 41.69 380 SER A C 1
ATOM 2638 O O . SER A 1 380 ? 33.621 43.685 -39.204 1.00 41.69 380 SER A O 1
ATOM 2640 N N . GLY A 1 381 ? 31.578 43.471 -40.137 1.00 48.25 381 GLY A N 1
ATOM 2641 C CA . GLY A 1 381 ? 31.955 43.885 -41.495 1.00 48.25 381 GLY A CA 1
ATOM 2642 C C . GLY A 1 381 ? 31.992 42.770 -42.547 1.00 48.25 381 GLY A C 1
ATOM 2643 O O . GLY A 1 381 ? 32.209 43.077 -43.716 1.00 48.25 381 GLY A O 1
ATOM 2644 N N . VAL A 1 382 ? 31.738 41.508 -42.179 1.00 40.28 382 VAL A N 1
ATOM 2645 C CA . VAL A 1 382 ? 31.525 40.403 -43.136 1.00 40.28 382 VAL A CA 1
ATOM 2646 C C . VAL A 1 382 ? 30.063 39.938 -43.067 1.00 40.28 382 VAL A C 1
ATOM 2648 O O . VAL A 1 382 ? 29.416 40.053 -42.029 1.00 40.28 382 VAL A O 1
ATOM 2651 N N . GLY A 1 383 ? 29.507 39.521 -44.208 1.00 55.31 383 GLY A N 1
ATOM 2652 C CA . GLY A 1 383 ? 28.059 39.432 -44.420 1.00 55.31 383 GLY A CA 1
ATOM 2653 C C . GLY A 1 383 ? 27.316 38.334 -43.646 1.00 55.31 383 GLY A C 1
ATOM 2654 O O . GLY A 1 383 ? 27.869 37.295 -43.310 1.00 55.31 383 GLY A O 1
ATOM 2655 N N . SER A 1 384 ? 26.014 38.574 -43.479 1.00 63.88 384 SER A N 1
ATOM 2656 C CA . SER A 1 384 ? 24.937 37.820 -42.811 1.00 63.88 384 SER A CA 1
ATOM 2657 C C . SER A 1 384 ? 24.864 36.285 -42.881 1.00 63.88 384 SER A C 1
ATOM 2659 O O . SER A 1 384 ? 23.948 35.721 -42.296 1.00 63.88 384 SER A O 1
ATOM 2661 N N . LYS A 1 385 ? 25.698 35.580 -43.644 1.00 71.81 385 LYS A N 1
ATOM 2662 C CA . LYS A 1 385 ? 25.383 34.215 -44.100 1.00 71.81 385 LYS A CA 1
ATOM 2663 C C . LYS A 1 385 ? 26.320 33.195 -43.462 1.00 71.81 385 LYS A C 1
ATOM 2665 O O . LYS A 1 385 ? 27.526 33.251 -43.681 1.00 71.81 385 LYS A O 1
ATOM 2670 N N . LEU A 1 386 ? 25.755 32.282 -42.667 1.00 75.88 386 LEU A N 1
ATOM 2671 C CA . LEU A 1 386 ? 26.519 31.312 -41.877 1.00 75.88 386 LEU A CA 1
ATOM 2672 C C . LEU A 1 386 ? 27.143 30.217 -42.756 1.00 75.88 386 LEU A C 1
ATOM 2674 O O . LEU A 1 386 ? 28.303 29.856 -42.566 1.00 75.88 386 LEU A O 1
ATOM 2678 N N . ILE A 1 387 ? 26.362 29.706 -43.715 1.00 86.00 387 ILE A N 1
ATOM 2679 C CA . ILE A 1 387 ? 26.754 28.688 -44.692 1.00 86.00 387 ILE A CA 1
ATOM 2680 C C . ILE A 1 387 ? 26.307 29.158 -46.081 1.00 86.00 387 ILE A C 1
ATOM 2682 O O . ILE A 1 387 ? 25.116 29.197 -46.393 1.00 86.00 387 ILE A O 1
ATOM 2686 N N . VAL A 1 388 ? 27.267 29.509 -46.934 1.00 87.38 388 VAL A N 1
ATOM 2687 C CA . VAL A 1 388 ? 27.052 29.891 -48.332 1.00 87.38 388 VAL A CA 1
ATOM 2688 C C . VAL A 1 388 ? 27.353 28.700 -49.235 1.00 87.38 388 VAL A C 1
ATOM 2690 O O . VAL A 1 388 ? 28.506 28.296 -49.409 1.00 87.38 388 VAL A O 1
ATOM 2693 N N . MET A 1 389 ? 26.304 28.162 -49.851 1.00 89.69 389 MET A N 1
ATOM 2694 C CA . MET A 1 389 ? 26.385 27.077 -50.821 1.00 89.69 389 MET A CA 1
ATOM 2695 C C . MET A 1 389 ? 26.669 27.625 -52.226 1.00 89.69 389 MET A C 1
ATOM 2697 O O . MET A 1 389 ? 25.771 27.768 -53.059 1.00 89.69 389 MET A O 1
ATOM 2701 N N . SER A 1 390 ? 27.942 27.941 -52.477 1.00 88.88 390 SER A N 1
ATOM 2702 C CA . SER A 1 390 ? 28.466 28.381 -53.786 1.00 88.88 390 SER A CA 1
ATOM 2703 C C . SER A 1 390 ? 28.709 27.233 -54.774 1.00 88.88 390 SER A C 1
ATOM 2705 O O . SER A 1 390 ? 28.981 27.470 -55.949 1.00 88.88 390 SER A O 1
ATOM 2707 N N . ARG A 1 391 ? 28.644 25.984 -54.300 1.00 92.31 391 ARG A N 1
ATOM 2708 C CA . ARG A 1 391 ? 28.812 24.750 -55.079 1.00 92.31 391 ARG A CA 1
ATOM 2709 C C . ARG A 1 391 ? 27.544 23.911 -54.932 1.00 92.31 391 ARG A C 1
ATOM 2711 O O . ARG A 1 391 ? 26.928 23.911 -53.870 1.00 92.31 391 ARG A O 1
ATOM 2718 N N . GLY A 1 392 ? 27.147 23.225 -55.998 1.00 89.12 392 GLY A N 1
ATOM 2719 C CA . GLY A 1 392 ? 25.905 22.456 -56.059 1.00 89.12 392 GLY A CA 1
ATOM 2720 C C . GLY A 1 392 ? 26.011 21.274 -57.014 1.00 89.12 392 GLY A C 1
ATOM 2721 O O . GLY A 1 392 ? 27.058 21.055 -57.627 1.00 89.12 392 GLY A O 1
ATOM 2722 N N . GLY A 1 393 ? 24.941 20.489 -57.097 1.00 92.88 393 GLY A N 1
ATOM 2723 C CA . GLY A 1 393 ? 24.917 19.237 -57.839 1.00 92.88 393 GLY A CA 1
ATOM 2724 C C . GLY A 1 393 ? 24.478 19.362 -59.297 1.00 92.88 393 GLY A C 1
ATOM 2725 O O . GLY A 1 393 ? 24.614 20.389 -59.959 1.00 92.88 393 GLY A O 1
ATOM 2726 N N . THR A 1 394 ? 23.901 18.271 -59.788 1.00 93.69 394 THR A N 1
ATOM 2727 C CA . THR A 1 394 ? 23.210 18.158 -61.077 1.00 93.69 394 THR A CA 1
ATOM 2728 C C . THR A 1 394 ? 21.868 17.463 -60.864 1.00 93.69 394 THR A C 1
ATOM 2730 O O . THR A 1 394 ? 21.713 16.738 -59.886 1.00 93.69 394 THR A O 1
ATOM 2733 N N . ALA A 1 395 ? 20.933 17.581 -61.811 1.00 90.19 395 ALA A N 1
ATOM 2734 C CA . ALA A 1 395 ? 19.613 16.936 -61.734 1.00 90.19 395 ALA A CA 1
ATOM 2735 C C . ALA A 1 395 ? 19.636 15.394 -61.583 1.00 90.19 395 ALA A C 1
ATOM 2737 O O . ALA A 1 395 ? 18.604 14.800 -61.287 1.00 90.19 395 ALA A O 1
ATOM 2738 N N . ALA A 1 396 ? 20.786 14.743 -61.801 1.00 90.44 396 ALA A N 1
ATOM 2739 C CA . ALA A 1 396 ? 20.981 13.307 -61.583 1.00 90.44 396 ALA A CA 1
ATOM 2740 C C . ALA A 1 396 ? 21.807 12.972 -60.324 1.00 90.44 396 ALA A C 1
ATOM 2742 O O . ALA A 1 396 ? 21.736 11.848 -59.840 1.00 90.44 396 ALA A O 1
ATOM 2743 N N . ASN A 1 397 ? 22.598 13.921 -59.806 1.00 93.44 397 ASN A N 1
ATOM 2744 C CA . ASN A 1 397 ? 23.484 13.738 -58.653 1.00 93.44 397 ASN A CA 1
ATOM 2745 C C . ASN A 1 397 ? 23.494 15.040 -57.836 1.00 93.44 397 ASN A C 1
ATOM 2747 O O . ASN A 1 397 ? 24.244 15.973 -58.148 1.00 93.44 397 ASN A O 1
ATOM 2751 N N . HIS A 1 398 ? 22.610 15.134 -56.841 1.00 93.50 398 HIS A N 1
ATOM 2752 C CA . HIS A 1 398 ? 22.541 16.275 -55.921 1.00 93.50 398 HIS A CA 1
ATOM 2753 C C . HIS A 1 398 ? 23.753 16.286 -54.978 1.00 93.50 398 HIS A C 1
ATOM 2755 O O . HIS A 1 398 ? 24.374 15.253 -54.741 1.00 93.50 398 HIS A O 1
ATOM 2761 N N . VAL A 1 399 ? 24.073 17.452 -54.417 1.00 95.12 399 VAL A N 1
ATOM 2762 C CA . VAL A 1 399 ? 24.929 17.544 -53.224 1.00 95.12 399 VAL A CA 1
ATOM 2763 C C . VAL A 1 399 ? 24.028 17.437 -51.996 1.00 95.12 399 VAL A C 1
ATOM 2765 O O . VAL A 1 399 ? 23.074 18.203 -51.881 1.00 95.12 399 VAL A O 1
ATOM 2768 N N . VAL A 1 400 ? 24.306 16.512 -51.079 1.00 94.31 400 VAL A N 1
ATOM 2769 C CA . VAL A 1 400 ? 23.451 16.274 -49.901 1.00 94.31 400 VAL A CA 1
ATOM 2770 C C . VAL A 1 400 ? 24.177 16.687 -48.627 1.00 94.31 400 VAL A C 1
ATOM 2772 O O . VAL A 1 400 ? 25.249 16.172 -48.346 1.00 94.31 400 VAL A O 1
ATOM 2775 N N . PHE A 1 401 ? 23.575 17.554 -47.819 1.00 94.00 401 PHE A N 1
ATOM 2776 C CA . PHE A 1 401 ? 23.973 17.819 -46.436 1.00 94.00 401 PHE A CA 1
ATOM 2777 C C . PHE A 1 401 ? 22.907 17.262 -45.498 1.00 94.00 401 PHE A C 1
ATOM 2779 O O . PHE A 1 401 ? 21.712 17.510 -45.678 1.00 94.00 401 PHE A O 1
ATOM 2786 N N . ILE A 1 402 ? 23.327 16.509 -44.488 1.00 91.25 402 ILE A N 1
ATOM 2787 C CA . ILE A 1 402 ? 22.413 15.852 -43.556 1.00 91.25 402 ILE A CA 1
ATOM 2788 C C . ILE A 1 402 ? 23.054 15.699 -42.175 1.00 91.25 402 ILE A C 1
ATOM 2790 O O . ILE A 1 402 ? 24.260 15.477 -42.059 1.00 91.25 402 ILE A O 1
ATOM 2794 N N . ALA A 1 403 ? 22.249 15.819 -41.124 1.00 87.75 403 ALA A N 1
ATOM 2795 C CA . ALA A 1 403 ? 22.687 15.517 -39.767 1.00 87.75 403 ALA A CA 1
ATOM 2796 C C . ALA A 1 403 ? 22.923 14.000 -39.571 1.00 87.75 403 ALA A C 1
ATOM 2798 O O . ALA A 1 403 ? 22.192 13.165 -40.112 1.00 87.75 403 ALA A O 1
ATOM 2799 N N . GLU A 1 404 ? 23.936 13.625 -38.784 1.00 84.88 404 GLU A N 1
ATOM 2800 C CA . GLU A 1 404 ? 24.216 12.224 -38.416 1.00 84.88 404 GLU A CA 1
ATOM 2801 C C . GLU A 1 404 ? 22.996 11.612 -37.699 1.00 84.88 404 GLU A C 1
ATOM 2803 O O . GLU A 1 404 ? 22.588 10.491 -38.021 1.00 84.88 404 GLU A O 1
ATOM 2808 N N . HIS A 1 405 ? 22.326 12.417 -36.860 1.00 79.88 405 HIS A N 1
ATOM 2809 C CA . HIS A 1 405 ? 21.018 12.139 -36.266 1.00 79.88 405 HIS A CA 1
ATOM 2810 C C . HIS A 1 405 ? 20.059 13.326 -36.420 1.00 79.88 405 HIS A C 1
ATOM 2812 O O . HIS A 1 405 ? 20.466 14.489 -36.396 1.00 79.88 405 HIS A O 1
ATOM 2818 N N . LYS A 1 406 ? 18.756 13.046 -36.551 1.00 79.31 406 LYS A N 1
ATOM 2819 C CA . LYS A 1 406 ? 17.741 14.089 -36.751 1.00 79.31 406 LYS A CA 1
ATOM 2820 C C . LYS A 1 406 ? 17.679 15.055 -35.567 1.00 79.31 406 LYS A C 1
ATOM 2822 O O . LYS A 1 406 ? 17.485 14.627 -34.434 1.00 79.31 406 LYS A O 1
ATOM 2827 N N . TRP A 1 407 ? 17.820 16.342 -35.881 1.00 80.31 407 TRP A N 1
ATOM 2828 C CA . TRP A 1 407 ? 17.952 17.473 -34.958 1.00 80.31 407 TRP A CA 1
ATOM 2829 C C . TRP A 1 407 ? 19.203 17.435 -34.058 1.00 80.31 407 TRP A C 1
ATOM 2831 O O . TRP A 1 407 ? 19.367 18.302 -33.209 1.00 80.31 407 TRP A O 1
ATOM 2841 N N . GLY A 1 408 ? 20.126 16.487 -34.267 1.00 78.94 408 GLY A N 1
ATOM 2842 C CA . GLY A 1 408 ? 21.372 16.392 -33.503 1.00 78.94 408 GLY A CA 1
ATOM 2843 C C . GLY A 1 408 ? 22.414 17.440 -33.906 1.00 78.94 408 GLY A C 1
ATOM 2844 O O . GLY A 1 408 ? 23.108 17.987 -33.048 1.00 78.94 408 GLY A O 1
ATOM 2845 N N . ALA A 1 409 ? 22.507 17.768 -35.200 1.00 87.00 409 ALA A N 1
ATOM 2846 C CA . ALA A 1 409 ? 23.330 18.872 -35.696 1.00 87.00 409 ALA A CA 1
ATOM 2847 C C . ALA A 1 409 ? 22.525 20.183 -35.692 1.00 87.00 409 ALA A C 1
ATOM 2849 O O . ALA A 1 409 ? 21.572 20.342 -36.463 1.00 87.00 409 ALA A O 1
ATOM 2850 N N . LYS A 1 410 ? 22.925 21.124 -34.833 1.00 88.81 410 LYS A N 1
ATOM 2851 C CA . LYS A 1 410 ? 22.227 22.387 -34.572 1.00 88.81 410 LYS A CA 1
ATOM 2852 C C . LYS A 1 410 ? 22.956 23.562 -35.211 1.00 88.81 410 LYS A C 1
ATOM 2854 O O . LYS A 1 410 ? 24.131 23.788 -34.933 1.00 88.81 410 LYS A O 1
ATOM 2859 N N . ILE A 1 411 ? 22.254 24.332 -36.034 1.00 87.38 411 ILE A N 1
ATOM 2860 C CA . ILE A 1 411 ? 22.746 25.575 -36.630 1.00 87.38 411 ILE A CA 1
ATOM 2861 C C . ILE A 1 411 ? 22.289 26.743 -35.750 1.00 87.38 411 ILE A C 1
ATOM 2863 O O . ILE A 1 411 ? 21.089 26.932 -35.552 1.00 87.38 411 ILE A O 1
ATOM 2867 N N . ASP A 1 412 ? 23.236 27.512 -35.216 1.00 84.50 412 ASP A N 1
ATOM 2868 C CA . ASP A 1 412 ? 22.978 28.569 -34.231 1.00 84.50 412 ASP A CA 1
ATOM 2869 C C . ASP A 1 412 ? 23.385 29.950 -34.771 1.00 84.50 412 ASP A C 1
ATOM 2871 O O . ASP A 1 412 ? 24.559 30.227 -35.033 1.00 84.50 412 ASP A O 1
ATOM 2875 N N . GLY A 1 413 ? 22.384 30.816 -34.950 1.00 77.00 413 GLY A N 1
ATOM 2876 C CA . GLY A 1 413 ? 22.530 32.201 -35.400 1.00 77.00 413 GLY A CA 1
ATOM 2877 C C . GLY A 1 413 ? 22.971 33.189 -34.316 1.00 77.00 413 GLY A C 1
ATOM 2878 O O . GLY A 1 413 ? 23.116 34.376 -34.608 1.00 77.00 413 GLY A O 1
ATOM 2879 N N . LEU A 1 414 ? 23.181 32.739 -33.072 1.00 78.81 414 LEU A N 1
ATOM 2880 C CA . LEU A 1 414 ? 23.612 33.546 -31.920 1.00 78.81 414 LEU A CA 1
ATOM 2881 C C . LEU A 1 414 ? 22.683 34.740 -31.609 1.00 78.81 414 LEU A C 1
ATOM 2883 O O . LEU A 1 414 ? 23.115 35.752 -31.057 1.00 78.81 414 LEU A O 1
ATOM 2887 N N . ASN A 1 415 ? 21.395 34.617 -31.951 1.00 75.12 415 ASN A N 1
ATOM 2888 C CA . ASN A 1 415 ? 20.372 35.673 -31.886 1.00 75.12 415 ASN A CA 1
ATOM 2889 C C . ASN A 1 415 ? 20.674 36.901 -32.771 1.00 75.12 415 ASN A C 1
ATOM 2891 O O . ASN A 1 415 ? 20.185 38.002 -32.511 1.00 75.12 415 ASN A O 1
ATOM 2895 N N . ASN A 1 416 ? 21.471 36.731 -33.829 1.00 69.31 416 ASN A N 1
ATOM 2896 C CA . ASN A 1 416 ? 21.742 37.784 -34.799 1.00 69.31 416 ASN A CA 1
ATOM 2897 C C . ASN A 1 416 ? 20.541 37.963 -35.740 1.00 69.31 416 ASN A C 1
ATOM 2899 O O . ASN A 1 416 ? 20.314 37.169 -36.654 1.00 69.31 416 ASN A O 1
ATOM 2903 N N . THR A 1 417 ? 19.797 39.052 -35.549 1.00 64.25 417 THR A N 1
ATOM 2904 C CA . THR A 1 417 ? 18.578 39.359 -36.317 1.00 64.25 417 THR A CA 1
ATOM 2905 C C . THR A 1 417 ? 18.812 39.612 -37.807 1.00 64.25 417 THR A C 1
ATOM 2907 O O . THR A 1 417 ? 17.862 39.690 -38.579 1.00 64.25 417 THR A O 1
ATOM 2910 N N . SER A 1 418 ? 20.072 39.773 -38.210 1.00 65.69 418 SER A N 1
ATOM 2911 C CA . SER A 1 418 ? 20.486 40.033 -39.588 1.00 65.69 418 SER A CA 1
ATOM 2912 C C . SER A 1 418 ? 21.164 38.817 -40.223 1.00 65.69 418 SER A C 1
ATOM 2914 O O . SER A 1 418 ? 21.884 38.998 -41.203 1.00 65.69 418 SER A O 1
ATOM 2916 N N . ALA A 1 419 ? 21.017 37.612 -39.654 1.00 66.81 419 ALA A N 1
ATOM 2917 C CA . ALA A 1 419 ? 21.682 36.397 -40.123 1.00 66.81 419 ALA A CA 1
ATOM 2918 C C . ALA A 1 419 ? 20.747 35.407 -40.846 1.00 66.81 419 ALA A C 1
ATOM 2920 O O . ALA A 1 419 ? 19.610 35.190 -40.431 1.00 66.81 419 ALA A O 1
ATOM 2921 N N . THR A 1 420 ? 21.291 34.740 -41.869 1.00 76.00 420 THR A N 1
ATOM 2922 C CA . THR A 1 420 ? 20.736 33.534 -42.504 1.00 76.00 420 THR A CA 1
ATOM 2923 C C . THR A 1 420 ? 21.611 32.335 -42.134 1.00 76.00 420 THR A C 1
ATOM 2925 O O . THR A 1 420 ? 22.838 32.417 -42.244 1.00 76.00 420 THR A O 1
ATOM 2928 N N . GLY A 1 421 ? 21.002 31.195 -41.791 1.00 79.12 421 GLY A N 1
ATOM 2929 C CA . GLY A 1 421 ? 21.713 29.917 -41.643 1.00 79.12 421 GLY A CA 1
ATOM 2930 C C . GLY A 1 421 ? 22.327 29.432 -42.964 1.00 79.12 421 GLY A C 1
ATOM 2931 O O . GLY A 1 421 ? 23.536 29.522 -43.170 1.00 79.12 421 GLY A O 1
ATOM 2932 N N . TRP A 1 422 ? 21.485 28.954 -43.880 1.00 85.00 422 TRP A N 1
ATOM 2933 C CA . TRP A 1 422 ? 21.861 28.444 -45.199 1.00 85.00 422 TRP A CA 1
ATOM 2934 C C . TRP A 1 422 ? 21.453 29.410 -46.313 1.00 85.00 422 TRP A C 1
ATOM 2936 O O . TRP A 1 422 ? 20.276 29.736 -46.473 1.00 85.00 422 TRP A O 1
ATOM 2946 N N . ALA A 1 423 ? 22.422 29.816 -47.128 1.00 85.88 423 ALA A N 1
ATOM 2947 C CA . ALA A 1 423 ? 22.214 30.665 -48.291 1.00 85.88 423 ALA A CA 1
ATOM 2948 C C . ALA A 1 423 ? 22.677 29.961 -49.570 1.00 85.88 423 ALA A C 1
ATOM 2950 O O . ALA A 1 423 ? 23.857 29.639 -49.730 1.00 85.88 423 ALA A O 1
ATOM 2951 N N . PHE A 1 424 ? 21.753 29.750 -50.505 1.00 86.56 424 PHE A N 1
ATOM 2952 C CA . PHE A 1 424 ? 22.007 28.984 -51.723 1.00 86.56 424 PHE A CA 1
ATOM 2953 C C . PHE A 1 424 ? 22.362 29.899 -52.899 1.00 86.56 424 PHE A C 1
ATOM 2955 O O . PHE A 1 424 ? 21.574 30.755 -53.291 1.00 86.56 424 PHE A O 1
ATOM 2962 N N . ALA A 1 425 ? 23.553 29.701 -53.472 1.00 86.69 425 ALA A N 1
ATOM 2963 C CA . ALA A 1 425 ? 24.006 30.355 -54.704 1.00 86.69 425 ALA A CA 1
ATOM 2964 C C . ALA A 1 425 ? 24.173 29.358 -55.874 1.00 86.69 425 ALA A C 1
ATOM 2966 O O . ALA A 1 425 ? 24.518 29.753 -56.987 1.00 86.69 425 ALA A O 1
ATOM 2967 N N . ALA A 1 426 ? 23.902 28.072 -55.631 1.00 88.25 426 ALA A N 1
ATOM 2968 C CA . ALA A 1 426 ? 23.927 26.985 -56.602 1.00 88.25 426 ALA A CA 1
ATOM 2969 C C . ALA A 1 426 ? 22.680 26.083 -56.472 1.00 88.25 426 ALA A C 1
ATOM 2971 O O . ALA A 1 426 ? 21.928 26.161 -55.500 1.00 88.25 426 ALA A O 1
ATOM 2972 N N . ASN A 1 427 ? 22.460 25.225 -57.471 1.00 90.31 427 ASN A N 1
ATOM 2973 C CA . ASN A 1 427 ? 21.273 24.369 -57.603 1.00 90.31 427 ASN A CA 1
ATOM 2974 C C . ASN A 1 427 ? 21.576 22.896 -57.269 1.00 90.31 427 ASN A C 1
ATOM 2976 O O . ASN A 1 427 ? 22.739 22.507 -57.179 1.00 90.31 427 ASN A O 1
ATOM 2980 N N . TYR A 1 428 ? 20.527 22.073 -57.148 1.00 93.31 428 TYR A N 1
ATOM 2981 C CA . TYR A 1 428 ? 20.603 20.628 -56.877 1.00 93.31 428 TYR A CA 1
ATOM 2982 C C . TYR A 1 428 ? 21.340 20.312 -55.566 1.00 93.31 428 TYR A C 1
ATOM 2984 O O . TYR A 1 428 ? 22.373 19.633 -55.547 1.00 93.31 428 TYR A O 1
ATOM 2992 N N . ILE A 1 429 ? 20.826 20.886 -54.476 1.00 92.62 429 ILE A N 1
ATOM 2993 C CA . ILE A 1 429 ? 21.353 20.746 -53.119 1.00 92.62 429 ILE A CA 1
ATOM 2994 C C . ILE A 1 429 ? 20.208 20.342 -52.198 1.00 92.62 429 ILE A C 1
ATOM 2996 O O . ILE A 1 429 ? 19.180 21.016 -52.159 1.00 92.62 429 ILE A O 1
ATOM 3000 N N . ASP A 1 430 ? 20.427 19.292 -51.419 1.00 90.88 430 ASP A N 1
ATOM 3001 C CA . ASP A 1 430 ? 19.507 18.838 -50.385 1.00 90.88 430 ASP A CA 1
ATOM 3002 C C . ASP A 1 430 ? 20.102 19.157 -49.014 1.00 90.88 430 ASP A C 1
ATOM 3004 O O . ASP A 1 430 ? 21.244 18.795 -48.742 1.00 90.88 430 ASP A O 1
ATOM 3008 N N . VAL A 1 431 ? 19.322 19.779 -48.129 1.00 89.88 431 VAL A N 1
ATOM 3009 C CA . VAL A 1 431 ? 19.691 19.991 -46.720 1.00 89.88 431 VAL A CA 1
ATOM 3010 C C . VAL A 1 431 ? 18.618 19.351 -45.848 1.00 89.88 431 VAL A C 1
ATOM 3012 O O . VAL A 1 431 ? 17.438 19.678 -45.984 1.00 89.88 431 VAL A O 1
ATOM 3015 N N . ARG A 1 432 ? 19.002 18.392 -44.998 1.00 87.94 432 ARG A N 1
ATOM 3016 C CA . ARG A 1 432 ? 18.062 17.506 -44.294 1.00 87.94 432 ARG A CA 1
ATOM 3017 C C . ARG A 1 432 ? 18.382 17.365 -42.807 1.00 87.94 432 ARG A C 1
ATOM 3019 O O . ARG A 1 432 ? 19.540 17.291 -42.416 1.00 87.94 432 ARG A O 1
ATOM 3026 N N . ASP A 1 433 ? 17.330 17.268 -41.997 1.00 84.19 433 ASP A N 1
ATOM 3027 C CA . ASP A 1 433 ? 17.373 16.801 -40.602 1.00 84.19 433 ASP A CA 1
ATOM 3028 C C . ASP A 1 433 ? 18.226 17.618 -39.598 1.00 84.19 433 ASP A C 1
ATOM 3030 O O . ASP A 1 433 ? 18.450 17.159 -38.481 1.00 84.19 433 ASP A O 1
ATOM 3034 N N . PHE A 1 434 ? 18.624 18.849 -39.934 1.00 84.81 434 PHE A N 1
ATOM 3035 C CA . PHE A 1 434 ? 19.247 19.811 -39.006 1.00 84.81 434 PHE A CA 1
ATOM 3036 C C . PHE A 1 434 ? 18.237 20.462 -38.044 1.00 84.81 434 PHE A C 1
ATOM 3038 O O . PHE A 1 434 ? 17.061 20.622 -38.379 1.00 84.81 434 PHE A O 1
ATOM 3045 N N . GLU A 1 435 ? 18.714 20.904 -36.878 1.00 84.88 435 GLU A N 1
ATOM 3046 C CA . GLU A 1 435 ? 18.029 21.881 -36.014 1.00 84.88 435 GLU A CA 1
ATOM 3047 C C . GLU A 1 435 ? 18.513 23.313 -36.326 1.00 84.88 435 GLU A C 1
ATOM 3049 O O . GLU A 1 435 ? 19.643 23.507 -36.779 1.00 84.88 435 GLU A O 1
ATOM 3054 N N . CYS A 1 436 ? 17.670 24.322 -36.088 1.00 83.44 436 CYS A N 1
ATOM 3055 C CA . CYS A 1 436 ? 17.962 25.735 -36.342 1.00 83.44 436 CYS A CA 1
ATOM 3056 C C . CYS A 1 436 ? 17.447 26.627 -35.204 1.00 83.44 436 CYS A C 1
ATOM 3058 O O . CYS A 1 436 ? 16.246 26.636 -34.942 1.00 83.44 436 CYS A O 1
ATOM 3060 N N . GLU A 1 437 ? 18.313 27.449 -34.611 1.00 80.50 437 GLU A N 1
ATOM 3061 C CA . GLU A 1 437 ? 17.950 28.447 -33.591 1.00 80.50 437 GLU A CA 1
ATOM 3062 C C . GLU A 1 437 ? 18.701 29.775 -33.786 1.00 80.50 437 GLU A C 1
ATOM 3064 O O . GLU A 1 437 ? 19.679 29.856 -34.525 1.00 80.50 437 GLU A O 1
ATOM 3069 N N . GLY A 1 438 ? 18.243 30.839 -33.118 1.00 70.75 438 GLY A N 1
ATOM 3070 C CA . GLY A 1 438 ? 18.952 32.124 -33.079 1.00 70.75 438 GLY A CA 1
ATOM 3071 C C . GLY A 1 438 ? 18.865 32.976 -34.354 1.00 70.75 438 GLY A C 1
ATOM 3072 O O . GLY A 1 438 ? 19.616 33.942 -34.470 1.00 70.75 438 GLY A O 1
ATOM 3073 N N . PHE A 1 439 ? 17.962 32.651 -35.286 1.00 70.25 439 PHE A N 1
ATOM 3074 C CA . PHE A 1 439 ? 17.678 33.420 -36.509 1.00 70.25 439 PHE A CA 1
ATOM 3075 C C . PHE A 1 439 ? 16.279 34.049 -36.443 1.00 70.25 439 PHE A C 1
ATOM 3077 O O . PHE A 1 439 ? 15.339 33.378 -36.021 1.00 70.25 439 PHE A O 1
ATOM 3084 N N . SER A 1 440 ? 16.114 35.295 -36.906 1.00 64.12 440 SER A N 1
ATOM 3085 C CA . SER A 1 440 ? 14.796 35.964 -36.970 1.00 64.12 440 SER A CA 1
ATOM 3086 C C . SER A 1 440 ? 14.218 36.139 -38.377 1.00 64.12 440 SER A C 1
ATOM 3088 O O . SER A 1 440 ? 13.060 36.528 -38.486 1.00 64.12 440 SER A O 1
ATOM 3090 N N . ASP A 1 441 ? 15.005 35.898 -39.432 1.00 62.16 441 ASP A N 1
ATOM 3091 C CA . ASP A 1 441 ? 14.575 36.062 -40.831 1.00 62.16 441 ASP A CA 1
ATOM 3092 C C . ASP A 1 441 ? 14.328 34.685 -41.476 1.00 62.16 441 ASP A C 1
ATOM 3094 O O . ASP A 1 441 ? 13.184 34.277 -41.671 1.00 62.16 441 ASP A O 1
ATOM 3098 N N . SER A 1 442 ? 15.381 33.880 -41.687 1.00 67.44 442 SER A N 1
ATOM 3099 C CA . SER A 1 442 ? 15.229 32.445 -41.980 1.00 67.44 442 SER A CA 1
ATOM 3100 C C . SER A 1 442 ? 16.482 31.617 -41.653 1.00 67.44 442 SER A C 1
ATOM 3102 O O . SER A 1 442 ? 17.609 32.110 -41.700 1.00 67.44 442 SER A O 1
ATOM 3104 N N . CYS A 1 443 ? 16.307 30.317 -41.380 1.00 71.12 443 CYS A N 1
ATOM 3105 C CA . CYS A 1 443 ? 17.437 29.376 -41.376 1.00 71.12 443 CYS A CA 1
ATOM 3106 C C . CYS A 1 443 ? 17.820 28.909 -42.794 1.00 71.12 443 CYS A C 1
ATOM 3108 O O . CYS A 1 443 ? 18.909 28.377 -42.982 1.00 71.12 443 CYS A O 1
ATOM 3110 N N . MET A 1 444 ? 16.954 29.096 -43.794 1.00 74.31 444 MET A N 1
ATOM 3111 C CA . MET A 1 444 ? 17.206 28.748 -45.196 1.00 74.31 444 MET A CA 1
ATOM 3112 C C . MET A 1 444 ? 16.599 29.824 -46.101 1.00 74.31 444 MET A C 1
ATOM 3114 O O . MET A 1 444 ? 15.373 29.944 -46.155 1.00 74.31 444 MET A O 1
ATOM 3118 N N . ASP A 1 445 ? 17.433 30.560 -46.842 1.00 58.31 445 ASP A N 1
ATOM 3119 C CA . ASP A 1 445 ? 16.940 31.492 -47.864 1.00 58.31 445 ASP A CA 1
ATOM 3120 C C . ASP A 1 445 ? 16.110 30.720 -48.911 1.00 58.31 445 ASP A C 1
ATOM 3122 O O . ASP A 1 445 ? 16.555 29.688 -49.419 1.00 58.31 445 ASP A O 1
ATOM 3126 N N . ASN A 1 446 ? 14.914 31.228 -49.236 1.00 47.97 446 ASN A N 1
ATOM 3127 C CA . ASN A 1 446 ? 13.879 30.557 -50.043 1.00 47.97 446 ASN A CA 1
ATOM 3128 C C . ASN A 1 446 ? 14.403 29.770 -51.266 1.00 47.97 446 ASN A C 1
ATOM 3130 O O . ASN A 1 446 ? 14.697 30.343 -52.318 1.00 47.97 446 ASN A O 1
ATOM 3134 N N . TYR A 1 447 ? 14.426 28.438 -51.155 1.00 42.78 447 TYR A N 1
ATOM 3135 C CA . TYR A 1 447 ? 14.855 27.535 -52.224 1.00 42.78 447 TYR A CA 1
ATOM 3136 C C . TYR A 1 447 ? 13.706 27.225 -53.196 1.00 42.78 447 TYR A C 1
ATOM 3138 O O . TYR A 1 447 ? 12.756 26.522 -52.857 1.00 42.78 447 TYR A O 1
ATOM 3146 N N . SER A 1 448 ? 13.790 27.725 -54.429 1.00 36.16 448 SER A N 1
ATOM 3147 C CA . SER A 1 448 ? 12.720 27.642 -55.438 1.00 36.16 448 SER A CA 1
ATOM 3148 C C . SER A 1 448 ? 12.814 26.426 -56.380 1.00 36.16 448 SER A C 1
ATOM 3150 O O . SER A 1 448 ? 12.303 26.472 -57.499 1.00 36.16 448 SER A O 1
ATOM 3152 N N . GLY A 1 449 ? 13.459 25.330 -55.952 1.00 37.00 449 GLY A N 1
ATOM 3153 C CA . GLY A 1 449 ? 13.800 24.210 -56.844 1.00 37.00 449 GLY A CA 1
ATOM 3154 C C . GLY A 1 449 ? 14.084 22.849 -56.192 1.00 37.00 449 GLY A C 1
ATOM 3155 O O . GLY A 1 449 ? 14.903 22.101 -56.715 1.00 37.00 449 GLY A O 1
ATOM 3156 N N . GLY A 1 450 ? 13.444 22.504 -55.069 1.00 33.06 450 GLY A N 1
ATOM 3157 C CA . GLY A 1 450 ? 13.616 21.196 -54.416 1.00 33.06 450 GLY A CA 1
ATOM 3158 C C . GLY A 1 450 ? 12.665 20.988 -53.234 1.00 33.06 450 GLY A C 1
ATOM 3159 O O . GLY A 1 450 ? 12.214 21.954 -52.625 1.00 33.06 450 GLY A O 1
ATOM 3160 N N . SER A 1 451 ? 12.319 19.737 -52.918 1.00 36.00 451 SER A N 1
ATOM 3161 C CA . SER A 1 451 ? 11.314 19.406 -51.896 1.00 36.00 451 SER A CA 1
ATOM 3162 C C . SER A 1 451 ? 11.859 19.512 -50.464 1.00 36.00 451 SER A C 1
ATOM 3164 O O . SER A 1 451 ? 12.470 18.572 -49.954 1.00 36.00 451 SER A O 1
ATOM 3166 N N . SER A 1 452 ? 11.588 20.629 -49.790 1.00 39.12 452 SER A N 1
ATOM 3167 C CA . SER A 1 452 ? 11.942 20.874 -48.386 1.00 39.12 452 SER A CA 1
ATOM 3168 C C . SER A 1 452 ? 10.992 20.162 -47.407 1.00 39.12 452 SER A C 1
ATOM 3170 O O . SER A 1 452 ? 9.991 20.709 -46.942 1.00 39.12 452 SER A O 1
ATOM 3172 N N . SER A 1 453 ? 11.306 18.913 -47.053 1.00 37.88 453 SER A N 1
ATOM 3173 C CA . SER A 1 453 ? 10.504 18.115 -46.116 1.00 37.88 453 SER A CA 1
ATOM 3174 C C . SER A 1 453 ? 10.754 18.469 -44.638 1.00 37.88 453 SER A C 1
ATOM 3176 O O . SER A 1 453 ? 11.389 17.710 -43.907 1.00 37.88 453 SER A O 1
ATOM 3178 N N . GLY A 1 454 ? 10.185 19.592 -44.189 1.00 40.06 454 GLY A N 1
ATOM 3179 C CA . GLY A 1 454 ? 9.881 19.844 -42.773 1.00 40.06 454 GLY A CA 1
ATOM 3180 C C . GLY A 1 454 ? 10.979 20.501 -41.930 1.00 40.06 454 GLY A C 1
ATOM 3181 O O . GLY A 1 454 ? 11.605 19.841 -41.103 1.00 40.06 454 GLY A O 1
ATOM 3182 N N . GLY A 1 455 ? 11.115 21.824 -42.052 1.00 35.78 455 GLY A N 1
ATOM 3183 C CA . GLY A 1 455 ? 11.687 22.676 -41.004 1.00 35.78 455 GLY A CA 1
ATOM 3184 C C . GLY A 1 455 ? 10.565 23.352 -40.210 1.00 35.78 455 GLY A C 1
ATOM 3185 O O . GLY A 1 455 ? 9.877 24.218 -40.744 1.00 35.78 455 GLY A O 1
ATOM 3186 N N . SER A 1 456 ? 10.351 22.951 -38.956 1.00 35.50 456 SER A N 1
ATOM 3187 C CA . SER A 1 456 ? 9.340 23.539 -38.067 1.00 35.50 456 SER A CA 1
ATOM 3188 C C . SER A 1 456 ? 9.971 24.581 -37.145 1.00 35.50 456 SER A C 1
ATOM 3190 O O . SER A 1 456 ? 10.635 24.222 -36.175 1.00 35.50 456 SER A O 1
ATOM 3192 N N . SER A 1 457 ? 9.747 25.865 -37.421 1.00 35.81 457 SER A N 1
ATOM 3193 C CA . SER A 1 457 ? 10.175 26.961 -36.546 1.00 35.81 457 SER A CA 1
ATOM 3194 C C . SER A 1 457 ? 9.337 26.996 -35.262 1.00 35.81 457 SER A C 1
ATOM 3196 O O . SER A 1 457 ? 8.177 27.415 -35.286 1.00 35.81 457 SER A O 1
ATOM 3198 N N . SER A 1 458 ? 9.918 26.585 -34.136 1.00 32.06 458 SER A N 1
ATOM 3199 C CA . SER A 1 458 ? 9.338 26.788 -32.806 1.00 32.06 458 SER A CA 1
ATOM 3200 C C . SER A 1 458 ? 9.497 28.251 -32.382 1.00 32.06 458 SER A C 1
ATOM 3202 O O . SER A 1 458 ? 10.519 28.632 -31.816 1.00 32.06 458 SER A O 1
ATOM 3204 N N . GLY A 1 459 ? 8.492 29.076 -32.683 1.00 28.83 459 GLY A N 1
ATOM 3205 C CA . GLY A 1 459 ? 8.394 30.427 -32.126 1.00 28.83 459 GLY A CA 1
ATOM 3206 C C . GLY A 1 459 ? 8.121 30.389 -30.618 1.00 28.83 459 GLY A C 1
ATOM 3207 O O . GLY A 1 459 ? 7.351 29.541 -30.160 1.00 28.83 459 GLY A O 1
ATOM 3208 N N . GLY A 1 460 ? 8.762 31.297 -29.879 1.00 29.62 460 GLY A N 1
ATOM 3209 C CA . GLY A 1 460 ? 8.471 31.602 -28.470 1.00 29.62 460 GLY A CA 1
ATOM 3210 C C . GLY A 1 460 ? 7.568 32.820 -28.312 1.00 29.62 460 GLY A C 1
ATOM 3211 O O . GLY A 1 460 ? 7.455 33.592 -29.291 1.00 29.62 460 GLY A O 1
#

pLDDT: mean 83.12, std 22.02, range [26.59, 98.56]

Radius of gyration: 60.17 Å; Cα contacts (8 Å, |Δi|>4): 1067; chains: 1; bounding box: 132×84×173 Å

Nearest PDB structures (foldseek):
  4m00-assembly1_A  TM=4.966E-01  e=1.514E-11  Staphylococcus aureus subsp. aureus NCTC 8325
  5k6u-assembly1_A  TM=3.032E-01  e=1.460E-14  Mus musculus
  5k6y-assembly3_B  TM=3.132E-01  e=7.949E-11  Mus musculus
  7sqc-assembly1_F0  TM=4.082E-01  e=2.376E-08  Chlamydomonas reinhardtii
  6e57-assembly3_C  TM=2.418E-01  e=2.128E-10  Bacteroides ovatus ATCC 8483

Mean predicted aligned error: 17.19 Å